Protein AF-A0AAV9KR01-F1 (afdb_monomer_lite)

Structure (mmCIF, N/CA/C/O backbone):
data_AF-A0AAV9KR01-F1
#
_entry.id   AF-A0AAV9KR01-F1
#
loop_
_atom_site.group_PDB
_atom_site.id
_atom_site.type_symbol
_atom_site.label_atom_id
_atom_site.label_alt_id
_atom_site.label_comp_id
_atom_site.label_asym_id
_atom_site.label_entity_id
_atom_site.label_seq_id
_atom_site.pdbx_PDB_ins_code
_atom_site.Cartn_x
_atom_site.Cartn_y
_atom_site.Cartn_z
_atom_site.occupancy
_atom_site.B_iso_or_equiv
_atom_site.auth_seq_id
_atom_site.auth_comp_id
_atom_site.auth_asym_id
_atom_site.auth_atom_id
_atom_site.pdbx_PDB_model_num
ATOM 1 N N . MET A 1 1 ? 5.313 -2.756 -27.378 1.00 79.00 1 MET A N 1
ATOM 2 C CA . MET A 1 1 ? 6.659 -2.140 -27.238 1.00 79.00 1 MET A CA 1
ATOM 3 C C . MET A 1 1 ? 7.650 -3.068 -26.538 1.00 79.00 1 MET A C 1
ATOM 5 O O . MET A 1 1 ? 8.833 -3.013 -26.852 1.00 79.00 1 MET A O 1
ATOM 9 N N . ALA A 1 2 ? 7.207 -3.990 -25.674 1.00 81.50 2 ALA A N 1
ATOM 10 C CA . ALA A 1 2 ? 8.043 -5.086 -25.161 1.00 81.50 2 ALA A CA 1
ATOM 11 C C . ALA A 1 2 ? 8.768 -5.854 -26.291 1.00 81.50 2 ALA A C 1
ATOM 13 O O . ALA A 1 2 ? 9.923 -6.247 -26.148 1.00 81.50 2 ALA A O 1
ATOM 14 N N . GLN A 1 3 ? 8.129 -5.976 -27.460 1.00 85.12 3 GLN A N 1
ATOM 15 C CA . GLN A 1 3 ? 8.725 -6.533 -28.680 1.00 85.12 3 GLN A CA 1
ATOM 16 C C . GLN A 1 3 ? 9.996 -5.803 -29.150 1.00 85.12 3 GLN A C 1
ATOM 18 O O . GLN A 1 3 ? 10.932 -6.462 -29.588 1.00 85.12 3 GLN A O 1
ATOM 23 N N . GLU A 1 4 ? 10.076 -4.475 -29.030 1.00 89.19 4 GLU A N 1
ATOM 24 C CA . GLU A 1 4 ? 11.266 -3.700 -29.424 1.00 89.19 4 GLU A CA 1
ATOM 25 C C . GLU A 1 4 ? 12.427 -3.938 -28.447 1.00 89.19 4 GLU A C 1
ATOM 27 O O . GLU A 1 4 ? 13.577 -4.082 -28.861 1.00 89.19 4 GLU A O 1
ATOM 32 N N . CYS A 1 5 ? 12.124 -4.073 -27.150 1.00 91.50 5 CYS A N 1
ATOM 33 C CA . CYS A 1 5 ? 13.101 -4.506 -26.148 1.00 91.50 5 CYS A CA 1
ATOM 34 C C . CYS A 1 5 ? 13.612 -5.925 -26.460 1.00 91.50 5 CYS A C 1
ATOM 36 O O . CYS A 1 5 ? 14.820 -6.166 -26.482 1.00 91.50 5 CYS A O 1
ATOM 38 N N . HIS A 1 6 ? 12.705 -6.851 -26.794 1.00 91.12 6 HIS A N 1
ATOM 39 C CA . HIS A 1 6 ? 13.060 -8.203 -27.233 1.00 91.12 6 HIS A CA 1
ATOM 40 C C . HIS A 1 6 ? 13.901 -8.217 -28.515 1.00 91.12 6 HIS A C 1
ATOM 42 O O . HIS A 1 6 ? 14.828 -9.019 -28.614 1.00 91.12 6 HIS A O 1
ATOM 48 N N . ALA A 1 7 ? 13.635 -7.326 -29.471 1.00 90.75 7 ALA A N 1
ATOM 49 C CA . ALA A 1 7 ? 14.450 -7.190 -30.674 1.00 90.75 7 ALA A CA 1
ATOM 50 C C . ALA A 1 7 ? 15.880 -6.738 -30.331 1.00 90.75 7 ALA A C 1
ATOM 52 O O . ALA A 1 7 ? 16.844 -7.329 -30.818 1.00 90.75 7 ALA A O 1
ATOM 53 N N . ALA A 1 8 ? 16.040 -5.759 -29.433 1.00 90.81 8 ALA A N 1
ATOM 54 C CA . ALA A 1 8 ? 17.357 -5.340 -28.950 1.00 90.81 8 ALA A CA 1
ATOM 55 C C . ALA A 1 8 ? 18.104 -6.478 -28.221 1.00 90.81 8 ALA A C 1
ATOM 57 O O . ALA A 1 8 ? 19.299 -6.669 -28.456 1.00 90.81 8 ALA A O 1
ATOM 58 N N . ILE A 1 9 ? 17.406 -7.272 -27.396 1.00 93.12 9 ILE A N 1
ATOM 59 C CA . ILE A 1 9 ? 17.948 -8.492 -26.765 1.00 93.12 9 ILE A CA 1
ATOM 60 C C . ILE A 1 9 ? 18.416 -9.495 -27.831 1.00 93.12 9 ILE A C 1
ATOM 62 O O . ILE A 1 9 ? 19.538 -9.994 -27.753 1.00 93.12 9 ILE A O 1
ATOM 66 N N . GLY A 1 10 ? 17.597 -9.747 -28.856 1.00 91.94 10 GLY A N 1
ATOM 67 C CA . GLY A 1 10 ? 17.943 -10.640 -29.963 1.00 91.94 10 GLY A CA 1
ATOM 68 C C . GLY A 1 10 ? 19.207 -10.196 -30.703 1.00 91.94 10 GLY A C 1
ATOM 69 O O . GLY A 1 10 ? 20.085 -11.014 -30.975 1.00 91.94 10 GLY A O 1
ATOM 70 N N . SER A 1 11 ? 19.361 -8.893 -30.953 1.00 89.25 11 SER A N 1
ATOM 71 C CA . SER A 1 11 ? 20.578 -8.337 -31.561 1.00 89.25 11 SER A CA 1
ATOM 72 C C . SER A 1 11 ? 21.820 -8.502 -30.678 1.00 89.25 11 SER A C 1
ATOM 74 O O . SER A 1 11 ? 22.909 -8.761 -31.198 1.00 89.25 11 SER A O 1
ATOM 76 N N . ILE A 1 12 ? 21.678 -8.407 -29.351 1.00 91.31 12 ILE A N 1
ATOM 77 C CA . ILE A 1 12 ? 22.765 -8.712 -28.409 1.00 91.31 12 ILE A CA 1
ATOM 78 C C . ILE A 1 12 ? 23.167 -10.189 -28.508 1.00 91.31 12 ILE A C 1
ATOM 80 O O . ILE A 1 12 ? 24.358 -10.494 -28.602 1.00 91.31 12 ILE A O 1
ATOM 84 N N . ASP A 1 13 ? 22.198 -11.105 -28.528 1.00 92.31 13 ASP A N 1
ATOM 85 C CA . ASP A 1 13 ? 22.466 -12.544 -28.623 1.00 92.31 13 ASP A CA 1
ATOM 86 C C . ASP A 1 13 ? 23.136 -12.923 -29.956 1.00 92.31 13 ASP A C 1
ATOM 88 O O . ASP A 1 13 ? 24.087 -13.710 -29.971 1.00 92.31 13 ASP A O 1
ATOM 92 N N . LEU A 1 14 ? 22.744 -12.280 -31.062 1.00 89.50 14 LEU A N 1
ATOM 93 C CA . LEU A 1 14 ? 23.418 -12.421 -32.358 1.00 89.50 14 LEU A CA 1
ATOM 94 C C . LEU A 1 14 ? 24.876 -11.939 -32.326 1.00 89.50 14 LEU A C 1
ATOM 96 O O . LEU A 1 14 ? 25.745 -12.569 -32.933 1.00 89.50 14 LEU A O 1
ATOM 100 N N . LEU A 1 15 ? 25.171 -10.839 -31.625 1.00 87.62 15 LEU A N 1
ATOM 101 C CA . LEU A 1 15 ? 26.542 -10.339 -31.467 1.00 87.62 15 LEU A CA 1
ATOM 102 C C . LEU A 1 15 ? 27.398 -11.265 -30.603 1.00 87.62 15 LEU A C 1
ATOM 104 O O . LEU A 1 15 ? 28.562 -11.500 -30.930 1.00 87.62 15 LEU A O 1
ATOM 108 N N . LYS A 1 16 ? 26.828 -11.819 -29.530 1.00 88.25 16 LYS A N 1
ATOM 109 C CA . LYS A 1 16 ? 27.516 -12.770 -28.645 1.00 88.25 16 LYS A CA 1
ATOM 110 C C . LYS A 1 16 ? 27.944 -14.050 -29.359 1.00 88.25 16 LYS A C 1
ATOM 112 O O . LYS A 1 16 ? 28.966 -14.622 -28.998 1.00 88.25 16 LYS A O 1
ATOM 117 N N . GLY A 1 17 ? 27.205 -14.478 -30.385 1.00 85.00 17 GLY A N 1
ATOM 118 C CA . GLY A 1 17 ? 27.570 -15.626 -31.223 1.00 85.00 17 GLY A CA 1
ATOM 119 C C . GLY A 1 17 ? 28.821 -15.418 -32.091 1.00 85.00 17 GLY A C 1
ATOM 120 O O . GLY A 1 17 ? 29.241 -16.340 -32.788 1.00 85.00 17 GLY A O 1
ATOM 121 N N . ARG A 1 18 ? 29.423 -14.220 -32.081 1.00 84.12 18 ARG A N 1
ATOM 122 C CA . ARG A 1 18 ? 30.591 -13.859 -32.897 1.00 84.12 18 ARG A CA 1
ATOM 123 C C . ARG A 1 18 ? 31.883 -13.871 -32.076 1.00 84.12 18 ARG A C 1
ATOM 125 O O . ARG A 1 18 ? 31.874 -13.862 -30.850 1.00 84.12 18 ARG A O 1
ATOM 132 N N . HIS A 1 19 ? 33.028 -13.837 -32.762 1.00 82.06 19 HIS A N 1
ATOM 133 C CA . HIS A 1 19 ? 34.345 -13.763 -32.119 1.00 82.06 19 HIS A CA 1
ATOM 134 C C . HIS A 1 19 ? 34.586 -12.394 -31.456 1.00 82.06 19 HIS A C 1
ATOM 136 O O . HIS A 1 19 ? 35.150 -11.483 -32.068 1.00 82.06 19 HIS A O 1
ATOM 142 N N . LEU A 1 20 ? 34.161 -12.266 -30.200 1.00 86.06 20 LEU A N 1
ATOM 143 C CA . LEU A 1 20 ? 34.393 -11.123 -29.316 1.00 86.06 20 LEU A CA 1
ATOM 144 C C . LEU A 1 20 ? 35.293 -11.535 -28.142 1.00 86.06 20 LEU A C 1
ATOM 146 O O . LEU A 1 20 ? 35.383 -12.710 -27.792 1.00 86.06 20 LEU A O 1
ATOM 150 N N . ASP A 1 21 ? 35.979 -10.569 -27.532 1.00 87.69 21 ASP A N 1
ATOM 151 C CA . ASP A 1 21 ? 36.733 -10.819 -26.304 1.00 87.69 21 ASP A CA 1
ATOM 152 C C . ASP A 1 21 ? 35.794 -11.030 -25.104 1.00 87.69 21 ASP A C 1
ATOM 154 O O . ASP A 1 21 ? 34.666 -10.530 -25.076 1.00 87.69 21 ASP A O 1
ATOM 158 N N . SER A 1 22 ? 36.276 -11.743 -24.084 1.00 87.38 22 SER A N 1
ATOM 159 C CA . SER A 1 22 ? 35.484 -12.096 -22.899 1.00 87.38 22 SER A CA 1
ATOM 160 C C . SER A 1 22 ? 34.950 -10.879 -22.136 1.00 87.38 22 SER A C 1
ATOM 162 O O . SER A 1 22 ? 33.845 -10.933 -21.602 1.00 87.38 22 SER A O 1
ATOM 164 N N . SER A 1 23 ? 35.681 -9.758 -22.111 1.00 89.06 23 SER A N 1
ATOM 165 C CA . SER A 1 23 ? 35.211 -8.524 -21.467 1.00 89.06 23 SER A CA 1
ATOM 166 C C . SER A 1 23 ? 34.019 -7.926 -22.213 1.00 89.06 23 SER A C 1
ATOM 168 O O . SER A 1 23 ? 33.051 -7.516 -21.574 1.00 89.06 23 SER A O 1
ATOM 170 N N . THR A 1 24 ? 34.060 -7.900 -23.545 1.00 88.25 24 THR A N 1
ATOM 171 C CA . THR A 1 24 ? 32.939 -7.432 -24.369 1.00 88.25 24 THR A CA 1
ATOM 172 C C . THR A 1 24 ? 31.713 -8.338 -24.221 1.00 88.25 24 THR A C 1
ATOM 174 O O . THR A 1 24 ? 30.606 -7.824 -24.067 1.00 88.25 24 THR A O 1
ATOM 177 N N . ILE A 1 25 ? 31.899 -9.663 -24.188 1.00 89.94 25 ILE A N 1
ATOM 178 C CA . ILE A 1 25 ? 30.807 -10.627 -23.951 1.00 89.94 25 ILE A CA 1
ATOM 179 C C . ILE A 1 25 ? 30.160 -10.390 -22.580 1.00 89.94 25 ILE A C 1
ATOM 181 O O . ILE A 1 25 ? 28.943 -10.252 -22.505 1.00 89.94 25 ILE A O 1
ATOM 185 N N . ASN A 1 26 ? 30.954 -10.218 -21.519 1.00 89.69 26 ASN A N 1
ATOM 186 C CA . ASN A 1 26 ? 30.428 -9.943 -20.177 1.00 89.69 26 ASN A CA 1
ATOM 187 C C . ASN A 1 26 ? 29.596 -8.648 -20.112 1.00 89.69 26 ASN A C 1
ATOM 189 O O . ASN A 1 26 ? 28.590 -8.589 -19.405 1.00 89.69 26 ASN A O 1
ATOM 193 N N . HIS A 1 27 ? 29.996 -7.596 -20.837 1.00 89.06 27 HIS A N 1
ATOM 194 C CA . HIS A 1 27 ? 29.208 -6.360 -20.908 1.00 89.06 27 HIS A CA 1
ATOM 195 C C . HIS A 1 27 ? 27.878 -6.559 -21.647 1.00 89.06 27 HIS A C 1
ATOM 197 O O . HIS A 1 27 ? 26.858 -6.027 -21.208 1.00 89.06 27 HIS A O 1
ATOM 203 N N . LEU A 1 28 ? 27.884 -7.333 -22.737 1.00 91.69 28 LEU A N 1
ATOM 204 C CA . LEU A 1 28 ? 26.676 -7.701 -23.475 1.00 91.69 28 LEU A CA 1
ATOM 205 C C . LEU A 1 28 ? 25.734 -8.555 -22.615 1.00 91.69 28 LEU A C 1
ATOM 207 O O . LEU A 1 28 ? 24.538 -8.283 -22.589 1.00 91.69 28 LEU A O 1
ATOM 211 N N . ASP A 1 29 ? 26.261 -9.516 -21.853 1.00 91.31 29 ASP A N 1
ATOM 212 C CA . ASP A 1 29 ? 25.476 -10.333 -20.919 1.00 91.31 29 ASP A CA 1
ATOM 213 C C . ASP A 1 29 ? 24.829 -9.498 -19.817 1.00 91.31 29 ASP A C 1
ATOM 215 O O . ASP A 1 29 ? 23.654 -9.683 -19.499 1.00 91.31 29 ASP A O 1
ATOM 219 N N . ASN A 1 30 ? 25.566 -8.540 -19.252 1.00 88.81 30 ASN A N 1
ATOM 220 C CA . ASN A 1 30 ? 25.006 -7.654 -18.239 1.00 88.81 30 ASN A CA 1
ATOM 221 C C . ASN A 1 30 ? 23.853 -6.809 -18.807 1.00 88.81 30 ASN A C 1
ATOM 223 O O . ASN A 1 30 ? 22.788 -6.734 -18.198 1.00 88.81 30 ASN A O 1
ATOM 227 N N . ALA A 1 31 ? 24.036 -6.224 -19.994 1.00 90.19 31 ALA A N 1
ATOM 228 C CA . ALA A 1 31 ? 22.991 -5.447 -20.657 1.00 90.19 31 ALA A CA 1
ATOM 229 C C . ALA A 1 31 ? 21.777 -6.309 -21.033 1.00 90.19 31 ALA A C 1
ATOM 231 O O . ALA A 1 31 ? 20.641 -5.893 -20.826 1.00 90.19 31 ALA A O 1
ATOM 232 N N . ARG A 1 32 ? 22.004 -7.534 -21.518 1.00 92.62 32 ARG A N 1
ATOM 233 C CA . ARG A 1 32 ? 20.947 -8.503 -21.825 1.00 92.62 32 ARG A CA 1
ATOM 234 C C . ARG A 1 32 ? 20.073 -8.790 -20.604 1.00 92.62 32 ARG A C 1
ATOM 236 O O . ARG A 1 32 ? 18.860 -8.639 -20.681 1.00 92.62 32 ARG A O 1
ATOM 243 N N . ASN A 1 33 ? 20.687 -9.137 -19.473 1.00 89.38 33 ASN A N 1
ATOM 244 C CA . ASN A 1 33 ? 19.963 -9.444 -18.235 1.00 89.38 33 ASN A CA 1
ATOM 245 C C . ASN A 1 33 ? 19.171 -8.229 -17.715 1.00 89.38 33 ASN A C 1
ATOM 247 O O . ASN A 1 33 ? 18.063 -8.372 -17.201 1.00 89.38 33 ASN A O 1
ATOM 251 N N . GLN A 1 34 ? 19.717 -7.018 -17.869 1.00 87.88 34 GLN A N 1
ATOM 252 C CA . GLN A 1 34 ? 19.003 -5.781 -17.536 1.00 87.88 34 GLN A CA 1
ATOM 253 C C . GLN A 1 34 ? 17.770 -5.587 -18.427 1.00 87.88 34 GLN A C 1
ATOM 255 O O . GLN A 1 34 ? 16.688 -5.285 -17.921 1.00 87.88 34 GLN A O 1
ATOM 260 N N . LEU A 1 35 ? 17.910 -5.798 -19.738 1.00 91.38 35 LEU A N 1
ATOM 261 C CA . LEU A 1 35 ? 16.802 -5.676 -20.684 1.00 91.38 35 LEU A CA 1
ATOM 262 C C . LEU A 1 35 ? 15.726 -6.741 -20.485 1.00 91.38 35 LEU A C 1
ATOM 264 O O . LEU A 1 35 ? 14.556 -6.435 -20.685 1.00 91.38 35 LEU A O 1
ATOM 268 N N . GLU A 1 36 ? 16.069 -7.950 -20.041 1.00 91.12 36 GLU A N 1
ATOM 269 C CA . GLU A 1 36 ? 15.065 -8.963 -19.688 1.00 91.12 36 GLU A CA 1
ATOM 270 C C . GLU A 1 36 ? 14.138 -8.470 -18.568 1.00 91.12 36 GLU A C 1
ATOM 272 O O . GLU A 1 36 ? 12.918 -8.572 -18.694 1.00 91.12 36 GLU A O 1
ATOM 277 N N . CYS A 1 37 ? 14.690 -7.848 -17.520 1.00 88.44 37 CYS A N 1
ATOM 278 C CA . CYS A 1 37 ? 13.886 -7.242 -16.455 1.00 88.44 37 CYS A CA 1
ATOM 279 C C . CYS A 1 37 ? 12.987 -6.112 -16.987 1.00 88.44 37 CYS A C 1
ATOM 281 O O . CYS A 1 37 ? 11.799 -6.050 -16.667 1.00 88.44 37 CYS A O 1
ATOM 283 N N . VAL A 1 38 ? 13.527 -5.243 -17.847 1.00 91.62 38 VAL A N 1
ATOM 284 C CA . VAL A 1 38 ? 12.751 -4.152 -18.459 1.00 91.62 38 VAL A CA 1
ATOM 285 C C . VAL A 1 38 ? 11.666 -4.690 -19.397 1.00 91.62 38 VAL A C 1
ATOM 287 O O . VAL A 1 38 ? 10.564 -4.150 -19.429 1.00 91.62 38 VAL A O 1
ATOM 290 N N . SER A 1 39 ? 11.934 -5.773 -20.126 1.00 92.19 39 SER A N 1
ATOM 291 C CA . SER A 1 39 ? 10.953 -6.406 -21.008 1.00 92.19 39 SER A CA 1
ATOM 292 C C . SER A 1 39 ? 9.786 -7.001 -20.221 1.00 92.19 39 SER A C 1
ATOM 294 O O . SER A 1 39 ? 8.630 -6.766 -20.565 1.00 92.19 39 SER A O 1
ATOM 296 N N . LEU A 1 40 ? 10.072 -7.702 -19.115 1.00 91.25 40 LEU A N 1
ATOM 297 C CA . LEU A 1 40 ? 9.042 -8.245 -18.222 1.00 91.25 40 LEU A CA 1
ATOM 298 C C . LEU A 1 40 ? 8.161 -7.141 -17.626 1.00 91.25 40 LEU A C 1
ATOM 300 O O . LEU A 1 40 ? 6.941 -7.295 -17.562 1.00 91.25 40 LEU A O 1
ATOM 304 N N . PHE A 1 41 ? 8.768 -6.023 -17.221 1.00 92.56 41 PHE A N 1
ATOM 305 C CA . PHE A 1 41 ? 8.033 -4.839 -16.783 1.00 92.56 41 PHE A CA 1
ATOM 306 C C . PHE A 1 41 ? 7.101 -4.312 -17.879 1.00 92.56 41 PHE A C 1
ATOM 308 O O . PHE A 1 41 ? 5.915 -4.113 -17.630 1.00 92.56 41 PHE A O 1
ATOM 315 N N . LEU A 1 42 ? 7.626 -4.099 -19.090 1.00 92.88 42 LEU A N 1
ATOM 316 C CA . LEU A 1 42 ? 6.869 -3.533 -20.207 1.00 92.88 42 LEU A CA 1
ATOM 317 C C . LEU A 1 42 ? 5.724 -4.436 -20.653 1.00 92.88 42 LEU A C 1
ATOM 319 O O . LEU A 1 42 ? 4.640 -3.929 -20.916 1.00 92.88 42 LEU A O 1
ATOM 323 N N . ALA A 1 43 ? 5.932 -5.753 -20.683 1.00 92.25 43 ALA A N 1
ATOM 324 C CA . ALA A 1 43 ? 4.882 -6.709 -21.016 1.00 92.25 43 ALA A CA 1
ATOM 325 C C . ALA A 1 43 ? 3.692 -6.581 -20.051 1.00 92.25 43 ALA A C 1
ATOM 327 O O . ALA A 1 43 ? 2.561 -6.385 -20.484 1.00 92.25 43 ALA A O 1
ATOM 328 N N . LYS A 1 44 ? 3.962 -6.575 -18.739 1.00 92.12 44 LYS A N 1
ATOM 329 C CA . LYS A 1 44 ? 2.924 -6.385 -17.716 1.00 92.12 44 LYS A CA 1
ATOM 330 C C . LYS A 1 44 ? 2.288 -4.990 -17.766 1.00 92.12 44 LYS A C 1
ATOM 332 O O . LYS A 1 44 ? 1.090 -4.846 -17.550 1.00 92.12 44 LYS A O 1
ATOM 337 N N . LEU A 1 45 ? 3.075 -3.952 -18.055 1.00 92.31 45 LEU A N 1
ATOM 338 C CA . LEU A 1 45 ? 2.570 -2.582 -18.175 1.00 92.31 45 LEU A CA 1
ATOM 339 C C . LEU A 1 45 ? 1.610 -2.439 -19.366 1.00 92.31 45 LEU A C 1
ATOM 341 O O . LEU A 1 45 ? 0.593 -1.757 -19.255 1.00 92.31 45 LEU A O 1
ATOM 345 N N . GLU A 1 46 ? 1.924 -3.085 -20.489 1.00 90.50 46 GLU A N 1
ATOM 346 C CA . GLU A 1 46 ? 1.101 -3.096 -21.702 1.00 90.50 46 GLU A CA 1
ATOM 347 C C . GLU A 1 46 ? -0.232 -3.827 -21.496 1.00 90.50 46 GLU A C 1
ATOM 349 O O . GLU A 1 46 ? -1.227 -3.414 -22.082 1.00 90.50 46 GLU A O 1
ATOM 354 N N . GLU A 1 47 ? -0.292 -4.837 -20.621 1.00 89.31 47 GLU A N 1
ATOM 355 C CA . GLU A 1 47 ? -1.555 -5.481 -20.224 1.00 89.31 47 GLU A CA 1
ATOM 356 C C . GLU A 1 47 ? -2.490 -4.516 -19.477 1.00 89.31 47 GLU A C 1
ATOM 358 O O . GLU A 1 47 ? -3.703 -4.540 -19.682 1.00 89.31 47 GLU A O 1
ATOM 363 N N . VAL A 1 48 ? -1.937 -3.645 -18.623 1.00 87.25 48 VAL A N 1
ATOM 364 C CA . VAL A 1 48 ? -2.721 -2.669 -17.845 1.00 87.25 48 VAL A CA 1
ATOM 365 C C . VAL A 1 48 ? -3.087 -1.447 -18.681 1.00 87.25 48 VAL A C 1
ATOM 367 O O . VAL A 1 48 ? -4.196 -0.920 -18.573 1.00 87.25 48 VAL A O 1
ATOM 370 N N . ARG A 1 49 ? -2.147 -0.958 -19.495 1.00 87.50 49 ARG A N 1
ATOM 371 C CA . ARG A 1 49 ? -2.325 0.232 -20.326 1.00 87.50 49 ARG A CA 1
ATOM 372 C C . ARG A 1 49 ? -1.469 0.129 -21.593 1.00 87.50 49 ARG A C 1
ATOM 374 O O . ARG A 1 49 ? -0.324 0.586 -21.575 1.00 87.50 49 ARG A O 1
ATOM 381 N N . PRO A 1 50 ? -2.019 -0.387 -22.706 1.00 85.19 50 PRO A N 1
ATOM 382 C CA . PRO A 1 50 ? -1.275 -0.542 -23.958 1.00 85.19 50 PRO A CA 1
ATOM 383 C C . PRO A 1 50 ? -0.686 0.784 -24.461 1.00 85.19 50 PRO A C 1
ATOM 385 O O . PRO A 1 50 ? 0.483 0.868 -24.830 1.00 85.19 50 PRO A O 1
ATOM 388 N N . GLU A 1 51 ? -1.480 1.855 -24.390 1.00 85.50 51 GLU A N 1
ATOM 389 C CA . GLU A 1 51 ? -1.079 3.208 -24.776 1.00 85.50 51 GLU A CA 1
ATOM 390 C C . GLU A 1 51 ? -0.534 3.977 -23.563 1.00 85.50 51 GLU A C 1
ATOM 392 O O . GLU A 1 51 ? -1.235 4.753 -22.899 1.00 85.50 51 GLU A O 1
ATOM 397 N N . ASN A 1 52 ? 0.737 3.728 -23.238 1.00 88.88 52 ASN A N 1
ATOM 398 C CA . ASN A 1 52 ? 1.444 4.412 -22.158 1.00 88.88 52 ASN A CA 1
ATOM 399 C C . ASN A 1 52 ? 2.731 5.099 -22.644 1.00 88.88 52 ASN A C 1
ATOM 401 O O . ASN A 1 52 ? 3.480 4.588 -23.476 1.00 88.88 52 ASN A O 1
ATOM 405 N N . THR A 1 53 ? 3.012 6.269 -22.072 1.00 89.56 53 THR A N 1
ATOM 406 C CA . THR A 1 53 ? 4.148 7.117 -22.456 1.00 89.56 53 THR A CA 1
ATOM 407 C C . THR A 1 53 ? 5.502 6.519 -22.078 1.00 89.56 53 THR A C 1
ATOM 409 O O . THR A 1 53 ? 6.493 6.815 -22.747 1.00 89.56 53 THR A O 1
ATOM 412 N N . ILE A 1 54 ? 5.569 5.680 -21.032 1.00 91.88 54 ILE A N 1
ATOM 413 C CA . ILE A 1 54 ? 6.798 4.974 -20.627 1.00 91.88 54 ILE A CA 1
ATOM 414 C C . ILE A 1 54 ? 7.267 4.076 -21.774 1.00 91.88 54 ILE A C 1
ATOM 416 O O . ILE A 1 54 ? 8.416 4.166 -22.203 1.00 91.88 54 ILE A O 1
ATOM 420 N N . SER A 1 55 ? 6.354 3.270 -22.310 1.00 91.25 55 SER A N 1
ATOM 421 C CA . SER A 1 55 ? 6.609 2.344 -23.410 1.00 91.25 55 SER A CA 1
ATOM 422 C C . SER A 1 55 ? 7.025 3.092 -24.672 1.00 91.25 55 SER A C 1
ATOM 424 O O . SER A 1 55 ? 8.007 2.712 -25.298 1.00 91.25 55 SER A O 1
ATOM 426 N N . THR A 1 56 ? 6.373 4.214 -24.995 1.00 89.50 56 THR A N 1
ATOM 427 C CA . THR A 1 56 ? 6.781 5.078 -26.117 1.00 89.50 56 THR A CA 1
ATOM 428 C C . THR A 1 56 ? 8.195 5.642 -25.947 1.00 89.50 56 THR A C 1
ATOM 430 O O . THR A 1 56 ? 8.999 5.596 -26.876 1.00 89.50 56 THR A O 1
ATOM 433 N N . GLN A 1 57 ? 8.528 6.170 -24.763 1.00 90.56 57 GLN A N 1
ATOM 434 C CA . GLN A 1 57 ? 9.844 6.769 -24.504 1.00 90.56 57 GLN A CA 1
ATOM 435 C C . GLN A 1 57 ? 10.974 5.736 -24.490 1.00 90.56 57 GLN A C 1
ATOM 437 O O . GLN A 1 57 ? 12.090 6.047 -24.913 1.00 90.56 57 GLN A O 1
ATOM 442 N N . LEU A 1 58 ? 10.703 4.530 -23.988 1.00 91.94 58 LEU A N 1
ATOM 443 C CA . LEU A 1 58 ? 11.676 3.441 -23.954 1.00 91.94 58 LEU A CA 1
ATOM 444 C C . LEU A 1 58 ? 11.819 2.746 -25.310 1.00 91.94 58 LEU A C 1
ATOM 446 O O . LEU A 1 58 ? 12.933 2.396 -25.686 1.00 91.94 58 LEU A O 1
ATOM 450 N N . GLY A 1 59 ? 10.743 2.629 -26.083 1.00 89.81 59 GLY A N 1
ATOM 451 C CA . GLY A 1 59 ? 10.784 2.021 -27.409 1.00 89.81 59 GLY A CA 1
ATOM 452 C C . GLY A 1 59 ? 11.753 2.688 -28.370 1.00 89.81 59 GLY A C 1
ATOM 453 O O . GLY A 1 59 ? 12.623 2.036 -28.941 1.00 89.81 59 GLY A O 1
ATOM 454 N N . ALA A 1 60 ? 11.714 4.023 -28.441 1.00 87.69 60 ALA A N 1
ATOM 455 C CA . ALA A 1 60 ? 12.668 4.791 -29.243 1.00 87.69 60 ALA A CA 1
ATOM 456 C C . ALA A 1 60 ? 14.135 4.507 -28.857 1.00 87.69 60 ALA A C 1
ATOM 458 O O . ALA A 1 60 ? 15.020 4.511 -29.711 1.00 87.69 60 ALA A O 1
ATOM 459 N N . LEU A 1 61 ? 14.396 4.245 -27.571 1.00 90.69 61 LEU A N 1
ATOM 460 C CA . LEU A 1 61 ? 15.723 3.893 -27.070 1.00 90.69 61 LEU A CA 1
ATOM 461 C C . LEU A 1 61 ? 16.121 2.473 -27.504 1.00 90.69 61 LEU A C 1
ATOM 463 O O . LEU A 1 61 ? 17.256 2.270 -27.940 1.00 90.69 61 LEU A O 1
ATOM 467 N N . PHE A 1 62 ? 15.207 1.502 -27.427 1.00 92.69 62 PHE A N 1
ATOM 468 C CA . PHE A 1 62 ? 15.479 0.125 -27.849 1.00 92.69 62 PHE A CA 1
ATOM 469 C C . PHE A 1 62 ? 15.630 -0.012 -29.355 1.00 92.69 62 PHE A C 1
ATOM 471 O O . PHE A 1 62 ? 16.540 -0.711 -29.792 1.00 92.69 62 PHE A O 1
ATOM 478 N N . GLN A 1 63 ? 14.825 0.702 -30.141 1.00 89.50 63 GLN A N 1
ATOM 479 C CA . GLN A 1 63 ? 14.964 0.731 -31.593 1.00 89.50 63 GLN A CA 1
ATOM 480 C C . GLN A 1 63 ? 16.340 1.270 -31.997 1.00 89.50 63 GLN A C 1
ATOM 482 O O . GLN A 1 63 ? 17.049 0.646 -32.782 1.00 89.50 63 GLN A O 1
ATOM 487 N N . GLN A 1 64 ? 16.775 2.374 -31.379 1.00 89.06 64 GLN A N 1
ATOM 488 C CA . GLN A 1 64 ? 18.103 2.934 -31.625 1.00 89.06 64 GLN A CA 1
ATOM 489 C C . GLN A 1 64 ? 19.224 1.936 -31.290 1.00 89.06 64 GLN A C 1
ATOM 491 O O . GLN A 1 64 ? 20.212 1.835 -32.020 1.00 89.06 64 GLN A O 1
ATOM 496 N N . ALA A 1 65 ? 19.088 1.193 -30.189 1.00 87.81 65 ALA A N 1
ATOM 497 C CA . ALA A 1 65 ? 20.068 0.182 -29.809 1.00 87.81 65 ALA A CA 1
ATOM 498 C C . ALA A 1 65 ? 20.051 -1.036 -30.745 1.00 87.81 65 ALA A C 1
ATOM 500 O O . ALA A 1 65 ? 21.113 -1.518 -31.136 1.00 87.81 65 ALA A O 1
ATOM 501 N N . HIS A 1 66 ? 18.864 -1.507 -31.132 1.00 88.31 66 HIS A N 1
ATOM 502 C CA . HIS A 1 66 ? 18.680 -2.577 -32.108 1.00 88.31 66 HIS A CA 1
ATOM 503 C C . HIS A 1 66 ? 19.377 -2.241 -33.431 1.00 88.31 66 HIS A C 1
ATOM 505 O O . HIS A 1 66 ? 20.176 -3.045 -33.918 1.00 88.31 66 HIS A O 1
ATOM 511 N N . ASP A 1 67 ? 19.135 -1.043 -33.967 1.00 85.12 67 ASP A N 1
ATOM 512 C CA . ASP A 1 67 ? 19.713 -0.597 -35.235 1.00 85.12 67 ASP A CA 1
ATOM 513 C C . ASP A 1 67 ? 21.237 -0.486 -35.133 1.00 85.12 67 ASP A C 1
ATOM 515 O O . ASP A 1 67 ? 21.956 -0.997 -35.993 1.00 85.12 67 ASP A O 1
ATOM 519 N N . GLY A 1 68 ? 21.742 0.074 -34.026 1.00 86.62 68 GLY A N 1
ATOM 520 C CA . GLY A 1 68 ? 23.177 0.151 -33.757 1.00 86.62 68 GLY A CA 1
ATOM 521 C C . GLY A 1 68 ? 23.849 -1.224 -33.678 1.00 86.62 68 GLY A C 1
ATOM 522 O O . GLY A 1 68 ? 24.915 -1.433 -34.255 1.00 86.62 68 GLY A O 1
ATOM 523 N N . PHE A 1 69 ? 23.232 -2.202 -33.008 1.00 86.44 69 PHE A N 1
ATOM 524 C CA . PHE A 1 69 ? 23.766 -3.566 -32.959 1.00 86.44 69 PHE A CA 1
ATOM 525 C C . PHE A 1 69 ? 23.686 -4.283 -34.311 1.00 86.44 69 PHE A C 1
ATOM 527 O O . PHE A 1 69 ? 24.623 -4.995 -34.678 1.00 86.44 69 PHE A O 1
ATOM 534 N N . SER A 1 70 ? 22.611 -4.074 -35.073 1.00 82.81 70 SER A N 1
ATOM 535 C CA . SER A 1 70 ? 22.447 -4.630 -36.421 1.00 82.81 70 SER A CA 1
ATOM 536 C C . SER A 1 70 ? 23.506 -4.092 -37.396 1.00 82.81 70 SER A C 1
ATOM 538 O O . SER A 1 70 ? 24.111 -4.852 -38.164 1.00 82.81 70 SER A O 1
ATOM 540 N N . GLU A 1 71 ? 23.827 -2.798 -37.306 1.00 84.31 71 GLU A N 1
ATOM 541 C CA . GLU A 1 71 ? 24.911 -2.180 -38.072 1.00 84.31 71 GLU A CA 1
ATOM 542 C C . GLU A 1 71 ? 26.272 -2.798 -37.716 1.00 84.31 71 GLU A C 1
ATOM 544 O O . GLU A 1 71 ? 27.048 -3.153 -38.608 1.00 84.31 71 GLU A O 1
ATOM 549 N N . ILE A 1 72 ? 26.545 -3.018 -36.424 1.00 83.56 72 ILE A N 1
ATOM 550 C CA . ILE A 1 72 ? 27.779 -3.679 -35.966 1.00 83.56 72 ILE A CA 1
ATOM 551 C C . ILE A 1 72 ? 27.863 -5.114 -36.498 1.00 83.56 72 ILE A C 1
ATOM 553 O O . ILE A 1 72 ? 28.921 -5.522 -36.986 1.00 83.56 72 ILE A O 1
ATOM 557 N N . CYS A 1 73 ? 26.765 -5.873 -36.444 1.00 81.25 73 CYS A N 1
ATOM 558 C CA . CYS A 1 73 ? 26.675 -7.211 -37.027 1.00 81.25 73 CYS A CA 1
ATOM 559 C C . CYS A 1 73 ? 27.051 -7.190 -38.514 1.00 81.25 73 CYS A C 1
ATOM 561 O O . CYS A 1 73 ? 27.945 -7.930 -38.937 1.00 81.25 73 CYS A O 1
ATOM 563 N N . THR A 1 74 ? 26.441 -6.287 -39.282 1.00 80.88 74 THR A N 1
ATOM 564 C CA . THR A 1 74 ? 26.696 -6.131 -40.720 1.00 80.88 74 THR A CA 1
ATOM 565 C C . THR A 1 74 ? 28.152 -5.747 -40.992 1.00 80.88 74 THR A C 1
ATOM 567 O O . THR A 1 74 ? 28.808 -6.342 -41.849 1.00 80.88 74 THR A O 1
ATOM 570 N N . TYR A 1 75 ? 28.705 -4.807 -40.221 1.00 80.56 75 TYR A N 1
ATOM 571 C CA . TYR A 1 75 ? 30.110 -4.408 -40.307 1.00 80.56 75 TYR A CA 1
ATOM 572 C C . TYR A 1 75 ? 31.061 -5.586 -40.048 1.00 80.56 75 TYR A C 1
ATOM 574 O O . TYR A 1 75 ? 32.047 -5.776 -40.767 1.00 80.56 75 TYR A O 1
ATOM 582 N N . MET A 1 76 ? 30.769 -6.410 -39.039 1.00 77.69 76 MET A N 1
ATOM 583 C CA . MET A 1 76 ? 31.558 -7.602 -38.730 1.00 77.69 76 MET A CA 1
ATOM 584 C C . MET A 1 76 ? 31.489 -8.647 -39.852 1.00 77.69 76 MET A C 1
ATOM 586 O O . MET A 1 76 ? 32.532 -9.206 -40.202 1.00 77.69 76 MET A O 1
ATOM 590 N N . ASP A 1 77 ? 30.320 -8.855 -40.465 1.00 80.31 77 ASP A N 1
ATOM 591 C CA . ASP A 1 77 ? 30.147 -9.787 -41.591 1.00 80.31 77 ASP A CA 1
ATOM 592 C C . ASP A 1 77 ? 30.891 -9.310 -42.837 1.00 80.31 77 ASP A C 1
ATOM 594 O O . ASP A 1 77 ? 31.595 -10.085 -43.488 1.00 80.31 77 ASP A O 1
ATOM 598 N N . GLN A 1 78 ? 30.823 -8.012 -43.137 1.00 76.75 78 GLN A N 1
ATOM 599 C CA . GLN A 1 78 ? 31.587 -7.403 -44.225 1.00 76.75 78 GLN A CA 1
ATOM 600 C C . GLN A 1 78 ? 33.094 -7.506 -43.982 1.00 76.75 78 GLN A C 1
ATOM 602 O O . GLN A 1 78 ? 33.855 -7.798 -44.907 1.00 76.75 78 GLN A O 1
ATOM 607 N N . ARG A 1 79 ? 33.556 -7.310 -42.741 1.00 71.62 79 ARG A N 1
ATOM 608 C CA . ARG A 1 79 ? 34.975 -7.439 -42.389 1.00 71.62 79 ARG A CA 1
ATOM 609 C C . ARG A 1 79 ? 35.448 -8.885 -42.480 1.00 71.62 79 ARG A C 1
ATOM 611 O O . ARG A 1 79 ? 36.558 -9.115 -42.961 1.00 71.62 79 ARG A O 1
ATOM 618 N N . TYR A 1 80 ? 34.630 -9.842 -42.046 1.00 68.19 80 TYR A N 1
ATOM 619 C CA . TYR A 1 80 ? 34.912 -11.266 -42.193 1.00 68.19 80 TYR A CA 1
ATOM 620 C C . TYR A 1 80 ? 34.980 -11.647 -43.671 1.00 68.19 80 TYR A C 1
ATOM 622 O O . TYR A 1 80 ? 35.994 -12.180 -44.107 1.00 68.19 80 TYR A O 1
ATOM 630 N N . THR A 1 81 ? 33.984 -11.256 -44.467 1.00 67.19 81 THR A N 1
ATOM 631 C CA . THR A 1 81 ? 33.925 -11.514 -45.913 1.00 67.19 81 THR A CA 1
ATOM 632 C C . THR A 1 81 ? 35.092 -10.859 -46.650 1.00 67.19 81 THR A C 1
ATOM 634 O O . THR A 1 81 ? 35.745 -11.502 -47.465 1.00 67.19 81 THR A O 1
ATOM 637 N N . SER A 1 82 ? 35.431 -9.609 -46.329 1.00 65.38 82 SER A N 1
ATOM 638 C CA . SER A 1 82 ? 36.583 -8.899 -46.896 1.00 65.38 82 SER A CA 1
ATOM 639 C C . SER A 1 82 ? 37.906 -9.563 -46.511 1.00 65.38 82 SER A C 1
ATOM 641 O O . SER A 1 82 ? 38.765 -9.747 -47.370 1.00 65.38 82 SER A O 1
ATOM 643 N N . ARG A 1 83 ? 38.067 -10.010 -45.256 1.00 61.06 83 ARG A N 1
ATOM 644 C CA . ARG A 1 83 ? 39.235 -10.794 -44.823 1.00 61.06 83 ARG A CA 1
ATOM 645 C C . ARG A 1 83 ? 39.308 -12.142 -45.522 1.00 61.06 83 ARG A C 1
ATOM 647 O O . ARG A 1 83 ? 40.379 -12.466 -46.008 1.00 61.06 83 ARG A O 1
ATOM 654 N N . MET A 1 84 ? 38.206 -12.880 -45.631 1.00 60.25 84 MET A N 1
ATOM 655 C CA . MET A 1 84 ? 38.148 -14.163 -46.336 1.00 60.25 84 MET A CA 1
ATOM 656 C C . MET A 1 84 ? 38.453 -13.982 -47.822 1.00 60.25 84 MET A C 1
ATOM 658 O O . MET A 1 84 ? 39.280 -14.697 -48.362 1.00 60.25 84 MET A O 1
ATOM 662 N N . THR A 1 85 ? 37.902 -12.951 -48.463 1.00 59.97 85 THR A N 1
ATOM 663 C CA . THR A 1 85 ? 38.191 -12.605 -49.864 1.00 59.97 85 THR A CA 1
ATOM 664 C C . THR A 1 85 ? 39.647 -12.172 -50.038 1.00 59.97 85 THR A C 1
ATOM 666 O O . THR A 1 85 ? 40.276 -12.509 -51.036 1.00 59.97 85 THR A O 1
ATOM 669 N N . LYS A 1 86 ? 40.222 -11.444 -49.072 1.00 58.91 86 LYS A N 1
ATOM 670 C CA . LYS A 1 86 ? 41.638 -11.050 -49.069 1.00 58.91 86 LYS A CA 1
ATOM 671 C C . LYS A 1 86 ? 42.557 -12.240 -48.783 1.00 58.91 86 LYS A C 1
ATOM 673 O O . LYS A 1 86 ? 43.633 -12.290 -49.354 1.00 58.91 86 LYS A O 1
ATOM 678 N N . MET A 1 87 ? 42.129 -13.204 -47.970 1.00 55.53 87 MET A N 1
ATOM 679 C CA . MET A 1 87 ? 42.832 -14.458 -47.683 1.00 55.53 87 MET A CA 1
ATOM 680 C C . MET A 1 87 ? 42.778 -15.405 -48.887 1.00 55.53 87 MET A C 1
ATOM 682 O O . MET A 1 87 ? 43.809 -15.915 -49.295 1.00 55.53 87 MET A O 1
ATOM 686 N N . LEU A 1 88 ? 41.622 -15.528 -49.544 1.00 53.06 88 LEU A N 1
ATOM 687 C CA . LEU A 1 88 ? 41.440 -16.216 -50.828 1.00 53.06 88 LEU A CA 1
ATOM 688 C C . LEU A 1 88 ? 42.251 -15.554 -51.953 1.00 53.06 88 LEU A C 1
ATOM 690 O O . LEU A 1 88 ? 42.809 -16.253 -52.793 1.00 53.06 88 LEU A O 1
ATOM 694 N N . LYS A 1 89 ? 42.369 -14.217 -51.955 1.00 52.28 89 LYS A N 1
ATOM 695 C CA . LYS A 1 89 ? 43.266 -13.480 -52.862 1.00 52.28 89 LYS A CA 1
ATOM 696 C C . LYS A 1 89 ? 44.746 -13.636 -52.488 1.00 52.28 89 LYS A C 1
ATOM 698 O O . LYS A 1 89 ? 45.557 -13.711 -53.398 1.00 52.28 89 LYS A O 1
ATOM 703 N N . MET A 1 90 ? 45.101 -13.741 -51.203 1.00 47.25 90 MET A N 1
ATOM 704 C CA . MET A 1 90 ? 46.473 -14.027 -50.741 1.00 47.25 90 MET A CA 1
ATOM 705 C C . MET A 1 90 ? 46.901 -15.468 -51.037 1.00 47.25 90 MET A C 1
ATOM 707 O O . MET A 1 90 ? 48.059 -15.687 -51.358 1.00 47.25 90 MET A O 1
ATOM 711 N N . ILE A 1 91 ? 45.976 -16.434 -51.034 1.00 49.47 91 ILE A N 1
ATOM 712 C CA . ILE A 1 91 ? 46.223 -17.803 -51.528 1.00 49.47 91 ILE A CA 1
ATOM 713 C C . ILE A 1 91 ? 46.452 -17.810 -53.055 1.00 49.47 91 ILE A C 1
ATOM 715 O O . ILE A 1 91 ? 46.942 -18.792 -53.604 1.00 49.47 91 ILE A O 1
ATOM 719 N N . LYS A 1 92 ? 46.149 -16.706 -53.755 1.00 49.66 92 LYS A N 1
ATOM 720 C CA . LYS A 1 92 ? 46.315 -16.583 -55.207 1.00 49.66 92 LYS A CA 1
ATOM 721 C C . LYS A 1 92 ? 47.267 -15.498 -55.704 1.00 49.66 92 LYS A C 1
ATOM 723 O O . LYS A 1 92 ? 47.367 -15.382 -56.916 1.00 49.66 92 LYS A O 1
ATOM 728 N N . LEU A 1 93 ? 47.976 -14.746 -54.862 1.00 39.09 93 LEU A N 1
ATOM 729 C CA . LEU A 1 93 ? 49.008 -13.809 -55.326 1.00 39.09 93 LEU A CA 1
ATOM 730 C C . LEU A 1 93 ? 49.952 -13.399 -54.187 1.00 39.09 93 LEU A C 1
ATOM 732 O O . LEU A 1 93 ? 49.569 -12.667 -53.271 1.00 39.09 93 LEU A O 1
ATOM 736 N N . GLU A 1 94 ? 51.206 -13.833 -54.311 1.00 44.47 94 GLU A N 1
ATOM 737 C CA . GLU A 1 94 ? 52.374 -13.101 -53.821 1.00 44.47 94 GLU A CA 1
ATOM 738 C C . GLU A 1 94 ? 52.374 -11.677 -54.411 1.00 44.47 94 GLU A C 1
ATOM 740 O O . GLU A 1 94 ? 51.869 -11.451 -55.508 1.00 44.47 94 GLU A O 1
ATOM 745 N N . ASN A 1 95 ? 52.975 -10.731 -53.686 1.00 50.28 95 ASN A N 1
ATOM 746 C CA . ASN A 1 95 ? 53.131 -9.303 -54.005 1.00 50.28 95 ASN A CA 1
ATOM 747 C C . ASN A 1 95 ? 51.931 -8.386 -53.783 1.00 50.28 95 ASN A C 1
ATOM 749 O O . ASN A 1 95 ? 51.313 -7.953 -54.746 1.00 50.28 95 ASN A O 1
ATOM 753 N N . ILE A 1 96 ? 51.731 -7.923 -52.540 1.00 42.72 96 ILE A N 1
ATOM 754 C CA . ILE A 1 96 ? 51.271 -6.544 -52.283 1.00 42.72 96 ILE A CA 1
ATOM 755 C C . ILE A 1 96 ? 51.859 -6.033 -50.949 1.00 42.72 96 ILE A C 1
ATOM 757 O O . ILE A 1 96 ? 51.157 -5.927 -49.943 1.00 42.72 96 ILE A O 1
ATOM 761 N N . ALA A 1 97 ? 53.150 -5.690 -50.941 1.00 37.69 97 ALA A N 1
ATOM 762 C CA . ALA A 1 97 ? 53.767 -4.912 -49.858 1.00 37.69 97 ALA A CA 1
ATOM 763 C C . ALA A 1 97 ? 53.399 -3.409 -49.933 1.00 37.69 97 ALA A C 1
ATOM 765 O O . ALA A 1 97 ? 53.474 -2.697 -48.937 1.00 37.69 97 ALA A O 1
ATOM 766 N N . GLU A 1 98 ? 52.900 -2.925 -51.075 1.00 40.88 98 GLU A N 1
ATOM 767 C CA . GLU A 1 98 ? 52.713 -1.485 -51.331 1.00 40.88 98 GLU A CA 1
ATOM 768 C C . GLU A 1 98 ? 51.318 -0.917 -51.004 1.00 40.88 98 GLU A C 1
ATOM 770 O O . GLU A 1 98 ? 51.112 0.288 -51.086 1.00 40.88 98 GLU A O 1
ATOM 775 N N . ARG A 1 99 ? 50.336 -1.728 -50.577 1.00 43.47 99 ARG A N 1
ATOM 776 C CA . ARG A 1 99 ? 48.985 -1.217 -50.215 1.00 43.47 99 ARG A CA 1
ATOM 777 C C . ARG A 1 99 ? 48.766 -1.014 -48.713 1.00 43.47 99 ARG A C 1
ATOM 779 O O . ARG A 1 99 ? 47.644 -0.724 -48.300 1.00 43.47 99 ARG A O 1
ATOM 786 N N . LEU A 1 100 ? 49.806 -1.167 -47.891 1.00 40.19 100 LEU A N 1
ATOM 787 C CA . LEU A 1 100 ? 49.719 -1.045 -46.429 1.00 40.19 100 LEU A CA 1
ATOM 788 C C . LEU A 1 100 ? 49.824 0.395 -45.898 1.00 40.19 100 LEU A C 1
ATOM 790 O O . LEU A 1 100 ? 49.596 0.610 -44.713 1.00 40.19 100 LEU A O 1
ATOM 794 N N . THR A 1 101 ? 50.074 1.389 -46.748 1.00 38.03 101 THR A N 1
ATOM 795 C CA . THR A 1 101 ? 50.281 2.785 -46.320 1.00 38.03 101 THR A CA 1
ATOM 796 C C . THR A 1 101 ? 49.081 3.720 -46.521 1.00 38.03 101 THR A C 1
ATOM 798 O O . THR A 1 101 ? 49.132 4.856 -46.066 1.00 38.03 101 THR A O 1
ATOM 801 N N . ALA A 1 102 ? 47.970 3.275 -47.125 1.00 35.56 102 ALA A N 1
ATOM 802 C CA . ALA A 1 102 ? 46.876 4.178 -47.533 1.00 35.56 102 ALA A CA 1
ATOM 803 C C . ALA A 1 102 ? 45.549 4.061 -46.745 1.00 35.56 102 ALA A C 1
ATOM 805 O O . ALA A 1 102 ? 44.547 4.652 -47.142 1.00 35.56 102 ALA A O 1
ATOM 806 N N . ALA A 1 103 ? 45.493 3.324 -45.631 1.00 36.22 103 ALA A N 1
ATOM 807 C CA . ALA A 1 103 ? 44.255 3.142 -44.860 1.00 36.22 103 ALA A CA 1
ATOM 808 C C . ALA A 1 103 ? 44.436 3.452 -43.366 1.00 36.22 103 ALA A C 1
ATOM 810 O O . ALA A 1 103 ? 44.199 2.604 -42.512 1.00 36.22 103 ALA A O 1
ATOM 811 N N . SER A 1 104 ? 44.830 4.687 -43.045 1.00 39.81 104 SER A N 1
ATOM 812 C CA . SER A 1 104 ? 44.779 5.229 -41.682 1.00 39.81 104 SER A CA 1
ATOM 813 C C . SER A 1 104 ? 43.694 6.309 -41.568 1.00 39.81 104 SER A C 1
ATOM 815 O O . SER A 1 104 ? 43.973 7.498 -41.434 1.00 39.81 104 SER A O 1
ATOM 817 N N . LYS A 1 105 ? 42.424 5.898 -41.616 1.00 44.91 105 LYS A N 1
ATOM 818 C CA . LYS A 1 105 ? 41.373 6.574 -40.836 1.00 44.91 105 LYS A CA 1
ATOM 819 C C . LYS A 1 105 ? 41.222 5.787 -39.535 1.00 44.91 105 LYS A C 1
ATOM 821 O O . LYS A 1 105 ? 41.379 4.565 -39.589 1.00 44.91 105 LYS A O 1
ATOM 826 N N . PRO A 1 106 ? 40.967 6.431 -38.383 1.00 37.62 106 PRO A N 1
ATOM 827 C CA . PRO A 1 106 ? 40.935 5.732 -37.107 1.00 37.62 106 PRO A CA 1
ATOM 828 C C . PRO A 1 106 ? 39.841 4.669 -37.178 1.00 37.62 106 PRO A C 1
ATOM 830 O O . PRO A 1 106 ? 38.656 4.982 -37.261 1.00 37.62 106 PRO A O 1
ATOM 833 N N . SER A 1 107 ? 40.242 3.400 -37.235 1.00 49.81 107 SER A N 1
ATOM 834 C CA . SER A 1 107 ? 39.300 2.295 -37.197 1.00 49.81 107 SER A CA 1
ATOM 835 C C . SER A 1 107 ? 38.699 2.289 -35.801 1.00 49.81 107 SER A C 1
ATOM 837 O O . SER A 1 107 ? 39.350 1.832 -34.858 1.00 49.81 107 SER A O 1
ATOM 839 N N . THR A 1 108 ? 37.489 2.819 -35.640 1.00 57.75 108 THR A N 1
ATOM 840 C CA . THR A 1 108 ? 36.723 2.601 -34.416 1.00 57.75 108 THR A CA 1
ATOM 841 C C . THR A 1 108 ? 36.644 1.091 -34.225 1.00 57.75 108 THR A C 1
ATOM 843 O O . THR A 1 108 ? 36.109 0.374 -35.070 1.00 57.75 108 THR A O 1
ATOM 846 N N . SER A 1 109 ? 37.294 0.580 -33.179 1.00 78.62 109 SER A N 1
ATOM 847 C CA . SER A 1 109 ? 37.305 -0.854 -32.897 1.00 78.62 109 SER A CA 1
ATOM 848 C C . SER A 1 109 ? 35.864 -1.340 -32.729 1.00 78.62 109 SER A C 1
ATOM 850 O O . SER A 1 109 ? 35.049 -0.617 -32.159 1.00 78.62 109 SER A O 1
ATOM 852 N N . THR A 1 110 ? 35.551 -2.566 -33.158 1.00 79.88 110 THR A N 1
ATOM 853 C CA . THR A 1 110 ? 34.248 -3.214 -32.911 1.00 79.88 110 THR A CA 1
ATOM 854 C C . THR A 1 110 ? 33.846 -3.105 -31.436 1.00 79.88 110 THR A C 1
ATOM 856 O O . THR A 1 110 ? 32.700 -2.803 -31.126 1.00 79.88 110 THR A O 1
ATOM 859 N N . ARG A 1 111 ? 34.819 -3.222 -30.522 1.00 81.25 111 ARG A N 1
ATOM 860 C CA . ARG A 1 111 ? 34.630 -2.993 -29.083 1.00 81.25 111 ARG A CA 1
ATOM 861 C C . ARG A 1 111 ? 34.169 -1.568 -28.752 1.00 81.25 111 ARG A C 1
ATOM 863 O O . ARG A 1 111 ? 33.319 -1.386 -27.890 1.00 81.25 111 ARG A O 1
ATOM 870 N N . GLY A 1 112 ? 34.729 -0.564 -29.425 1.00 81.19 112 GLY A N 1
ATOM 871 C CA . GLY A 1 112 ? 34.327 0.836 -29.287 1.00 81.19 112 GLY A CA 1
ATOM 872 C C . GLY A 1 112 ? 32.899 1.065 -29.775 1.00 81.19 112 GLY A C 1
ATOM 873 O O . GLY A 1 112 ? 32.115 1.669 -29.057 1.00 81.19 112 GLY A O 1
ATOM 874 N N . MET A 1 113 ? 32.535 0.498 -30.931 1.00 83.62 113 MET A N 1
ATOM 875 C CA . MET A 1 113 ? 31.166 0.574 -31.459 1.00 83.62 113 MET A CA 1
ATOM 876 C C . MET A 1 113 ? 30.152 -0.072 -30.503 1.00 83.62 113 MET A C 1
ATOM 878 O O . MET A 1 113 ? 29.159 0.557 -30.152 1.00 83.62 113 MET A O 1
ATOM 882 N N . ILE A 1 114 ? 30.440 -1.284 -30.008 1.00 84.50 114 ILE A N 1
ATOM 883 C CA . ILE A 1 114 ? 29.591 -1.978 -29.025 1.00 84.50 114 ILE A CA 1
ATOM 884 C C . ILE A 1 114 ? 29.456 -1.149 -27.742 1.00 84.50 114 ILE A C 1
ATOM 886 O O . ILE A 1 114 ? 28.356 -1.005 -27.219 1.00 84.50 114 ILE A O 1
ATOM 890 N N . SER A 1 115 ? 30.553 -0.566 -27.251 1.00 86.69 115 SER A N 1
ATOM 891 C CA . SER A 1 115 ? 30.537 0.301 -26.068 1.00 86.69 115 SER A CA 1
ATOM 892 C C . SER A 1 115 ? 29.640 1.530 -26.255 1.00 86.69 115 SER A C 1
ATOM 894 O O . SER A 1 115 ? 28.881 1.864 -25.349 1.00 86.69 115 SER A O 1
ATOM 896 N N . GLU A 1 116 ? 29.670 2.185 -27.423 1.00 87.69 116 GLU A N 1
ATOM 897 C CA . GLU A 1 116 ? 28.787 3.327 -27.704 1.00 87.69 116 GLU A CA 1
ATOM 898 C C . GLU A 1 116 ? 27.308 2.925 -27.736 1.00 87.69 116 GLU A C 1
ATOM 900 O O . GLU A 1 116 ? 26.485 3.607 -27.125 1.00 87.69 116 GLU A O 1
ATOM 905 N N . VAL A 1 117 ? 26.959 1.796 -28.363 1.00 87.06 117 VAL A N 1
ATOM 906 C CA . VAL A 1 117 ? 25.566 1.314 -28.370 1.00 87.06 117 VAL A CA 1
ATOM 907 C C . VAL A 1 117 ? 25.123 0.908 -26.960 1.00 87.06 117 VAL A C 1
ATOM 909 O O . VAL A 1 117 ? 24.034 1.267 -26.520 1.00 87.06 117 VAL A O 1
ATOM 912 N N . LEU A 1 118 ? 25.991 0.257 -26.182 1.00 87.19 118 LEU A N 1
ATOM 913 C CA . LEU A 1 118 ? 25.709 -0.080 -24.784 1.00 87.19 118 LEU A CA 1
ATOM 914 C C . LEU A 1 118 ? 25.527 1.152 -23.892 1.00 87.19 118 LEU A C 1
ATOM 916 O O . LEU A 1 118 ? 24.766 1.093 -22.927 1.00 87.19 118 LEU A O 1
ATOM 920 N N . LYS A 1 119 ? 26.165 2.290 -24.206 1.00 88.88 119 LYS A N 1
ATOM 921 C CA . LYS A 1 119 ? 25.896 3.543 -23.485 1.00 88.88 119 LYS A CA 1
ATOM 922 C C . LYS A 1 119 ? 24.444 3.975 -23.631 1.00 88.88 119 LYS A C 1
ATOM 924 O O . LYS A 1 119 ? 23.925 4.541 -22.678 1.00 88.88 119 LYS A O 1
ATOM 929 N N . ILE A 1 120 ? 23.791 3.709 -24.763 1.00 87.88 120 ILE A N 1
ATOM 930 C CA . ILE A 1 120 ? 22.373 4.039 -24.983 1.00 87.88 120 ILE A CA 1
ATOM 931 C C . ILE A 1 120 ? 21.504 3.282 -23.974 1.00 87.88 120 ILE A C 1
ATOM 933 O O . ILE A 1 120 ? 20.654 3.889 -23.326 1.00 87.88 120 ILE A O 1
ATOM 937 N N . LEU A 1 121 ? 21.801 1.997 -23.769 1.00 87.25 121 LEU A N 1
ATOM 938 C CA . LEU A 1 121 ? 21.071 1.082 -22.884 1.00 87.25 121 LEU A CA 1
ATOM 939 C C . LEU A 1 121 ? 21.464 1.185 -21.408 1.00 87.25 121 LEU A C 1
ATOM 941 O O . LEU A 1 121 ? 21.039 0.363 -20.598 1.00 87.25 121 LEU A O 1
ATOM 945 N N . LYS A 1 122 ? 22.266 2.187 -21.035 1.00 88.31 122 LYS A N 1
ATOM 946 C CA . LYS A 1 122 ? 22.635 2.387 -19.637 1.00 88.31 122 LYS A CA 1
ATOM 947 C C . LYS A 1 122 ? 21.398 2.561 -18.745 1.00 88.31 122 LYS A C 1
ATOM 949 O O . LYS A 1 122 ? 20.461 3.264 -19.141 1.00 88.31 122 LYS A O 1
ATOM 954 N N . PRO A 1 123 ? 21.423 2.028 -17.513 1.00 86.25 123 PRO A N 1
ATOM 955 C CA . PRO A 1 123 ? 20.319 2.157 -16.562 1.00 86.25 123 PRO A CA 1
ATOM 956 C C . PRO A 1 123 ? 19.915 3.611 -16.311 1.00 86.25 123 PRO A C 1
ATOM 958 O O . PRO A 1 123 ? 18.731 3.917 -16.212 1.00 86.25 123 PRO A O 1
ATOM 961 N N . GLU A 1 124 ? 20.879 4.537 -16.288 1.00 89.31 124 GLU A N 1
ATOM 962 C CA . GLU A 1 124 ? 20.615 5.970 -16.130 1.00 89.31 124 GLU A CA 1
ATOM 963 C C . GLU A 1 124 ? 19.795 6.542 -17.284 1.00 89.31 124 GLU A C 1
ATOM 965 O O . GLU A 1 124 ? 18.954 7.415 -17.072 1.00 89.31 124 GLU A O 1
ATOM 970 N N . ASN A 1 125 ? 20.020 6.063 -18.508 1.00 89.50 125 ASN A N 1
ATOM 971 C CA . ASN A 1 125 ? 19.273 6.519 -19.674 1.00 89.50 125 ASN A CA 1
ATOM 972 C C . ASN A 1 125 ? 17.847 5.972 -19.657 1.00 89.50 125 ASN A C 1
ATOM 974 O O . ASN A 1 125 ? 16.913 6.726 -19.931 1.00 89.50 125 ASN A O 1
ATOM 978 N N . ILE A 1 126 ? 17.669 4.709 -19.262 1.00 89.44 126 ILE A N 1
ATOM 979 C CA . ILE A 1 126 ? 16.349 4.100 -19.049 1.00 89.44 126 ILE A CA 1
ATOM 980 C C . ILE A 1 126 ? 15.588 4.876 -17.965 1.00 89.44 126 ILE A C 1
ATOM 982 O O . ILE A 1 126 ? 14.482 5.357 -18.211 1.00 89.44 126 ILE A O 1
ATOM 986 N N . ALA A 1 127 ? 16.208 5.112 -16.805 1.00 88.81 127 ALA A N 1
ATOM 987 C CA . ALA A 1 127 ? 15.620 5.898 -15.722 1.00 88.81 127 ALA A CA 1
ATOM 988 C C . ALA A 1 127 ? 15.274 7.331 -16.168 1.00 88.81 127 ALA A C 1
ATOM 990 O O . ALA A 1 127 ? 14.188 7.837 -15.880 1.00 88.81 127 ALA A O 1
ATOM 991 N N . LYS A 1 128 ? 16.150 7.983 -16.942 1.00 91.19 128 LYS A N 1
ATOM 992 C CA . LYS A 1 128 ? 15.895 9.320 -17.498 1.00 91.19 128 LYS A CA 1
ATOM 993 C C . LYS A 1 128 ? 14.694 9.332 -18.447 1.00 91.19 128 LYS A C 1
ATOM 995 O O . LYS A 1 128 ? 13.911 10.281 -18.406 1.00 91.19 128 LYS A O 1
ATOM 1000 N N . ARG A 1 129 ? 14.522 8.299 -19.277 1.00 91.38 129 ARG A N 1
ATOM 1001 C CA . ARG A 1 129 ? 13.360 8.153 -20.171 1.00 91.38 129 ARG A CA 1
ATOM 1002 C C . ARG A 1 129 ? 12.071 7.897 -19.398 1.00 91.38 129 ARG A C 1
ATOM 1004 O O . ARG A 1 129 ? 11.067 8.533 -19.700 1.00 91.38 129 ARG A O 1
ATOM 1011 N N . ILE A 1 130 ? 12.117 7.069 -18.353 1.00 91.12 130 ILE A N 1
ATOM 1012 C CA . ILE A 1 130 ? 10.987 6.874 -17.433 1.00 91.12 130 ILE A CA 1
ATOM 1013 C C . ILE A 1 130 ? 10.593 8.212 -16.800 1.00 91.12 130 ILE A C 1
ATOM 1015 O O . ILE A 1 130 ? 9.427 8.592 -16.853 1.00 91.12 130 ILE A O 1
ATOM 1019 N N . LYS A 1 131 ? 11.557 8.991 -16.296 1.00 88.94 131 LYS A N 1
ATOM 1020 C CA . LYS A 1 131 ? 11.289 10.326 -15.743 1.00 88.94 131 LYS A CA 1
ATOM 1021 C C . LYS A 1 131 ? 10.643 11.267 -16.761 1.00 88.94 131 LYS A C 1
ATOM 1023 O O . LYS A 1 131 ? 9.685 11.958 -16.435 1.00 88.94 131 LYS A O 1
ATOM 1028 N N . ALA A 1 132 ? 11.169 11.292 -17.984 1.00 89.81 132 ALA A N 1
ATOM 1029 C CA . ALA A 1 132 ? 10.671 12.145 -19.061 1.00 89.81 132 ALA A CA 1
ATOM 1030 C C . ALA A 1 132 ? 9.288 11.724 -19.582 1.00 89.81 132 ALA A C 1
ATOM 1032 O O . ALA A 1 132 ? 8.597 12.530 -20.193 1.00 89.81 132 ALA A O 1
ATOM 1033 N N . SER A 1 133 ? 8.884 10.473 -19.351 1.00 89.62 133 SER A N 1
ATOM 1034 C CA . SER A 1 133 ? 7.572 9.965 -19.759 1.00 89.62 133 SER A CA 1
ATOM 1035 C C . SER A 1 133 ? 6.428 10.396 -18.842 1.00 89.62 133 SER A C 1
ATOM 1037 O O . SER A 1 133 ? 5.263 10.207 -19.201 1.00 89.62 133 SER A O 1
ATOM 1039 N N . LYS A 1 134 ? 6.741 10.955 -17.667 1.00 88.50 134 LYS A N 1
ATOM 1040 C CA . LYS A 1 134 ? 5.733 11.447 -16.736 1.00 88.50 134 LYS A CA 1
ATOM 1041 C C . LYS A 1 134 ? 4.877 12.523 -17.425 1.00 88.50 134 LYS A C 1
ATOM 1043 O O . LYS A 1 134 ? 5.447 13.458 -17.994 1.00 88.50 134 LYS A O 1
ATOM 1048 N N . PRO A 1 135 ? 3.537 12.424 -17.374 1.00 81.56 135 PRO A N 1
ATOM 1049 C CA . PRO A 1 135 ? 2.663 13.457 -17.913 1.00 81.56 135 PRO A CA 1
ATOM 1050 C C . PRO A 1 135 ? 2.979 14.827 -17.304 1.00 81.56 135 PRO A C 1
ATOM 1052 O O . PRO A 1 135 ? 3.249 14.945 -16.105 1.00 81.56 135 PRO A O 1
ATOM 1055 N N . SER A 1 136 ? 2.927 15.880 -18.119 1.00 72.00 136 SER A N 1
ATOM 1056 C CA . SER A 1 136 ? 2.985 17.249 -17.616 1.00 72.00 136 SER A CA 1
ATOM 1057 C C . SER A 1 136 ? 1.787 17.495 -16.699 1.00 72.00 136 SER A C 1
ATOM 1059 O O . SER A 1 136 ? 0.635 17.279 -17.077 1.00 72.00 136 SER A O 1
ATOM 1061 N N . THR A 1 137 ? 2.066 17.920 -15.469 1.00 61.88 137 THR A N 1
ATOM 1062 C CA . THR A 1 137 ? 1.057 18.152 -14.436 1.00 61.88 137 THR A CA 1
ATOM 1063 C C . THR A 1 137 ? 0.181 19.342 -14.837 1.00 61.88 137 THR A C 1
ATOM 1065 O O . THR A 1 137 ? 0.551 20.492 -14.619 1.00 61.88 137 THR A O 1
ATOM 1068 N N . SER A 1 138 ? -0.971 19.092 -15.464 1.00 55.25 138 SER A N 1
ATOM 1069 C CA . SER A 1 138 ? -1.996 20.122 -15.651 1.00 55.25 138 SER A CA 1
ATOM 1070 C C . SER A 1 138 ? -2.832 20.226 -14.379 1.00 55.25 138 SER A C 1
ATOM 1072 O O . SER A 1 138 ? -3.403 19.227 -13.941 1.00 55.25 138 SER A O 1
ATOM 1074 N N . SER A 1 139 ? -2.960 21.429 -13.823 1.00 53.75 139 SER A N 1
ATOM 1075 C CA . SER A 1 139 ? -3.675 21.698 -12.566 1.00 53.75 139 SER A CA 1
ATOM 1076 C C . SER A 1 139 ? -5.192 21.455 -12.609 1.00 53.75 139 SER A C 1
ATOM 1078 O O . SER A 1 139 ? -5.854 21.662 -11.602 1.00 53.75 139 SER A O 1
ATOM 1080 N N . SER A 1 140 ? -5.755 21.060 -13.756 1.00 57.88 140 SER A N 1
ATOM 1081 C CA . SER A 1 140 ? -7.198 20.878 -13.980 1.00 57.88 140 SER A CA 1
ATOM 1082 C C . SER A 1 140 ? -7.601 19.442 -14.334 1.00 57.88 140 SER A C 1
ATOM 1084 O O . SER A 1 140 ? -8.696 19.213 -14.852 1.00 57.88 140 SER A O 1
ATOM 1086 N N . ARG A 1 141 ? -6.719 18.457 -14.124 1.00 69.88 141 ARG A N 1
ATOM 1087 C CA . ARG A 1 141 ? -7.002 17.078 -14.535 1.00 69.88 141 ARG A CA 1
ATOM 1088 C C . ARG A 1 141 ? -7.886 16.373 -13.508 1.00 69.88 141 ARG A C 1
ATOM 1090 O O . ARG A 1 141 ? -7.455 16.106 -12.391 1.00 69.88 141 ARG A O 1
ATOM 1097 N N . ILE A 1 142 ? -9.093 16.001 -13.927 1.00 80.50 142 ILE A N 1
ATOM 1098 C CA . ILE A 1 142 ? -9.955 15.088 -13.169 1.00 80.50 142 ILE A CA 1
ATOM 1099 C C . ILE A 1 142 ? -9.231 13.741 -13.039 1.00 80.50 142 ILE A C 1
ATOM 1101 O O . ILE A 1 142 ? -8.779 13.172 -14.037 1.00 80.50 142 ILE A O 1
ATOM 1105 N N . THR A 1 143 ? -9.100 13.244 -11.808 1.00 84.94 143 THR A N 1
ATOM 1106 C CA . THR A 1 143 ? -8.493 11.933 -11.541 1.00 84.94 143 THR A CA 1
ATOM 1107 C C . THR A 1 143 ? -9.473 10.840 -11.950 1.00 84.94 143 THR A C 1
ATOM 1109 O O . THR A 1 143 ? -10.603 10.817 -11.475 1.00 84.94 143 THR A O 1
ATOM 1112 N N . THR A 1 144 ? -9.058 9.932 -12.834 1.00 88.81 144 THR A N 1
ATOM 1113 C CA . THR A 1 144 ? -9.896 8.811 -13.286 1.00 88.81 144 THR A CA 1
ATOM 1114 C C . THR A 1 144 ? -9.407 7.485 -12.714 1.00 88.81 144 THR A C 1
ATOM 1116 O O . THR A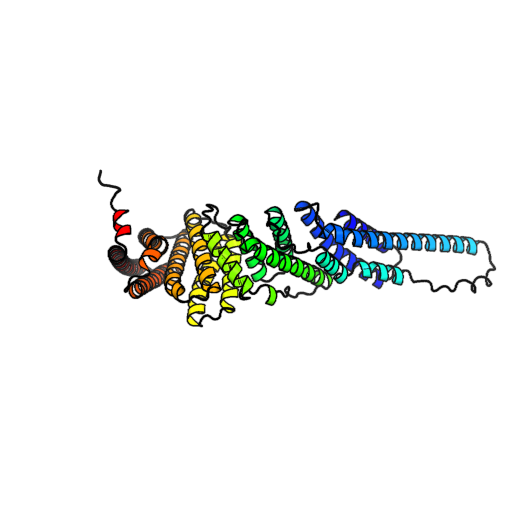 1 144 ? -8.230 7.323 -12.389 1.00 88.81 144 THR A O 1
ATOM 1119 N N . MET A 1 145 ? -10.298 6.494 -12.632 1.00 90.06 145 MET A N 1
ATOM 1120 C CA . MET A 1 145 ? -9.939 5.165 -12.124 1.00 90.06 145 MET A CA 1
ATOM 1121 C C . MET A 1 145 ? -8.883 4.464 -12.999 1.00 90.06 145 MET A C 1
ATOM 1123 O O . MET A 1 145 ? -8.075 3.690 -12.499 1.00 90.06 145 MET A O 1
ATOM 1127 N N . GLU A 1 146 ? -8.833 4.762 -14.298 1.00 89.19 146 GLU A N 1
ATOM 1128 C CA . GLU A 1 146 ? -7.775 4.268 -15.191 1.00 89.19 146 GLU A CA 1
ATOM 1129 C C . GLU A 1 146 ? -6.398 4.825 -14.815 1.00 89.19 146 GLU A C 1
ATOM 1131 O O . GLU A 1 146 ? -5.407 4.095 -14.815 1.00 89.19 146 GLU A O 1
ATOM 1136 N N . MET A 1 147 ? -6.328 6.109 -14.451 1.00 90.88 147 MET A N 1
ATOM 1137 C CA . MET A 1 147 ? -5.091 6.721 -13.965 1.00 90.88 147 MET A CA 1
ATOM 1138 C C . MET A 1 147 ? -4.659 6.100 -12.635 1.00 90.88 147 MET A C 1
ATOM 1140 O O . MET A 1 147 ? -3.478 5.811 -12.455 1.00 90.88 147 MET A O 1
ATOM 1144 N N . VAL A 1 148 ? -5.614 5.851 -11.735 1.00 91.94 148 VAL A N 1
ATOM 1145 C CA . VAL A 1 148 ? -5.371 5.182 -10.450 1.00 91.94 148 VAL A CA 1
ATOM 1146 C C . VAL A 1 148 ? -4.793 3.786 -10.668 1.00 91.94 148 VAL A C 1
ATOM 1148 O O . VAL A 1 148 ? -3.736 3.493 -10.124 1.00 91.94 148 VAL A O 1
ATOM 1151 N N . ARG A 1 149 ? -5.419 2.957 -11.516 1.00 92.38 149 ARG A N 1
ATOM 1152 C CA . ARG A 1 149 ? -4.931 1.603 -11.844 1.00 92.38 149 ARG A CA 1
ATOM 1153 C C . ARG A 1 149 ? -3.536 1.613 -12.461 1.00 92.38 149 ARG A C 1
ATOM 1155 O O . ARG A 1 149 ? -2.727 0.741 -12.167 1.00 92.38 149 ARG A O 1
ATOM 1162 N N . PHE A 1 150 ? -3.246 2.602 -13.304 1.00 92.62 150 PHE A N 1
ATOM 1163 C CA . PHE A 1 150 ? -1.918 2.757 -13.885 1.00 92.62 150 PHE A CA 1
ATOM 1164 C C . PHE A 1 150 ? -0.860 3.053 -12.815 1.00 92.62 150 PHE A C 1
ATOM 1166 O O . PHE A 1 150 ? 0.168 2.388 -12.781 1.00 92.62 150 PHE A O 1
ATOM 1173 N N . VAL A 1 151 ? -1.109 4.018 -11.925 1.00 93.19 151 VAL A N 1
ATOM 1174 C CA . VAL A 1 151 ? -0.167 4.366 -10.848 1.00 93.19 151 VAL A CA 1
ATOM 1175 C C . VAL A 1 151 ? -0.033 3.231 -9.829 1.00 93.19 151 VAL A C 1
ATOM 1177 O O . VAL A 1 151 ? 1.078 2.934 -9.396 1.00 93.19 151 VAL A O 1
ATOM 1180 N N . ASP A 1 152 ? -1.137 2.561 -9.498 1.00 92.94 152 ASP A N 1
ATOM 1181 C CA . ASP A 1 152 ? -1.156 1.369 -8.648 1.00 92.94 152 ASP A CA 1
ATOM 1182 C C . ASP A 1 152 ? -0.253 0.265 -9.202 1.00 92.94 152 ASP A C 1
ATOM 1184 O O . ASP A 1 152 ? 0.590 -0.257 -8.481 1.00 92.94 152 ASP A O 1
ATOM 1188 N N . PHE A 1 153 ? -0.333 -0.010 -10.507 1.00 93.69 153 PHE A N 1
ATOM 1189 C CA . PHE A 1 153 ? 0.558 -0.963 -11.164 1.00 93.69 153 PHE A CA 1
ATOM 1190 C C . PHE A 1 153 ? 2.041 -0.588 -11.008 1.00 93.69 153 PHE A C 1
ATOM 1192 O O . PHE A 1 153 ? 2.871 -1.451 -10.717 1.00 93.69 153 PHE A O 1
ATOM 1199 N N . LEU A 1 154 ? 2.393 0.694 -11.180 1.00 93.81 154 LEU A N 1
ATOM 1200 C CA . LEU A 1 154 ? 3.782 1.143 -11.026 1.00 93.81 154 LEU A CA 1
ATOM 1201 C C . LEU A 1 154 ? 4.299 0.922 -9.597 1.00 93.81 154 LEU A C 1
ATOM 1203 O O . LEU A 1 154 ? 5.457 0.543 -9.425 1.00 93.81 154 LEU A O 1
ATOM 1207 N N . LEU A 1 155 ? 3.454 1.157 -8.589 1.00 91.88 155 LEU A N 1
ATOM 1208 C CA . LEU A 1 155 ? 3.783 0.934 -7.180 1.00 91.88 155 LEU A CA 1
ATOM 1209 C C . LEU A 1 155 ? 3.872 -0.557 -6.845 1.00 91.88 155 LEU A C 1
ATOM 1211 O O . LEU A 1 155 ? 4.835 -0.974 -6.200 1.00 91.88 155 LEU A O 1
ATOM 1215 N N . ASP A 1 156 ? 2.925 -1.361 -7.335 1.00 90.19 156 ASP A N 1
ATOM 1216 C CA . ASP A 1 156 ? 2.905 -2.810 -7.129 1.00 90.19 156 ASP A CA 1
ATOM 1217 C C . ASP A 1 156 ? 4.161 -3.472 -7.704 1.00 90.19 156 ASP A C 1
ATOM 1219 O O . ASP A 1 156 ? 4.750 -4.344 -7.069 1.00 90.19 156 ASP A O 1
ATOM 1223 N N . TYR A 1 157 ? 4.636 -2.997 -8.860 1.00 90.00 157 TYR A N 1
ATOM 1224 C CA . TYR A 1 157 ? 5.834 -3.533 -9.503 1.00 90.00 157 TYR A CA 1
ATOM 1225 C C . TYR A 1 157 ? 7.105 -3.377 -8.652 1.00 90.00 157 TYR A C 1
ATOM 1227 O O . TYR A 1 157 ? 8.011 -4.206 -8.727 1.00 90.00 157 TYR A O 1
ATOM 1235 N N . VAL A 1 158 ? 7.185 -2.324 -7.834 1.00 89.00 158 VAL A N 1
ATOM 1236 C CA . VAL A 1 158 ? 8.367 -2.021 -7.008 1.00 89.00 158 VAL A CA 1
ATOM 1237 C C . VAL A 1 158 ? 8.187 -2.380 -5.531 1.00 89.00 158 VAL A C 1
ATOM 1239 O O . VAL A 1 158 ? 9.110 -2.170 -4.741 1.00 89.00 158 VAL A O 1
ATOM 1242 N N . LYS A 1 159 ? 7.028 -2.927 -5.139 1.00 83.12 159 LYS A N 1
ATOM 1243 C CA . LYS A 1 159 ? 6.641 -3.121 -3.731 1.00 83.12 159 LYS A CA 1
ATOM 1244 C C . LYS A 1 159 ? 7.621 -3.973 -2.923 1.00 83.12 159 LYS A C 1
ATOM 1246 O O . LYS A 1 159 ? 7.876 -3.664 -1.761 1.00 83.12 159 LYS A O 1
ATOM 1251 N N . ASP A 1 160 ? 8.211 -4.998 -3.541 1.00 75.56 160 ASP A N 1
ATOM 1252 C CA . ASP A 1 160 ? 9.086 -5.964 -2.862 1.00 75.56 160 ASP A CA 1
ATOM 1253 C C . ASP A 1 160 ? 10.448 -5.359 -2.488 1.00 75.56 160 ASP A C 1
ATOM 1255 O O . ASP A 1 160 ? 11.112 -5.811 -1.556 1.00 75.56 160 ASP A O 1
ATOM 1259 N N . CYS A 1 161 ? 10.855 -4.297 -3.187 1.00 72.38 161 CYS A N 1
ATOM 1260 C CA . CYS A 1 161 ? 12.095 -3.562 -2.930 1.00 72.38 161 CYS A CA 1
ATOM 1261 C C . CYS A 1 161 ? 11.852 -2.240 -2.180 1.00 72.38 161 CYS A C 1
ATOM 1263 O O . CYS A 1 161 ? 12.793 -1.486 -1.907 1.00 72.38 161 CYS A O 1
ATOM 1265 N N . ALA A 1 162 ? 10.594 -1.942 -1.853 1.00 71.69 162 ALA A N 1
ATOM 1266 C CA . ALA A 1 162 ? 10.175 -0.658 -1.325 1.00 71.69 162 ALA A CA 1
ATOM 12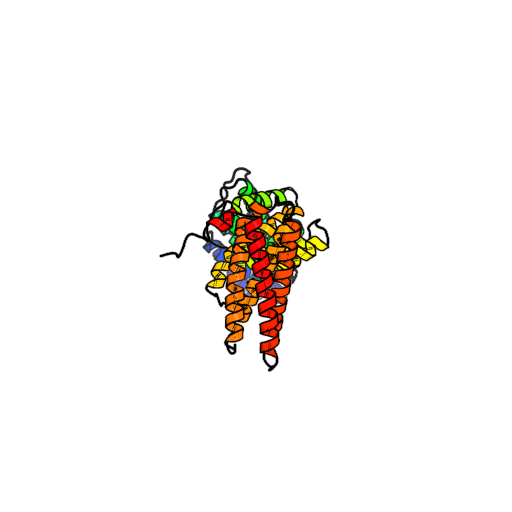67 C C . ALA A 1 162 ? 10.037 -0.638 0.209 1.00 71.69 162 ALA A C 1
ATOM 1269 O O . ALA A 1 162 ? 9.792 -1.666 0.851 1.00 71.69 162 ALA A O 1
ATOM 1270 N N . PRO A 1 163 ? 10.167 0.548 0.835 1.00 76.75 163 PRO A N 1
ATOM 1271 C CA . PRO A 1 163 ? 9.834 0.720 2.245 1.00 76.75 163 PRO A CA 1
ATOM 1272 C C . PRO A 1 163 ? 8.342 0.453 2.499 1.00 76.75 163 PRO A C 1
ATOM 1274 O O . PRO A 1 163 ? 7.504 0.652 1.620 1.00 76.75 163 PRO A O 1
ATOM 1277 N N . VAL A 1 164 ? 7.998 0.068 3.732 1.00 78.56 164 VAL A N 1
ATOM 1278 C CA . VAL A 1 164 ? 6.606 -0.151 4.180 1.00 78.56 164 VAL A CA 1
ATOM 1279 C C . VAL A 1 164 ? 5.730 1.070 3.881 1.00 78.56 164 VAL A C 1
ATOM 1281 O O . VAL A 1 164 ? 4.615 0.906 3.394 1.00 78.56 164 VAL A O 1
ATOM 1284 N N . LYS A 1 165 ? 6.263 2.291 4.043 1.00 82.38 165 LYS A N 1
ATOM 1285 C CA . LYS A 1 165 ? 5.576 3.538 3.659 1.00 82.38 165 LYS A CA 1
ATOM 1286 C C . LYS A 1 165 ? 5.069 3.584 2.217 1.00 82.38 165 LYS A C 1
ATOM 1288 O O . LYS A 1 165 ? 4.067 4.244 1.965 1.00 82.38 165 LYS A O 1
ATOM 1293 N N . LEU A 1 166 ? 5.734 2.924 1.265 1.00 86.75 166 LEU A N 1
ATOM 1294 C CA . LEU A 1 166 ? 5.259 2.913 -0.121 1.00 86.75 166 LEU A CA 1
ATOM 1295 C C . LEU A 1 166 ? 3.998 2.058 -0.263 1.00 86.75 166 LEU A C 1
ATOM 1297 O O . LEU A 1 166 ? 3.042 2.486 -0.901 1.00 86.75 166 LEU A O 1
ATOM 1301 N N . ARG A 1 167 ? 3.982 0.886 0.382 1.00 86.38 167 ARG A N 1
ATOM 1302 C CA . ARG A 1 167 ? 2.812 -0.002 0.421 1.00 86.38 167 ARG A CA 1
ATOM 1303 C C . ARG A 1 167 ? 1.640 0.650 1.144 1.00 86.38 167 ARG A C 1
ATOM 1305 O O . ARG A 1 167 ? 0.514 0.599 0.666 1.00 86.38 167 ARG A O 1
ATOM 1312 N N . TYR A 1 168 ? 1.927 1.351 2.238 1.00 87.25 168 TYR A N 1
ATOM 1313 C CA . TYR A 1 168 ? 0.963 2.212 2.914 1.00 87.25 168 TYR A CA 1
ATOM 1314 C C . TYR A 1 168 ? 0.361 3.263 1.971 1.00 87.25 168 TYR A C 1
ATOM 1316 O O . TYR A 1 168 ? -0.860 3.353 1.850 1.00 87.25 168 TYR A O 1
ATOM 1324 N N . LEU A 1 169 ? 1.210 4.037 1.284 1.00 89.31 169 LEU A N 1
ATOM 1325 C CA . LEU A 1 169 ? 0.762 5.089 0.373 1.00 89.31 169 LEU A CA 1
ATOM 1326 C C . LEU A 1 169 ? -0.109 4.512 -0.749 1.00 89.31 169 LEU A C 1
ATOM 1328 O O . LEU A 1 169 ? -1.150 5.081 -1.065 1.00 89.31 169 LEU A O 1
ATOM 1332 N N . GLN A 1 170 ? 0.291 3.369 -1.310 1.00 90.56 170 GLN A N 1
ATOM 1333 C CA . GLN A 1 170 ? -0.481 2.636 -2.311 1.00 90.56 170 GLN A CA 1
ATOM 1334 C C . GLN A 1 170 ? -1.852 2.211 -1.764 1.00 90.56 170 GLN A C 1
ATOM 1336 O O . GLN A 1 170 ? -2.875 2.505 -2.382 1.00 90.56 170 GLN A O 1
ATOM 1341 N N . ALA A 1 171 ? -1.894 1.587 -0.582 1.00 87.19 171 ALA A N 1
ATOM 1342 C CA . ALA A 1 171 ? -3.135 1.151 0.055 1.00 87.19 171 ALA A CA 1
ATOM 1343 C C . ALA A 1 171 ? -4.083 2.331 0.324 1.00 87.19 171 ALA A C 1
ATOM 1345 O O . ALA A 1 171 ? -5.263 2.273 -0.030 1.00 87.19 171 ALA A O 1
ATOM 1346 N N . PHE A 1 172 ? -3.566 3.431 0.881 1.00 89.06 172 PHE A N 1
ATOM 1347 C CA . PHE A 1 172 ? -4.347 4.641 1.134 1.00 89.06 172 PHE A CA 1
ATOM 1348 C C . PHE A 1 172 ? -4.850 5.293 -0.161 1.00 89.06 172 PHE A C 1
ATOM 1350 O O . PHE A 1 172 ? -5.997 5.745 -0.228 1.00 89.06 172 PHE A O 1
ATOM 1357 N N . PHE A 1 173 ? -4.023 5.311 -1.207 1.00 91.38 173 PHE A N 1
ATOM 1358 C CA . PHE A 1 173 ? -4.380 5.852 -2.514 1.00 91.38 173 PHE A CA 1
ATOM 1359 C C . PHE A 1 173 ? -5.498 5.055 -3.191 1.00 91.38 173 PHE A C 1
ATOM 1361 O O . PHE A 1 173 ? -6.476 5.650 -3.651 1.00 91.38 173 PHE A O 1
ATOM 1368 N N . ILE A 1 174 ? -5.402 3.723 -3.205 1.00 89.50 174 ILE A N 1
ATOM 1369 C CA . ILE A 1 174 ? -6.451 2.848 -3.743 1.00 89.50 174 ILE A CA 1
ATOM 1370 C C . ILE A 1 174 ? -7.752 3.011 -2.963 1.00 89.50 174 ILE A C 1
ATOM 1372 O O . ILE A 1 174 ? -8.819 3.167 -3.560 1.00 89.50 174 ILE A O 1
ATOM 1376 N N . LEU A 1 175 ? -7.668 3.037 -1.633 1.00 86.62 175 LEU A N 1
ATOM 1377 C CA . LEU A 1 175 ? -8.827 3.199 -0.767 1.00 86.62 175 LEU A CA 1
ATOM 1378 C C . LEU A 1 175 ? -9.534 4.535 -1.012 1.00 86.62 175 LEU A C 1
ATOM 1380 O O . LEU A 1 175 ? -10.734 4.552 -1.296 1.00 86.62 175 LEU A O 1
ATOM 1384 N N . SER A 1 176 ? -8.786 5.638 -0.983 1.00 89.44 176 SER A N 1
ATOM 1385 C CA . SER A 1 176 ? -9.327 6.980 -1.222 1.00 89.44 176 SER A CA 1
ATOM 1386 C C . SER A 1 176 ? -9.944 7.082 -2.617 1.00 89.44 176 SER A C 1
ATOM 1388 O O . SER A 1 176 ? -11.059 7.577 -2.768 1.00 89.44 176 SER A O 1
ATOM 1390 N N . SER A 1 177 ? -9.284 6.512 -3.630 1.00 90.50 177 SER A N 1
ATOM 1391 C CA . SER A 1 177 ? -9.805 6.458 -5.000 1.00 90.50 177 SER A CA 1
ATOM 1392 C C . SER A 1 177 ? -11.089 5.640 -5.110 1.00 90.50 177 SER A C 1
ATOM 1394 O O . SER A 1 177 ? -11.996 6.015 -5.838 1.00 90.50 177 SER A O 1
ATOM 1396 N N . SER A 1 178 ? -11.219 4.535 -4.380 1.00 88.25 178 SER A N 1
ATOM 1397 C CA . SER A 1 178 ? -12.450 3.735 -4.418 1.00 88.25 178 SER A CA 1
ATOM 1398 C C . SER A 1 178 ? -13.647 4.442 -3.772 1.00 88.25 178 SER A C 1
ATOM 1400 O O . SER A 1 178 ? -14.785 4.195 -4.163 1.00 88.25 178 SER A O 1
ATOM 1402 N N . ARG A 1 179 ? -13.401 5.330 -2.800 1.00 87.62 179 ARG A N 1
ATOM 1403 C CA . ARG A 1 179 ? -14.454 5.935 -1.969 1.00 87.62 179 ARG A CA 1
ATOM 1404 C C . ARG A 1 179 ? -14.806 7.365 -2.321 1.00 87.62 179 ARG A C 1
ATOM 1406 O O . ARG A 1 179 ? -15.939 7.774 -2.081 1.00 87.62 179 ARG A O 1
ATOM 1413 N N . CYS A 1 180 ? -13.844 8.139 -2.808 1.00 90.00 180 CYS A N 1
ATOM 1414 C CA . CYS A 1 180 ? -13.995 9.580 -2.952 1.00 90.00 180 CYS A CA 1
ATOM 1415 C C . CYS A 1 180 ? -13.180 10.148 -4.121 1.00 90.00 180 CYS A C 1
ATOM 1417 O O . CYS A 1 180 ? -12.663 11.252 -4.013 1.00 90.00 180 CYS A O 1
ATOM 1419 N N . ILE A 1 181 ? -13.087 9.429 -5.250 1.00 91.00 181 ILE A N 1
ATOM 1420 C CA . ILE A 1 181 ? -12.307 9.864 -6.430 1.00 91.00 181 ILE A CA 1
ATOM 1421 C C . ILE A 1 181 ? -12.658 11.273 -6.933 1.00 91.00 181 ILE A C 1
ATOM 1423 O O . ILE A 1 181 ? -11.791 11.977 -7.442 1.00 91.00 181 ILE A O 1
ATOM 1427 N N . GLU A 1 182 ? -13.913 11.688 -6.760 1.00 90.31 182 GLU A N 1
ATOM 1428 C CA . GLU A 1 182 ? -14.433 12.995 -7.176 1.00 90.31 182 GLU A CA 1
ATOM 1429 C C . GLU A 1 182 ? -14.088 14.127 -6.194 1.00 90.31 182 GLU A C 1
ATOM 1431 O O . GLU A 1 182 ? -14.313 15.298 -6.493 1.00 90.31 182 GLU A O 1
ATOM 1436 N N . HIS A 1 183 ? -13.546 13.804 -5.016 1.00 91.94 183 HIS A N 1
ATOM 1437 C CA . HIS A 1 183 ? -13.190 14.796 -4.011 1.00 91.94 183 HIS A CA 1
ATOM 1438 C C . HIS A 1 183 ? -12.048 15.691 -4.511 1.00 91.94 183 HIS A C 1
ATOM 1440 O O . HIS A 1 183 ? -11.044 15.202 -5.028 1.00 91.94 183 HIS A O 1
ATOM 1446 N N . GLU A 1 184 ? -12.143 17.002 -4.282 1.00 90.56 184 GLU A N 1
ATOM 1447 C CA . GLU A 1 184 ? -11.168 17.993 -4.769 1.00 90.56 184 GLU A CA 1
ATOM 1448 C C . GLU A 1 184 ? -9.724 17.688 -4.343 1.00 90.56 184 GLU A C 1
ATOM 1450 O O . GLU A 1 184 ? -8.774 17.955 -5.076 1.00 90.56 184 GLU A O 1
ATOM 1455 N N . SER A 1 185 ? -9.545 17.072 -3.170 1.00 91.75 185 SER A N 1
ATOM 1456 C CA . SER A 1 185 ? -8.220 16.711 -2.661 1.00 91.75 185 SER A CA 1
ATOM 1457 C C . SER A 1 185 ? -7.569 15.526 -3.389 1.00 91.75 185 SER A C 1
ATOM 1459 O O . SER A 1 185 ? -6.353 15.350 -3.288 1.00 91.75 185 SER A O 1
ATOM 1461 N N . MET A 1 186 ? -8.337 14.731 -4.145 1.00 92.31 186 MET A N 1
ATOM 1462 C CA . MET A 1 186 ? -7.820 13.543 -4.833 1.00 92.31 186 MET A CA 1
ATOM 1463 C C . MET A 1 186 ? -6.807 13.884 -5.913 1.00 92.31 186 MET A C 1
ATOM 1465 O O . MET A 1 186 ? -5.846 13.141 -6.075 1.00 92.31 186 MET A O 1
ATOM 1469 N N . GLN A 1 187 ? -6.953 15.016 -6.606 1.00 90.88 187 GLN A N 1
ATOM 1470 C CA . GLN A 1 187 ? -5.983 15.424 -7.628 1.00 90.88 187 GLN A CA 1
ATOM 1471 C C . GLN A 1 187 ? -4.590 15.682 -7.035 1.00 90.88 187 GLN A C 1
ATOM 1473 O O . GLN A 1 187 ? -3.568 15.376 -7.656 1.00 90.88 187 GLN A O 1
ATOM 1478 N N . TYR A 1 188 ? -4.536 16.220 -5.813 1.00 91.00 188 TYR A N 1
ATOM 1479 C CA . TYR A 1 188 ? -3.275 16.511 -5.141 1.00 91.00 188 TYR A CA 1
ATOM 1480 C C . TYR A 1 188 ? -2.637 15.233 -4.602 1.00 91.00 188 TYR A C 1
ATOM 1482 O O . TYR A 1 188 ? -1.432 15.044 -4.772 1.00 91.00 188 TYR A O 1
ATOM 1490 N N . LEU A 1 189 ? -3.442 14.324 -4.031 1.00 91.69 189 LEU A N 1
ATOM 1491 C CA . LEU A 1 189 ? -2.955 12.997 -3.658 1.00 91.69 189 LEU A CA 1
ATOM 1492 C C . LEU A 1 189 ? -2.450 12.243 -4.893 1.00 91.69 189 LEU A C 1
ATOM 1494 O O . LEU A 1 189 ? -1.337 11.736 -4.869 1.00 91.69 189 LEU A O 1
ATOM 1498 N N . PHE A 1 190 ? -3.218 12.224 -5.984 1.00 92.50 190 PHE A N 1
ATOM 1499 C CA . PHE A 1 190 ? -2.826 11.585 -7.238 1.00 92.50 190 PHE A CA 1
ATOM 1500 C C . PHE A 1 190 ? -1.476 12.105 -7.731 1.00 92.50 190 PHE A C 1
ATOM 1502 O O . PHE A 1 190 ? -0.578 11.312 -7.989 1.00 92.50 190 PHE A O 1
ATOM 1509 N N . THR A 1 191 ? -1.309 13.429 -7.802 1.00 90.81 191 THR A N 1
ATOM 1510 C CA . THR A 1 191 ? -0.050 14.050 -8.243 1.00 90.81 191 THR A CA 1
ATOM 1511 C C . THR A 1 191 ? 1.117 13.605 -7.364 1.00 90.81 191 THR A C 1
ATOM 1513 O O . THR A 1 191 ? 2.173 13.232 -7.865 1.00 90.81 191 THR A O 1
ATOM 1516 N N . HIS A 1 192 ? 0.920 13.591 -6.045 1.00 90.62 192 HIS A N 1
ATOM 1517 C CA . HIS A 1 192 ? 1.947 13.147 -5.114 1.00 90.62 192 HIS A CA 1
ATOM 1518 C C . HIS A 1 192 ? 2.313 11.666 -5.298 1.00 90.62 192 HIS A C 1
ATOM 1520 O O . HIS A 1 192 ? 3.491 11.315 -5.361 1.00 90.62 192 HIS A O 1
ATOM 1526 N N . VAL A 1 193 ? 1.309 10.795 -5.393 1.00 91.94 193 VAL A N 1
ATOM 1527 C CA . VAL A 1 193 ? 1.500 9.348 -5.535 1.00 91.94 193 VAL A CA 1
ATOM 1528 C C . VAL A 1 193 ? 2.130 9.016 -6.889 1.00 91.94 193 VAL A C 1
ATOM 1530 O O . VAL A 1 193 ? 3.031 8.182 -6.949 1.00 91.94 193 VAL A O 1
ATOM 1533 N N . GLU A 1 194 ? 1.732 9.706 -7.960 1.00 92.25 194 GLU A N 1
ATOM 1534 C CA . GLU A 1 194 ? 2.349 9.593 -9.283 1.00 92.25 194 GLU A CA 1
ATOM 1535 C C . GLU A 1 194 ? 3.842 9.964 -9.219 1.00 92.25 194 GLU A C 1
ATOM 1537 O O . GLU A 1 194 ? 4.689 9.195 -9.675 1.00 92.25 194 GLU A O 1
ATOM 1542 N N . ASP A 1 195 ? 4.204 11.080 -8.575 1.00 90.69 195 ASP A N 1
ATOM 1543 C CA . ASP A 1 195 ? 5.607 11.494 -8.395 1.00 90.69 195 ASP A CA 1
ATOM 1544 C C . ASP A 1 195 ? 6.439 10.433 -7.680 1.00 90.69 195 ASP A C 1
ATOM 1546 O O . ASP A 1 195 ? 7.567 10.116 -8.085 1.00 90.69 195 ASP A O 1
ATOM 1550 N N . VAL A 1 196 ? 5.875 9.886 -6.605 1.00 91.31 196 VAL A N 1
ATOM 1551 C CA . VAL A 1 196 ? 6.502 8.833 -5.816 1.00 91.31 196 VAL A CA 1
ATOM 1552 C C . VAL A 1 196 ? 6.669 7.566 -6.655 1.00 91.31 196 VAL A C 1
ATOM 1554 O O . VAL A 1 196 ? 7.768 7.016 -6.673 1.00 91.31 196 VAL A O 1
ATOM 1557 N N . ALA A 1 197 ? 5.642 7.140 -7.394 1.00 92.38 197 ALA A N 1
ATOM 1558 C CA . ALA A 1 197 ? 5.680 5.942 -8.231 1.00 92.38 197 ALA A CA 1
ATOM 1559 C C . ALA A 1 197 ? 6.758 6.037 -9.320 1.00 92.38 197 ALA A C 1
ATOM 1561 O O . ALA A 1 197 ? 7.604 5.149 -9.448 1.00 92.38 197 ALA A O 1
ATOM 1562 N N . TYR A 1 198 ? 6.808 7.157 -10.049 1.00 92.19 198 TYR A N 1
ATOM 1563 C CA . TYR A 1 198 ? 7.837 7.391 -11.066 1.00 92.19 198 TYR A CA 1
ATOM 1564 C C . TYR A 1 198 ? 9.247 7.445 -10.467 1.00 92.19 198 TYR A C 1
ATOM 1566 O O . TYR A 1 198 ? 10.198 6.975 -11.095 1.00 92.19 198 TYR A O 1
ATOM 1574 N N . THR A 1 199 ? 9.405 8.016 -9.271 1.00 90.44 199 THR A N 1
ATOM 1575 C CA . THR A 1 199 ? 10.704 8.079 -8.582 1.00 90.44 199 THR A CA 1
ATOM 1576 C C . THR A 1 199 ? 11.143 6.701 -8.089 1.00 90.44 199 THR A C 1
ATOM 1578 O O . THR A 1 199 ? 12.302 6.327 -8.272 1.00 90.44 199 THR A O 1
ATOM 1581 N N . ALA A 1 200 ? 10.223 5.926 -7.510 1.00 90.62 200 ALA A N 1
ATOM 1582 C CA . ALA A 1 200 ? 10.474 4.568 -7.043 1.00 90.62 200 ALA A CA 1
ATOM 1583 C C . ALA A 1 200 ? 10.916 3.663 -8.200 1.00 90.62 200 ALA A C 1
ATOM 1585 O O . ALA A 1 200 ? 11.934 2.981 -8.099 1.00 90.62 200 ALA A O 1
ATOM 1586 N N . LEU A 1 201 ? 10.214 3.736 -9.334 1.00 91.31 201 LEU A N 1
ATOM 1587 C CA . LEU A 1 201 ? 10.532 2.961 -10.531 1.00 91.31 201 LEU A CA 1
ATOM 1588 C C . LEU A 1 201 ? 11.911 3.308 -11.115 1.00 91.31 201 LEU A C 1
ATOM 1590 O O . LEU A 1 201 ? 12.662 2.419 -11.512 1.00 91.31 201 LEU A O 1
ATOM 1594 N N . GLN A 1 202 ? 12.282 4.592 -11.132 1.00 89.88 202 GLN A N 1
ATOM 1595 C CA . GLN A 1 202 ? 13.618 5.022 -11.564 1.00 89.88 202 GLN A CA 1
ATOM 1596 C C . GLN A 1 202 ? 14.722 4.421 -10.691 1.00 89.88 202 GLN A C 1
ATOM 1598 O O . GLN A 1 202 ? 15.695 3.879 -11.215 1.00 89.88 202 GLN A O 1
ATOM 1603 N N . GLN A 1 203 ? 14.573 4.514 -9.367 1.00 87.69 203 GLN A N 1
ATOM 1604 C CA . GLN A 1 203 ? 15.548 3.953 -8.433 1.00 87.69 203 GLN A CA 1
ATOM 1605 C C . GLN A 1 203 ? 15.616 2.428 -8.543 1.00 87.69 203 GLN A C 1
ATOM 1607 O O . GLN A 1 203 ? 16.715 1.881 -8.550 1.00 87.69 203 GLN A O 1
ATOM 1612 N N . TYR A 1 204 ? 14.472 1.758 -8.704 1.00 88.12 204 TYR A N 1
ATOM 1613 C CA . TYR A 1 204 ? 14.400 0.312 -8.893 1.00 88.12 204 TYR A CA 1
ATOM 1614 C C . TYR A 1 204 ? 15.258 -0.152 -10.078 1.00 88.12 204 TYR A C 1
ATOM 1616 O O . TYR A 1 204 ? 16.130 -1.003 -9.911 1.00 88.12 204 TYR A O 1
ATOM 1624 N N . PHE A 1 205 ? 15.093 0.449 -11.263 1.00 87.00 205 PHE A N 1
ATOM 1625 C CA . PHE A 1 205 ? 15.871 0.040 -12.438 1.00 87.00 205 PHE A CA 1
ATOM 1626 C C . PHE A 1 205 ? 17.372 0.311 -12.296 1.00 87.00 205 PHE A C 1
ATOM 1628 O O . PHE A 1 205 ? 18.185 -0.482 -12.772 1.00 87.00 205 PHE A O 1
ATOM 1635 N N . ILE A 1 206 ? 17.757 1.386 -11.604 1.00 85.19 206 ILE A N 1
ATOM 1636 C CA . ILE A 1 206 ? 19.165 1.659 -11.281 1.00 85.19 206 ILE A CA 1
ATOM 1637 C C . ILE A 1 206 ? 19.710 0.585 -10.324 1.00 85.19 206 ILE A C 1
ATOM 1639 O O . ILE A 1 206 ? 20.792 0.045 -10.554 1.00 85.19 206 ILE A O 1
ATOM 1643 N N . GLN A 1 207 ? 18.962 0.232 -9.276 1.00 84.31 207 GLN A N 1
ATOM 1644 C CA . GLN A 1 207 ? 19.379 -0.764 -8.285 1.00 84.31 207 GLN A CA 1
ATOM 1645 C C . GLN A 1 207 ? 19.517 -2.164 -8.885 1.00 84.31 207 GLN A C 1
ATOM 1647 O O . GLN A 1 207 ? 20.552 -2.802 -8.687 1.00 84.31 207 GLN A O 1
ATOM 1652 N N . VAL A 1 208 ? 18.520 -2.616 -9.655 1.00 79.81 208 VAL A N 1
ATOM 1653 C CA . VAL A 1 208 ? 18.551 -3.910 -10.358 1.00 79.81 208 VAL A CA 1
ATOM 1654 C C . VAL A 1 208 ? 19.780 -3.998 -11.254 1.00 79.81 208 VAL A C 1
ATOM 1656 O O . VAL A 1 208 ? 20.497 -4.998 -11.244 1.00 79.81 208 VAL A O 1
ATOM 1659 N N . ALA A 1 209 ? 20.067 -2.929 -11.994 1.00 78.00 209 ALA A N 1
ATOM 1660 C CA . ALA A 1 209 ? 21.172 -2.916 -12.930 1.00 78.00 209 ALA A CA 1
ATOM 1661 C C . ALA A 1 209 ? 22.555 -2.972 -12.272 1.00 78.00 209 ALA A C 1
ATOM 1663 O O . ALA A 1 209 ? 23.460 -3.623 -12.801 1.00 78.00 209 ALA A O 1
ATOM 1664 N N . TYR A 1 210 ? 22.717 -2.309 -11.127 1.00 80.25 210 TYR A N 1
ATOM 1665 C CA . TYR A 1 210 ? 23.974 -2.286 -10.381 1.00 80.25 210 TYR A CA 1
ATOM 1666 C C . TYR A 1 210 ? 24.063 -3.353 -9.286 1.00 80.25 210 TYR A C 1
ATOM 1668 O O . TYR A 1 210 ? 25.063 -3.402 -8.571 1.00 80.25 210 TYR A O 1
ATOM 1676 N N . LYS A 1 211 ? 23.046 -4.219 -9.158 1.00 75.19 211 LYS A N 1
ATOM 1677 C CA . LYS A 1 211 ? 22.921 -5.219 -8.082 1.00 75.19 211 LYS A CA 1
ATOM 1678 C C . LYS A 1 211 ? 23.105 -4.601 -6.690 1.00 75.19 211 LYS A C 1
ATOM 1680 O O . LYS A 1 211 ? 23.645 -5.231 -5.781 1.00 75.19 211 LYS A O 1
ATOM 1685 N N . ILE A 1 212 ? 22.684 -3.347 -6.533 1.00 73.12 212 ILE A N 1
ATOM 1686 C CA . ILE A 1 212 ? 22.794 -2.636 -5.263 1.00 73.12 212 ILE A CA 1
ATOM 1687 C C . ILE A 1 212 ? 21.665 -3.148 -4.377 1.00 73.12 212 ILE A C 1
ATOM 1689 O O . ILE A 1 212 ? 20.494 -2.885 -4.638 1.00 73.12 212 ILE A O 1
ATOM 1693 N N . ASN A 1 213 ? 22.020 -3.869 -3.316 1.00 62.88 213 ASN A N 1
ATOM 1694 C CA . ASN A 1 213 ? 21.063 -4.358 -2.328 1.00 62.88 213 ASN A CA 1
ATOM 1695 C C . ASN A 1 213 ? 20.747 -3.263 -1.290 1.00 62.88 213 ASN A C 1
ATOM 1697 O O . ASN A 1 213 ? 21.001 -3.421 -0.097 1.00 62.88 213 ASN A O 1
ATOM 1701 N N . SER A 1 214 ? 20.277 -2.107 -1.761 1.00 63.41 214 SER A N 1
ATOM 1702 C CA . SER A 1 214 ? 19.864 -0.975 -0.924 1.00 63.41 214 SER A CA 1
ATOM 1703 C C . SER A 1 214 ? 18.364 -0.768 -1.050 1.00 63.41 214 SER A C 1
ATOM 1705 O O . SER A 1 214 ? 17.832 -0.836 -2.153 1.00 63.41 214 SER A O 1
ATOM 1707 N N . LYS A 1 215 ? 17.684 -0.439 0.050 1.00 64.56 215 LYS A N 1
ATOM 1708 C CA . LYS A 1 215 ? 16.278 -0.018 -0.012 1.00 64.56 215 LYS A CA 1
ATOM 1709 C C . LYS A 1 215 ? 16.143 1.256 -0.850 1.00 64.56 215 LYS A C 1
ATOM 1711 O O . LYS A 1 215 ? 17.011 2.122 -0.799 1.00 64.56 215 LYS A O 1
ATOM 1716 N N . ILE A 1 216 ? 15.051 1.369 -1.604 1.00 68.81 216 ILE A N 1
ATOM 1717 C CA . ILE A 1 216 ? 14.679 2.597 -2.319 1.00 68.81 216 ILE A CA 1
ATOM 1718 C C . ILE A 1 216 ? 14.544 3.743 -1.298 1.00 68.81 216 ILE A C 1
ATOM 1720 O O . ILE A 1 216 ? 13.722 3.682 -0.379 1.00 68.81 216 ILE A O 1
ATOM 1724 N N . GLU A 1 217 ? 15.352 4.794 -1.446 1.00 70.31 217 GLU A N 1
ATOM 1725 C CA . GLU A 1 217 ? 15.361 5.941 -0.537 1.00 70.31 217 GLU A CA 1
ATOM 1726 C C . GLU A 1 217 ? 14.263 6.935 -0.931 1.00 70.31 217 GLU A C 1
ATOM 1728 O O . GLU A 1 217 ? 14.442 7.807 -1.786 1.00 70.31 217 GLU A O 1
ATOM 1733 N N . LEU A 1 218 ? 13.101 6.803 -0.286 1.00 75.94 218 LEU A N 1
ATOM 1734 C CA . LEU A 1 218 ? 11.943 7.690 -0.473 1.00 75.94 218 LEU A CA 1
ATOM 1735 C C . LEU A 1 218 ? 11.503 8.402 0.813 1.00 75.94 218 LEU A C 1
ATOM 1737 O O . LEU A 1 218 ? 10.491 9.099 0.806 1.00 75.94 218 LEU A O 1
ATOM 1741 N N . HIS A 1 219 ? 12.254 8.271 1.911 1.00 67.19 219 HIS A N 1
ATOM 1742 C CA . HIS A 1 219 ? 11.838 8.711 3.250 1.00 67.19 219 HIS A CA 1
ATOM 1743 C C . HIS A 1 219 ? 11.323 10.160 3.305 1.00 67.19 219 HIS A C 1
ATOM 1745 O O . HIS A 1 219 ? 10.256 10.415 3.853 1.00 67.19 219 HIS A O 1
ATOM 1751 N N . LYS A 1 220 ? 12.019 11.111 2.668 1.00 70.38 220 LYS A N 1
ATOM 1752 C CA . LYS A 1 220 ? 11.587 12.523 2.640 1.00 70.38 220 LYS A CA 1
ATOM 1753 C C . LYS A 1 220 ? 10.369 12.776 1.755 1.00 70.38 220 LYS A C 1
ATOM 1755 O O . LYS A 1 220 ? 9.665 13.763 1.956 1.00 70.38 220 LYS A O 1
ATOM 1760 N N . SER A 1 221 ? 10.156 11.955 0.734 1.00 76.56 221 SER A N 1
ATOM 1761 C CA . SER A 1 221 ? 9.014 12.094 -0.171 1.00 76.56 221 SER A CA 1
ATOM 1762 C C . SER A 1 221 ? 7.758 11.491 0.440 1.00 76.56 221 SER A C 1
ATOM 1764 O O . SER A 1 221 ? 6.700 12.065 0.257 1.00 76.56 221 SER A O 1
ATOM 1766 N N . LEU A 1 222 ? 7.894 10.415 1.216 1.00 80.88 222 LEU A N 1
ATOM 1767 C CA . LEU A 1 222 ? 6.782 9.665 1.805 1.00 80.88 222 LEU A CA 1
ATOM 1768 C C . LEU A 1 222 ? 6.278 10.214 3.145 1.00 80.88 222 LEU A C 1
ATOM 1770 O O . LEU A 1 222 ? 5.279 9.712 3.648 1.00 80.88 222 LEU A O 1
ATOM 1774 N N . SER A 1 223 ? 6.954 11.198 3.748 1.00 81.19 223 SER A N 1
ATOM 1775 C CA . SER A 1 223 ? 6.500 11.753 5.027 1.00 81.19 223 SER A CA 1
ATOM 1776 C C . SER A 1 223 ? 5.168 12.499 4.848 1.00 81.19 223 SER A C 1
ATOM 1778 O O . SER A 1 223 ? 5.117 13.487 4.101 1.00 81.19 223 SER A O 1
ATOM 1780 N N . PRO A 1 224 ? 4.100 12.085 5.552 1.00 78.31 224 PRO A N 1
ATOM 1781 C CA . PRO A 1 224 ? 2.781 12.703 5.443 1.00 78.31 224 PRO A CA 1
ATOM 1782 C C . PRO A 1 224 ? 2.698 14.041 6.187 1.00 78.31 224 PRO A C 1
ATOM 1784 O O . PRO A 1 224 ? 1.697 14.738 6.070 1.00 78.31 224 PRO A O 1
ATOM 1787 N N . PHE A 1 225 ? 3.730 14.420 6.950 1.00 78.19 225 PHE A N 1
ATOM 1788 C CA . PHE A 1 225 ? 3.733 15.617 7.800 1.00 78.19 225 PHE A CA 1
ATOM 1789 C C . PHE A 1 225 ? 4.177 16.896 7.087 1.00 78.19 225 PHE A C 1
ATOM 1791 O O . PHE A 1 225 ? 4.229 17.958 7.708 1.00 78.19 225 PHE A O 1
ATOM 1798 N N . LYS A 1 226 ? 4.448 16.845 5.777 1.00 82.06 226 LYS A N 1
ATOM 1799 C CA . LYS A 1 226 ? 4.505 18.074 4.973 1.00 82.06 226 LYS A CA 1
ATOM 1800 C C . LYS A 1 226 ? 3.134 18.743 5.027 1.00 82.06 226 LYS A C 1
ATOM 1802 O O . LYS A 1 226 ? 2.138 18.072 4.774 1.00 82.06 226 LYS A O 1
ATOM 1807 N N . THR A 1 227 ? 3.086 20.038 5.341 1.00 73.25 227 THR A N 1
ATOM 1808 C CA . THR A 1 227 ? 1.842 20.774 5.636 1.00 73.25 227 THR A CA 1
ATOM 1809 C C . THR A 1 227 ? 0.732 20.508 4.615 1.00 73.25 227 THR A C 1
ATOM 1811 O O . THR A 1 227 ? -0.389 20.195 5.011 1.00 73.25 227 THR A O 1
ATOM 1814 N N . ASP A 1 228 ? 1.067 20.533 3.323 1.00 84.00 228 ASP A N 1
ATOM 1815 C CA . ASP A 1 228 ? 0.107 20.312 2.238 1.00 84.00 228 ASP A CA 1
ATOM 1816 C C . ASP A 1 228 ? -0.410 18.864 2.205 1.00 84.00 228 ASP A C 1
ATOM 1818 O O . ASP A 1 228 ? -1.617 18.636 2.159 1.00 84.00 228 ASP A O 1
ATOM 1822 N N . LEU A 1 229 ? 0.484 17.871 2.307 1.00 85.75 229 LEU A N 1
ATOM 1823 C CA . LEU A 1 229 ? 0.118 16.445 2.306 1.00 85.75 229 LEU A CA 1
ATOM 1824 C C . LEU A 1 229 ? -0.698 16.058 3.536 1.00 85.75 229 LEU A C 1
ATOM 1826 O O . LEU A 1 229 ? -1.657 15.298 3.425 1.00 85.75 229 LEU A O 1
ATOM 1830 N N . ARG A 1 230 ? -0.361 16.623 4.695 1.00 89.12 230 ARG A N 1
ATOM 1831 C CA . ARG A 1 230 ? -1.097 16.395 5.937 1.00 89.12 230 ARG A CA 1
ATOM 1832 C C . ARG A 1 230 ? -2.547 16.840 5.794 1.00 89.12 230 ARG A C 1
ATOM 1834 O O . ARG A 1 230 ? -3.455 16.090 6.141 1.00 89.12 230 ARG A O 1
ATOM 1841 N N . GLN A 1 231 ? -2.765 18.037 5.245 1.00 90.62 231 GLN A N 1
ATOM 1842 C CA . GLN A 1 231 ? -4.110 18.561 5.029 1.00 90.62 231 GLN A CA 1
ATOM 1843 C C . GLN A 1 231 ? -4.879 17.733 3.993 1.00 90.62 231 GLN A C 1
ATOM 1845 O O . GLN A 1 231 ? -6.042 17.407 4.223 1.00 90.62 231 GLN A O 1
ATOM 1850 N N . ILE A 1 232 ? -4.224 17.337 2.895 1.00 91.06 232 ILE A N 1
ATOM 1851 C CA . ILE A 1 232 ? -4.807 16.449 1.877 1.00 91.06 232 ILE A CA 1
ATOM 1852 C C . ILE A 1 232 ? -5.269 15.131 2.513 1.00 91.06 232 ILE A C 1
ATOM 1854 O O . ILE A 1 232 ? -6.413 14.726 2.310 1.00 91.06 232 ILE A O 1
ATOM 1858 N N . ASN A 1 233 ? -4.421 14.497 3.328 1.00 90.69 233 ASN A N 1
ATOM 1859 C CA . ASN A 1 233 ? -4.750 13.244 4.007 1.00 90.69 233 ASN A CA 1
ATOM 1860 C C . ASN A 1 233 ? -5.944 13.406 4.955 1.00 90.69 233 ASN A C 1
ATOM 1862 O O . ASN A 1 233 ? -6.849 12.577 4.929 1.00 90.69 233 ASN A O 1
ATOM 1866 N N . ILE A 1 234 ? -5.999 14.482 5.748 1.00 91.19 234 ILE A N 1
ATOM 1867 C CA . ILE A 1 234 ? -7.135 14.759 6.645 1.00 91.19 234 ILE A CA 1
ATOM 1868 C C . ILE A 1 234 ? -8.438 14.930 5.852 1.00 91.19 234 ILE A C 1
ATOM 1870 O O . ILE A 1 234 ? -9.460 14.332 6.209 1.00 91.19 234 ILE A O 1
ATOM 1874 N N . CYS A 1 235 ? -8.416 15.713 4.769 1.00 92.50 235 CYS A N 1
ATOM 1875 C CA . CYS A 1 235 ? -9.589 15.925 3.921 1.00 92.50 235 CYS A CA 1
ATOM 1876 C C . CYS A 1 235 ? -10.081 14.603 3.313 1.00 92.50 235 CYS A C 1
ATOM 1878 O O . CYS A 1 235 ? -11.267 14.287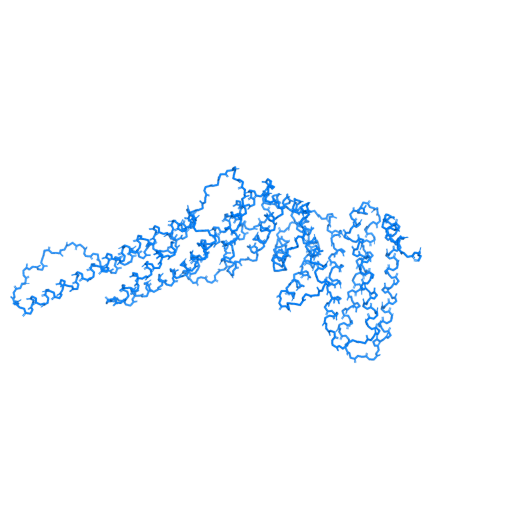 3.393 1.00 92.50 235 CYS A O 1
ATOM 1880 N N . LEU A 1 236 ? -9.167 13.789 2.778 1.00 91.75 236 LEU A N 1
ATOM 1881 C CA . LEU A 1 236 ? -9.505 12.507 2.157 1.00 91.75 236 LEU A CA 1
ATOM 1882 C C . LEU A 1 236 ? -9.954 11.446 3.160 1.00 91.75 236 LEU A C 1
ATOM 1884 O O . LEU A 1 236 ? -10.875 10.693 2.856 1.00 91.75 236 LEU A O 1
ATOM 1888 N N . LEU A 1 237 ? -9.383 11.407 4.367 1.00 90.62 237 LEU A N 1
ATOM 1889 C CA . LEU A 1 237 ? -9.875 10.552 5.452 1.00 90.62 237 LEU A CA 1
ATOM 1890 C C . LEU A 1 237 ? -11.308 10.930 5.842 1.00 90.62 237 LEU A C 1
ATOM 1892 O O . LEU A 1 237 ? -12.154 10.054 6.010 1.00 90.62 237 LEU A O 1
ATOM 1896 N N . THR A 1 238 ? -11.598 12.230 5.934 1.00 90.00 238 THR A N 1
ATOM 1897 C CA . THR A 1 238 ? -12.937 12.742 6.265 1.00 90.00 238 THR A CA 1
ATOM 1898 C C . THR A 1 238 ? -13.953 12.398 5.173 1.00 90.00 238 THR A C 1
ATOM 1900 O O . THR A 1 238 ? -15.039 11.886 5.466 1.00 90.00 238 THR A O 1
ATOM 1903 N N . ALA A 1 239 ? -13.589 12.612 3.906 1.00 89.94 239 ALA A N 1
ATOM 1904 C CA . ALA A 1 239 ? -14.415 12.259 2.756 1.00 89.94 239 ALA A CA 1
ATOM 1905 C C . ALA A 1 239 ? -14.644 10.741 2.667 1.00 89.94 239 ALA A C 1
ATOM 1907 O O . ALA A 1 239 ? -15.777 10.286 2.516 1.00 89.94 239 ALA A O 1
ATOM 1908 N N . SER A 1 240 ? -13.585 9.951 2.853 1.00 86.81 240 SER A N 1
ATOM 1909 C CA . SER A 1 240 ? -13.639 8.486 2.835 1.00 86.81 240 SER A CA 1
ATOM 1910 C C . SER A 1 240 ? -14.498 7.915 3.960 1.00 86.81 240 SER A C 1
ATOM 1912 O O . SER A 1 240 ? -15.209 6.945 3.727 1.00 86.81 240 SER A O 1
ATOM 1914 N N . LYS A 1 241 ? -14.476 8.517 5.159 1.00 82.69 241 LYS A N 1
ATOM 1915 C CA . LYS A 1 241 ? -15.353 8.133 6.281 1.00 82.69 241 LYS A CA 1
ATOM 1916 C C . LYS A 1 241 ? -16.825 8.456 6.000 1.00 82.69 241 LYS A C 1
ATOM 1918 O O . LYS A 1 241 ? -17.710 7.738 6.454 1.00 82.69 241 LYS A O 1
ATOM 1923 N N . SER A 1 242 ? -17.083 9.538 5.267 1.00 81.00 242 SER A N 1
ATOM 1924 C CA . SER A 1 242 ? -18.441 9.978 4.912 1.00 81.00 242 SER A CA 1
ATOM 1925 C C . SER A 1 242 ? -19.042 9.153 3.768 1.00 81.00 242 SER A C 1
ATOM 1927 O O . SER A 1 242 ? -20.260 8.991 3.687 1.00 81.00 242 SER A O 1
ATOM 1929 N N . SER A 1 243 ? -18.190 8.606 2.900 1.00 75.50 243 SER A N 1
ATOM 1930 C CA . SER A 1 243 ? -18.580 7.704 1.820 1.00 75.50 243 SER A CA 1
ATOM 1931 C C . SER A 1 243 ? -18.978 6.338 2.391 1.00 75.50 243 SER A C 1
ATOM 1933 O O . SER A 1 243 ? -18.133 5.547 2.809 1.00 75.50 243 SER A O 1
ATOM 1935 N N . ARG A 1 244 ? -20.287 6.055 2.431 1.00 55.94 244 ARG A N 1
ATOM 1936 C CA . ARG A 1 244 ? -20.876 4.786 2.908 1.00 55.94 244 ARG A CA 1
ATOM 1937 C C . ARG A 1 244 ? -20.657 3.629 1.919 1.00 55.94 244 ARG A C 1
ATOM 1939 O O . ARG A 1 244 ? -21.604 2.982 1.488 1.00 55.94 244 ARG A O 1
ATOM 1946 N N . SER A 1 245 ? -19.413 3.372 1.535 1.00 58.56 245 SER A N 1
ATOM 1947 C CA . SER A 1 245 ? -19.059 2.172 0.776 1.00 58.56 245 SER A CA 1
ATOM 1948 C C . SER A 1 245 ? -19.246 0.938 1.670 1.00 58.56 245 SER A C 1
ATOM 1950 O O . SER A 1 245 ? -18.520 0.792 2.650 1.00 58.56 245 SER A O 1
ATOM 1952 N N . GLU A 1 246 ? -20.149 0.022 1.303 1.00 57.81 246 GLU A N 1
ATOM 1953 C CA . GLU A 1 246 ? -20.312 -1.290 1.965 1.00 57.81 246 GLU A CA 1
ATOM 1954 C C . GLU A 1 246 ? -19.065 -2.182 1.838 1.00 57.81 246 GLU A C 1
ATOM 1956 O O . GLU A 1 246 ? -18.864 -3.106 2.624 1.00 57.81 246 GLU A O 1
ATOM 1961 N N . THR A 1 247 ? -18.191 -1.895 0.871 1.00 66.56 247 THR A N 1
ATOM 1962 C CA . THR A 1 247 ? -16.935 -2.617 0.670 1.00 66.56 247 THR A CA 1
ATOM 1963 C C . THR A 1 247 ? -15.890 -2.257 1.728 1.00 66.56 247 THR A C 1
ATOM 1965 O O . THR A 1 247 ? -15.357 -1.140 1.762 1.00 66.56 247 THR A O 1
ATOM 1968 N N . THR A 1 248 ? -15.576 -3.239 2.575 1.00 71.75 248 THR A N 1
ATOM 1969 C CA . THR A 1 248 ? -14.459 -3.213 3.524 1.00 71.75 248 THR A CA 1
ATOM 1970 C C . THR A 1 248 ? -13.125 -3.430 2.812 1.00 71.75 248 THR A C 1
ATOM 1972 O O . THR A 1 248 ? -13.023 -4.154 1.816 1.00 71.75 248 THR A O 1
ATOM 1975 N N . MET A 1 249 ? -12.070 -2.796 3.320 1.00 76.00 249 MET A N 1
ATOM 1976 C CA . MET A 1 249 ? -10.723 -2.929 2.767 1.00 76.00 249 MET A CA 1
ATOM 1977 C C . MET A 1 249 ? -10.195 -4.359 2.957 1.00 76.00 249 MET A C 1
ATOM 1979 O O . MET A 1 249 ? -10.324 -4.924 4.041 1.00 76.00 249 MET A O 1
ATOM 1983 N N . LYS A 1 250 ? -9.566 -4.949 1.929 1.00 82.62 250 LYS A N 1
ATOM 1984 C CA . LYS A 1 250 ? -8.936 -6.284 2.025 1.00 82.62 250 LYS A CA 1
ATOM 1985 C C . LYS A 1 250 ? -7.920 -6.332 3.176 1.00 82.62 250 LYS A C 1
ATOM 1987 O O . LYS A 1 250 ? -7.222 -5.349 3.413 1.00 82.62 250 LYS A O 1
ATOM 1992 N N . SER A 1 251 ? -7.797 -7.479 3.847 1.00 79.75 251 SER A N 1
ATOM 1993 C CA . SER A 1 251 ? -6.933 -7.648 5.030 1.00 79.75 251 SER A CA 1
ATOM 1994 C C . SER A 1 251 ? -5.470 -7.266 4.781 1.00 79.75 251 SER A C 1
ATOM 1996 O O . SER A 1 251 ? -4.913 -6.539 5.595 1.00 79.75 251 SER A O 1
ATOM 1998 N N . GLY A 1 252 ? -4.879 -7.661 3.647 1.00 83.75 252 GLY A N 1
ATOM 1999 C CA . GLY A 1 252 ? -3.505 -7.277 3.284 1.00 83.75 252 GLY A CA 1
ATOM 2000 C C . GLY A 1 252 ? -3.331 -5.760 3.113 1.00 83.75 252 GLY A C 1
ATOM 2001 O O . GLY A 1 252 ? -2.434 -5.161 3.698 1.00 83.75 252 GLY A O 1
ATOM 2002 N N . CYS A 1 253 ? -4.264 -5.094 2.421 1.00 83.62 253 CYS A N 1
ATOM 2003 C CA . CYS A 1 253 ? -4.259 -3.629 2.304 1.00 83.62 253 CYS A CA 1
ATOM 2004 C C . CYS A 1 253 ? -4.432 -2.949 3.672 1.00 83.62 253 CYS A C 1
ATOM 2006 O O . CYS A 1 253 ? -3.803 -1.932 3.946 1.00 83.62 253 CYS A O 1
ATOM 2008 N N . MET A 1 254 ? -5.261 -3.523 4.548 1.00 87.75 254 MET A N 1
ATOM 2009 C CA . MET A 1 254 ? -5.447 -3.037 5.914 1.00 87.75 254 MET A CA 1
ATOM 2010 C C . MET A 1 254 ? -4.196 -3.213 6.768 1.00 87.75 254 MET A C 1
ATOM 2012 O O . MET A 1 254 ? -3.860 -2.320 7.542 1.00 87.75 254 MET A O 1
ATOM 2016 N N . LEU A 1 255 ? -3.482 -4.325 6.599 1.00 89.88 255 LEU A N 1
ATOM 2017 C CA . LEU A 1 255 ? -2.208 -4.566 7.259 1.00 89.88 255 LEU A CA 1
ATOM 2018 C C . LEU A 1 255 ? -1.166 -3.527 6.832 1.00 89.88 255 LEU A C 1
ATOM 2020 O O . LEU A 1 255 ? -0.524 -2.925 7.692 1.00 89.88 255 LEU A O 1
ATOM 2024 N N . ASP A 1 256 ? -1.020 -3.284 5.528 1.00 89.06 256 ASP A N 1
ATOM 2025 C CA . ASP A 1 256 ? -0.116 -2.253 5.008 1.00 89.06 256 ASP A CA 1
ATOM 2026 C C . ASP A 1 256 ? -0.521 -0.851 5.495 1.00 89.06 256 ASP A C 1
ATOM 2028 O O . ASP A 1 256 ? 0.342 -0.071 5.907 1.00 89.06 256 ASP A O 1
ATOM 2032 N N . PHE A 1 257 ? -1.828 -0.558 5.550 1.00 89.44 257 PHE A N 1
ATOM 2033 C CA . PHE A 1 257 ? -2.351 0.698 6.089 1.00 89.44 257 PHE A CA 1
ATOM 2034 C C . PHE A 1 257 ? -1.957 0.898 7.565 1.00 89.44 257 PHE A C 1
ATOM 2036 O O . PHE A 1 257 ? -1.323 1.891 7.920 1.00 89.44 257 PHE A O 1
ATOM 2043 N N . VAL A 1 258 ? -2.254 -0.082 8.425 1.00 91.69 258 VAL A N 1
ATOM 2044 C CA . VAL A 1 258 ? -1.926 -0.045 9.862 1.00 91.69 258 VAL A CA 1
ATOM 2045 C C . VAL A 1 258 ? -0.414 0.022 10.093 1.00 91.69 258 VAL A C 1
ATOM 2047 O O . VAL A 1 258 ? 0.042 0.753 10.972 1.00 91.69 258 VAL A O 1
ATOM 2050 N N . ASN A 1 259 ? 0.388 -0.706 9.312 1.00 90.94 259 ASN A N 1
ATOM 2051 C CA . ASN A 1 259 ? 1.845 -0.661 9.426 1.00 90.94 259 ASN A CA 1
ATOM 2052 C C . ASN A 1 259 ? 2.418 0.707 9.038 1.00 90.94 259 ASN A C 1
ATOM 2054 O O . ASN A 1 259 ? 3.324 1.185 9.718 1.00 90.94 259 ASN A O 1
ATOM 2058 N N . GLY A 1 260 ? 1.867 1.364 8.015 1.00 89.12 260 GLY A N 1
ATOM 2059 C CA . GLY A 1 260 ? 2.239 2.735 7.669 1.00 89.12 260 GLY A CA 1
ATOM 2060 C C . GLY A 1 260 ? 1.936 3.730 8.781 1.00 89.12 260 GLY A C 1
ATOM 2061 O O . GLY A 1 260 ? 2.818 4.492 9.169 1.00 89.12 260 GLY A O 1
ATOM 2062 N N . LEU A 1 261 ? 0.745 3.646 9.388 1.00 91.25 261 LEU A N 1
ATOM 2063 C CA . LEU A 1 261 ? 0.386 4.490 10.534 1.00 91.25 261 LEU A CA 1
ATOM 2064 C C . LEU A 1 261 ? 1.355 4.328 11.707 1.00 91.25 261 LEU A C 1
ATOM 2066 O O . LEU A 1 261 ? 1.659 5.300 12.391 1.00 91.25 261 LEU A O 1
ATOM 2070 N N . ARG A 1 262 ? 1.877 3.118 11.941 1.00 91.38 262 ARG A N 1
ATOM 2071 C CA . ARG A 1 262 ? 2.893 2.885 12.980 1.00 91.38 262 ARG A CA 1
ATOM 2072 C C . ARG A 1 262 ? 4.210 3.595 12.677 1.00 91.38 262 ARG A C 1
ATOM 2074 O O . ARG A 1 262 ? 4.847 4.084 13.605 1.00 91.38 262 ARG A O 1
ATOM 2081 N N . GLU A 1 263 ? 4.626 3.640 11.414 1.00 88.50 263 GLU A N 1
ATOM 2082 C CA . GLU A 1 263 ? 5.827 4.380 11.015 1.00 88.50 263 GLU A CA 1
ATOM 2083 C C . GLU A 1 263 ? 5.600 5.894 11.066 1.00 88.50 263 GLU A C 1
ATOM 2085 O O . GLU A 1 263 ? 6.483 6.632 11.495 1.00 88.50 263 GLU A O 1
ATOM 2090 N N . ASP A 1 264 ? 4.415 6.362 10.674 1.00 89.12 264 ASP A N 1
ATOM 2091 C CA . ASP A 1 264 ? 4.047 7.776 10.744 1.00 89.12 264 ASP A CA 1
ATOM 2092 C C . ASP A 1 264 ? 3.922 8.264 12.185 1.00 89.12 264 ASP A C 1
ATOM 2094 O O . ASP A 1 264 ? 4.360 9.366 12.496 1.00 89.12 264 ASP A O 1
ATOM 2098 N N . LEU A 1 265 ? 3.414 7.427 13.091 1.00 89.38 265 LEU A N 1
ATOM 2099 C CA . LEU A 1 265 ? 3.353 7.729 14.517 1.00 89.38 265 LEU A CA 1
ATOM 2100 C C . LEU A 1 265 ? 4.740 8.071 15.088 1.00 89.38 265 LEU A C 1
ATOM 2102 O O . LEU A 1 265 ? 4.852 8.964 15.924 1.00 89.38 265 LEU A O 1
ATOM 2106 N N . GLY A 1 266 ? 5.801 7.422 14.597 1.00 84.94 266 GLY A N 1
ATOM 2107 C CA . GLY A 1 266 ? 7.184 7.726 14.981 1.00 84.94 266 GLY A CA 1
ATOM 2108 C C . GLY A 1 266 ? 7.706 9.084 14.492 1.00 84.94 266 GLY A C 1
ATOM 2109 O O . GLY A 1 266 ? 8.711 9.562 15.010 1.00 84.94 266 GLY A O 1
ATOM 2110 N N . GLU A 1 267 ? 7.037 9.711 13.521 1.00 85.62 267 GLU A N 1
ATOM 2111 C CA . GLU A 1 267 ? 7.351 11.051 13.004 1.00 85.62 267 GLU A CA 1
ATOM 2112 C C . GLU A 1 267 ? 6.448 12.147 13.602 1.00 85.62 267 GLU A C 1
ATOM 2114 O O . GLU A 1 267 ? 6.663 13.332 13.339 1.00 85.62 267 GLU A O 1
ATOM 2119 N N . THR A 1 268 ? 5.437 11.777 14.399 1.00 83.31 268 THR A N 1
ATOM 2120 C CA . THR A 1 268 ? 4.501 12.743 14.993 1.00 83.31 268 THR A CA 1
ATOM 2121 C C . THR A 1 268 ? 5.152 13.601 16.085 1.00 83.31 268 THR A C 1
ATOM 2123 O O . THR A 1 268 ? 6.046 13.138 16.793 1.00 83.31 268 THR A O 1
ATOM 2126 N N . PRO A 1 269 ? 4.661 14.837 16.294 1.00 82.50 269 PRO A N 1
ATOM 2127 C CA . PRO A 1 269 ? 5.058 15.681 17.421 1.00 82.50 269 PRO A CA 1
ATOM 2128 C C . PRO A 1 269 ? 4.319 15.343 18.733 1.00 82.50 269 PRO A C 1
ATOM 2130 O O . PRO A 1 269 ? 4.377 16.140 19.668 1.00 82.50 269 PRO A O 1
ATOM 2133 N N . LEU A 1 270 ? 3.587 14.223 18.791 1.00 81.88 270 LEU A N 1
ATOM 2134 C CA . LEU A 1 270 ? 2.866 13.781 19.989 1.00 81.88 270 LEU A CA 1
ATOM 2135 C C . LEU A 1 270 ? 3.842 13.443 21.123 1.00 81.88 270 LEU A C 1
ATOM 2137 O O . LEU A 1 270 ? 5.025 13.170 20.891 1.00 81.88 270 LEU A O 1
ATOM 2141 N N . ASP A 1 271 ? 3.355 13.454 22.362 1.00 84.94 271 ASP A N 1
ATOM 2142 C CA . ASP A 1 271 ? 4.196 13.097 23.497 1.00 84.94 271 ASP A CA 1
ATOM 2143 C C . ASP A 1 271 ? 4.517 11.586 23.538 1.00 84.94 271 ASP A C 1
ATOM 2145 O O . ASP A 1 271 ? 3.936 10.751 22.836 1.00 84.94 271 ASP A O 1
ATOM 2149 N N . ARG A 1 272 ? 5.494 11.207 24.371 1.00 83.69 272 ARG A N 1
ATOM 2150 C CA . ARG A 1 272 ? 5.972 9.817 24.460 1.00 83.69 272 ARG A CA 1
ATOM 2151 C C . ARG A 1 272 ? 4.885 8.848 24.940 1.00 83.69 272 ARG A C 1
ATOM 2153 O O . ARG A 1 272 ? 4.882 7.691 24.514 1.00 83.69 272 ARG A O 1
ATOM 2160 N N . ASP A 1 273 ? 4.018 9.281 25.848 1.00 82.31 273 ASP A N 1
ATOM 2161 C CA . ASP A 1 273 ? 2.964 8.439 26.406 1.00 82.31 273 ASP A CA 1
ATOM 2162 C C . ASP A 1 273 ? 1.819 8.262 25.404 1.00 82.31 273 ASP A C 1
ATOM 2164 O O . ASP A 1 273 ? 1.342 7.141 25.219 1.00 82.31 273 ASP A O 1
ATOM 2168 N N . GLU A 1 274 ? 1.466 9.321 24.679 1.00 81.62 274 GLU A N 1
ATOM 2169 C CA . GLU A 1 274 ? 0.501 9.329 23.582 1.00 81.62 274 GLU A CA 1
ATOM 2170 C C . GLU A 1 274 ? 0.934 8.381 22.452 1.00 81.62 274 GLU A C 1
ATOM 2172 O O . GLU A 1 274 ? 0.168 7.503 22.032 1.00 81.62 274 GLU A O 1
ATOM 2177 N N . ILE A 1 275 ? 2.201 8.480 22.028 1.00 83.00 275 ILE A N 1
ATOM 2178 C CA . ILE A 1 275 ? 2.816 7.581 21.041 1.00 83.00 275 ILE A CA 1
ATOM 2179 C C . ILE A 1 275 ? 2.779 6.131 21.527 1.00 83.00 275 ILE A C 1
ATOM 2181 O O . ILE A 1 275 ? 2.457 5.218 20.764 1.00 83.00 275 ILE A O 1
ATOM 2185 N N . ARG A 1 276 ? 3.091 5.884 22.802 1.00 85.31 276 ARG A N 1
ATOM 2186 C CA . ARG A 1 276 ? 3.089 4.527 23.360 1.00 85.31 276 ARG A CA 1
ATOM 2187 C C . ARG A 1 276 ? 1.686 3.913 23.356 1.00 85.31 276 ARG A C 1
ATOM 2189 O O . ARG A 1 276 ? 1.547 2.736 23.020 1.00 85.31 276 ARG A O 1
ATOM 2196 N N . CYS A 1 277 ? 0.667 4.694 23.708 1.00 80.56 277 CYS A N 1
ATOM 2197 C CA . CYS A 1 277 ? -0.733 4.271 23.731 1.00 80.56 277 CYS A CA 1
ATOM 2198 C C . CYS A 1 277 ? -1.230 3.868 22.331 1.00 80.56 277 CYS A C 1
ATOM 2200 O O . CYS A 1 277 ? -1.587 2.704 22.118 1.00 80.56 277 CYS A O 1
ATOM 2202 N N . LEU A 1 278 ? -1.136 4.776 21.348 1.00 86.56 278 LEU A N 1
ATOM 2203 C CA . LEU A 1 278 ? -1.496 4.490 19.948 1.00 86.56 278 LEU A CA 1
ATOM 2204 C C . LEU A 1 278 ? -0.673 3.343 19.368 1.00 86.56 278 LEU A C 1
ATOM 2206 O O . LEU A 1 278 ? -1.207 2.453 18.705 1.00 86.56 278 LEU A O 1
ATOM 2210 N N . GLY A 1 279 ? 0.631 3.345 19.645 1.00 88.56 279 GLY A N 1
ATOM 2211 C CA . GLY A 1 279 ? 1.566 2.357 19.130 1.00 88.56 279 GLY A CA 1
ATOM 2212 C C . GLY A 1 279 ? 1.200 0.937 19.552 1.00 88.56 279 GLY A C 1
ATOM 2213 O O . GLY A 1 279 ? 1.269 0.024 18.730 1.00 88.56 279 GLY A O 1
ATOM 2214 N N . ARG A 1 280 ? 0.750 0.742 20.800 1.00 86.69 280 ARG A N 1
ATOM 2215 C CA . ARG A 1 280 ? 0.301 -0.568 21.300 1.00 86.69 280 ARG A CA 1
ATOM 2216 C C . ARG A 1 280 ? -0.990 -1.033 20.621 1.00 86.69 280 ARG A C 1
ATOM 2218 O O . ARG A 1 280 ? -1.090 -2.206 20.252 1.00 86.69 280 ARG A O 1
ATOM 2225 N N . GLY A 1 281 ? -1.952 -0.128 20.435 1.00 87.38 281 GLY A N 1
ATOM 2226 C CA . GLY A 1 281 ? -3.205 -0.418 19.733 1.00 87.38 281 GLY A CA 1
ATOM 2227 C C . GLY A 1 281 ? -2.962 -0.841 18.283 1.00 87.38 281 GLY A C 1
ATOM 2228 O O . GLY A 1 281 ? -3.356 -1.933 17.873 1.00 87.38 281 GLY A O 1
ATOM 2229 N N . LEU A 1 282 ? -2.209 -0.031 17.534 1.00 92.00 282 LEU A N 1
ATOM 2230 C CA . LEU A 1 282 ? -1.849 -0.319 16.143 1.00 92.00 282 LEU A CA 1
ATOM 2231 C C . LEU A 1 282 ? -0.997 -1.587 16.000 1.00 92.00 282 LEU A C 1
ATOM 2233 O O . LEU A 1 282 ? -1.157 -2.334 15.037 1.00 92.00 282 LEU A O 1
ATOM 2237 N N . TYR A 1 283 ? -0.097 -1.861 16.950 1.00 91.06 283 TYR A N 1
ATOM 2238 C CA . TYR A 1 283 ? 0.677 -3.103 16.960 1.00 91.06 283 TYR A CA 1
ATOM 2239 C C . TYR A 1 283 ? -0.222 -4.336 17.097 1.00 91.06 283 TYR A C 1
ATOM 2241 O O . TYR A 1 283 ? -0.047 -5.297 16.354 1.00 91.06 283 TYR A O 1
ATOM 2249 N N . SER A 1 284 ? -1.214 -4.284 17.990 1.00 85.69 284 SER A N 1
ATOM 2250 C CA . SER A 1 284 ? -2.159 -5.390 18.193 1.00 85.69 284 SER A CA 1
ATOM 2251 C C . SER A 1 284 ? -2.960 -5.679 16.918 1.00 85.69 284 SER A C 1
ATOM 2253 O O . SER A 1 284 ? -3.057 -6.830 16.497 1.00 85.69 284 SER A O 1
ATOM 2255 N N . LEU A 1 285 ? -3.457 -4.630 16.247 1.00 89.31 285 LEU A N 1
ATOM 2256 C CA . LEU A 1 285 ? -4.147 -4.774 14.960 1.00 89.31 285 LEU A CA 1
ATOM 2257 C C . LEU A 1 285 ? -3.233 -5.351 13.872 1.00 89.31 285 LEU A C 1
ATOM 2259 O O . LEU A 1 285 ? -3.658 -6.209 13.106 1.00 89.31 285 LEU A O 1
ATOM 2263 N N . SER A 1 286 ? -1.980 -4.894 13.812 1.00 90.62 286 SER A N 1
ATOM 2264 C CA . SER A 1 286 ? -0.982 -5.367 12.845 1.00 90.62 286 SER A CA 1
ATOM 2265 C C . SER A 1 286 ? -0.716 -6.867 12.986 1.00 90.62 286 SER A C 1
ATOM 2267 O O . SER A 1 286 ? -0.744 -7.584 11.988 1.00 90.62 286 SER A O 1
ATOM 2269 N N . ILE A 1 287 ? -0.507 -7.362 14.212 1.00 86.94 287 ILE A N 1
ATOM 2270 C CA . ILE A 1 287 ? -0.295 -8.796 14.462 1.00 86.94 287 ILE A CA 1
ATOM 2271 C C . ILE A 1 287 ? -1.522 -9.603 14.044 1.00 86.94 287 ILE A C 1
ATOM 2273 O O . ILE A 1 287 ? -1.390 -10.583 13.319 1.00 86.94 287 ILE A O 1
ATOM 2277 N N . PHE A 1 288 ? -2.715 -9.149 14.417 1.00 84.00 288 PHE A N 1
ATOM 2278 C CA . PHE A 1 288 ? -3.942 -9.852 14.068 1.00 84.00 288 PHE A CA 1
ATOM 2279 C C . PHE A 1 288 ? -4.176 -9.935 12.556 1.00 84.00 288 PHE A C 1
ATOM 2281 O O . PHE A 1 288 ? -4.411 -11.016 12.019 1.00 84.00 288 PHE A O 1
ATOM 2288 N N . LEU A 1 289 ? -4.076 -8.804 11.851 1.00 87.06 289 LEU A N 1
ATOM 2289 C CA . LEU A 1 289 ? -4.246 -8.749 10.396 1.00 87.06 289 LEU A CA 1
ATOM 2290 C C . LEU A 1 289 ? -3.214 -9.616 9.673 1.00 87.06 289 LEU A C 1
ATOM 2292 O O . LEU A 1 289 ? -3.545 -10.261 8.679 1.00 87.06 289 LEU A O 1
ATOM 2296 N N . LYS A 1 290 ? -1.992 -9.674 10.211 1.00 87.56 290 LYS A N 1
ATOM 2297 C CA . LYS A 1 290 ? -0.953 -10.585 9.748 1.00 87.56 290 LYS A CA 1
ATOM 2298 C C . LYS A 1 290 ? -1.403 -12.037 9.914 1.00 87.56 290 LYS A C 1
ATOM 2300 O O . LYS A 1 290 ? -1.405 -12.774 8.935 1.00 87.56 290 LYS A O 1
ATOM 2305 N N . ASP A 1 291 ? -1.840 -12.446 11.101 1.00 80.25 291 ASP A N 1
ATOM 2306 C CA . ASP A 1 291 ? -2.287 -13.823 11.346 1.00 80.25 291 ASP A CA 1
ATOM 2307 C C . ASP A 1 291 ? -3.401 -14.245 10.384 1.00 80.25 291 ASP A C 1
ATOM 2309 O O . ASP A 1 291 ? -3.366 -15.354 9.856 1.00 80.25 291 ASP A O 1
ATOM 2313 N N . ILE A 1 292 ? -4.348 -13.357 10.079 1.00 78.50 292 ILE A N 1
ATOM 2314 C CA . ILE A 1 292 ? -5.417 -13.621 9.103 1.00 78.50 292 ILE A CA 1
ATOM 2315 C C . ILE A 1 292 ? -4.862 -13.865 7.702 1.00 78.50 292 ILE A C 1
ATOM 2317 O O . ILE A 1 292 ? -5.288 -14.800 7.023 1.00 78.50 292 ILE A O 1
ATOM 2321 N N . GLU A 1 293 ? -3.927 -13.026 7.262 1.00 79.38 293 GLU A N 1
ATOM 2322 C CA . GLU A 1 293 ? -3.322 -13.133 5.936 1.00 79.38 293 GLU A CA 1
ATOM 2323 C C . GLU A 1 293 ? -2.515 -14.432 5.776 1.00 79.38 293 GLU A C 1
ATOM 2325 O O . GLU A 1 293 ? -2.569 -15.053 4.717 1.00 79.38 293 GLU A O 1
ATOM 2330 N N . TYR A 1 294 ? -1.832 -14.891 6.833 1.00 78.06 294 TYR A N 1
ATOM 2331 C CA . TYR A 1 294 ? -1.033 -16.125 6.800 1.00 78.06 294 TYR A CA 1
ATOM 2332 C C . TYR A 1 294 ? -1.840 -17.405 7.046 1.00 78.06 294 TYR A C 1
ATOM 2334 O O . TYR A 1 294 ? -1.553 -18.432 6.435 1.00 78.06 294 TYR A O 1
ATOM 2342 N N . THR A 1 295 ? -2.813 -17.383 7.960 1.00 69.06 295 THR A N 1
ATOM 2343 C CA . THR A 1 295 ? -3.559 -18.591 8.367 1.00 69.06 295 THR A CA 1
ATOM 2344 C C . THR A 1 295 ? -4.788 -18.857 7.505 1.00 69.06 295 THR A C 1
ATOM 2346 O O . THR A 1 295 ? -5.344 -19.953 7.565 1.00 69.06 295 THR A O 1
ATOM 2349 N N . GLY A 1 296 ? -5.234 -17.874 6.712 1.00 63.03 296 GLY A N 1
ATOM 2350 C CA . GLY A 1 296 ? -6.319 -18.032 5.744 1.00 63.03 296 GLY A CA 1
ATOM 2351 C C . GLY A 1 296 ? -7.650 -18.492 6.344 1.00 63.03 296 GLY A C 1
ATOM 2352 O O . GLY A 1 296 ? -8.498 -18.983 5.604 1.00 63.03 296 GLY A O 1
ATOM 2353 N N . THR A 1 297 ? -7.840 -18.372 7.664 1.00 57.09 297 THR A N 1
ATOM 2354 C CA . THR A 1 297 ? -9.021 -18.894 8.365 1.00 57.09 297 THR A CA 1
ATOM 2355 C C . THR A 1 297 ? -9.962 -17.744 8.740 1.00 57.09 297 THR A C 1
ATOM 2357 O O . THR A 1 297 ? -9.810 -17.148 9.808 1.00 57.09 297 THR A O 1
ATOM 2360 N N . PRO A 1 298 ? -10.943 -17.387 7.890 1.00 55.88 298 PRO A N 1
ATOM 2361 C CA . PRO A 1 298 ? -11.953 -16.413 8.261 1.00 55.88 298 PRO A CA 1
ATOM 2362 C C . PRO A 1 298 ? -13.008 -17.090 9.141 1.00 55.88 298 PRO A C 1
ATOM 2364 O O . PRO A 1 298 ? -13.782 -17.927 8.679 1.00 55.88 298 PRO A O 1
ATOM 2367 N N . LEU A 1 299 ? -13.094 -16.691 10.408 1.00 59.66 299 LEU A N 1
ATOM 2368 C CA . LEU A 1 299 ? -14.354 -16.841 11.130 1.00 59.66 299 LEU A CA 1
ATOM 2369 C C . LEU A 1 299 ? -15.421 -15.940 10.496 1.00 59.66 299 LEU A C 1
ATOM 2371 O O . LEU A 1 299 ? -15.124 -14.847 10.008 1.00 59.66 299 LEU A O 1
ATOM 2375 N N . LYS A 1 300 ? -16.692 -16.336 10.587 1.00 64.31 300 LYS A N 1
ATOM 2376 C CA . LYS A 1 300 ? -17.820 -15.444 10.269 1.00 64.31 300 LYS A CA 1
ATOM 2377 C C . LYS A 1 300 ? -17.747 -14.173 11.130 1.00 64.31 300 LYS A C 1
ATOM 2379 O O . LYS A 1 300 ? -18.006 -13.069 10.662 1.00 64.31 300 LYS A O 1
ATOM 2384 N N . GLU A 1 301 ? -17.272 -14.322 12.356 1.00 62.94 301 GLU A N 1
ATOM 2385 C CA . GLU A 1 301 ? -16.987 -13.289 13.342 1.00 62.94 301 GLU A CA 1
ATOM 2386 C C . GLU A 1 301 ? -15.871 -12.337 12.874 1.00 62.94 301 GLU A C 1
ATOM 2388 O O . GLU A 1 301 ? -15.962 -11.134 13.117 1.00 62.94 301 GLU A O 1
ATOM 2393 N N . PHE A 1 302 ? -14.876 -12.820 12.113 1.00 65.31 302 PHE A N 1
ATOM 2394 C CA . PHE A 1 302 ? -13.830 -11.970 11.529 1.00 65.31 302 PHE A CA 1
ATOM 2395 C C . PHE A 1 302 ? -14.401 -10.980 10.503 1.00 65.31 302 PHE A C 1
ATOM 2397 O O . PHE A 1 302 ? -14.074 -9.793 10.548 1.00 65.31 302 PHE A O 1
ATOM 2404 N N . SER A 1 303 ? -15.323 -11.425 9.642 1.00 66.38 303 SER A N 1
ATOM 2405 C CA . SER A 1 303 ? -15.984 -10.523 8.683 1.00 66.38 303 SER A CA 1
ATOM 2406 C C . SER A 1 303 ? -16.729 -9.375 9.384 1.00 66.38 303 SER A C 1
ATOM 2408 O O . SER A 1 303 ? -16.754 -8.250 8.888 1.00 66.38 303 SER A O 1
ATOM 2410 N N . SER A 1 304 ? -17.242 -9.623 10.597 1.00 68.62 304 SER A N 1
ATOM 2411 C CA . SER A 1 304 ? -17.923 -8.620 11.426 1.00 68.62 304 SER A CA 1
ATOM 2412 C C . SER A 1 304 ? -16.980 -7.638 12.142 1.00 68.62 304 SER A C 1
ATOM 2414 O O . SER A 1 304 ? -17.429 -6.574 12.582 1.00 68.62 304 SER A O 1
ATOM 2416 N N . LEU A 1 305 ? -15.693 -7.987 12.270 1.00 78.06 305 LEU A N 1
ATOM 2417 C CA . LEU A 1 305 ? -14.645 -7.153 12.869 1.00 78.06 305 LEU A CA 1
ATOM 2418 C C . LEU A 1 305 ? -13.876 -6.333 11.843 1.00 78.06 305 LEU A C 1
ATOM 2420 O O . LEU A 1 305 ? -13.317 -5.302 12.199 1.00 78.06 305 LEU A O 1
ATOM 2424 N N . GLN A 1 306 ? -13.843 -6.760 10.585 1.00 79.50 306 GLN A N 1
ATOM 2425 C CA . GLN A 1 306 ? -13.079 -6.083 9.545 1.00 79.50 306 GLN A CA 1
ATOM 2426 C C . GLN A 1 306 ? -13.485 -4.609 9.398 1.00 79.50 306 GLN A C 1
ATOM 2428 O O . GLN A 1 306 ? -12.622 -3.736 9.397 1.00 79.50 306 GLN A O 1
ATOM 2433 N N . SER A 1 307 ? -14.789 -4.316 9.371 1.00 79.75 307 SER A N 1
ATOM 2434 C CA . SER A 1 307 ? -15.302 -2.938 9.331 1.00 79.75 307 SER A CA 1
ATOM 2435 C C . SER A 1 307 ? -14.939 -2.129 10.580 1.00 79.75 307 SER A C 1
ATOM 2437 O O . SER A 1 307 ? -14.663 -0.935 10.489 1.00 79.75 307 SER A O 1
ATOM 2439 N N . LEU A 1 308 ? -14.893 -2.781 11.744 1.00 82.50 308 LEU A N 1
ATOM 2440 C CA . LEU A 1 308 ? -14.523 -2.157 13.010 1.00 82.50 308 LEU A CA 1
ATOM 2441 C C . LEU A 1 308 ? -13.029 -1.810 13.058 1.00 82.50 308 LEU A C 1
ATOM 2443 O O . LEU A 1 308 ? -12.667 -0.692 13.414 1.00 82.50 308 LEU A O 1
ATOM 2447 N N . ILE A 1 309 ? -12.165 -2.754 12.687 1.00 87.00 309 ILE A N 1
ATOM 2448 C CA . ILE A 1 309 ? -10.713 -2.550 12.611 1.00 87.00 309 ILE A CA 1
ATOM 2449 C C . ILE A 1 309 ? -10.404 -1.431 11.626 1.00 87.00 309 ILE A C 1
ATOM 2451 O O . ILE A 1 309 ? -9.585 -0.561 11.917 1.00 87.00 309 ILE A O 1
ATOM 2455 N N . GLU A 1 310 ? -11.095 -1.422 10.489 1.00 86.62 310 GLU A N 1
ATOM 2456 C CA . GLU A 1 310 ? -10.961 -0.360 9.512 1.00 86.62 310 GLU A CA 1
ATOM 2457 C C . GLU A 1 310 ? -11.342 1.001 10.105 1.00 86.62 310 GLU A C 1
ATOM 2459 O O . GLU A 1 310 ? -10.533 1.926 10.070 1.00 86.62 310 GLU A O 1
ATOM 2464 N N . ALA A 1 311 ? -12.521 1.119 10.723 1.00 85.88 311 ALA A N 1
ATOM 2465 C CA . ALA A 1 311 ? -12.961 2.358 11.362 1.00 85.88 311 ALA A CA 1
ATOM 2466 C C . ALA A 1 311 ? -11.952 2.862 12.408 1.00 85.88 311 ALA A C 1
ATOM 2468 O O . ALA A 1 311 ? -11.642 4.054 12.441 1.00 85.88 311 ALA A O 1
ATOM 2469 N N . LEU A 1 312 ? -11.378 1.960 13.211 1.00 89.12 312 LEU A N 1
ATOM 2470 C CA . LEU A 1 312 ? -10.342 2.311 14.185 1.00 89.12 312 LEU A CA 1
ATOM 2471 C C . LEU A 1 312 ? -9.039 2.762 13.538 1.00 89.12 312 LEU A C 1
ATOM 2473 O O . LEU A 1 312 ? -8.427 3.714 14.018 1.00 89.12 312 LEU A O 1
ATOM 2477 N N . ALA A 1 313 ? -8.617 2.121 12.450 1.00 90.75 313 ALA A N 1
ATOM 2478 C CA . ALA A 1 313 ? -7.439 2.552 11.711 1.00 90.75 313 ALA A CA 1
ATOM 2479 C C . ALA A 1 313 ? -7.641 3.962 11.127 1.00 90.75 313 ALA A C 1
ATOM 2481 O O . ALA A 1 313 ? -6.727 4.781 11.184 1.00 90.75 313 ALA A O 1
ATOM 2482 N N . PHE A 1 314 ? -8.845 4.285 10.640 1.00 89.06 314 PHE A N 1
ATOM 2483 C CA . PHE A 1 314 ? -9.196 5.636 10.187 1.00 89.06 314 PHE A CA 1
ATOM 2484 C C . PHE A 1 314 ? -9.183 6.665 11.321 1.00 89.06 314 PHE A C 1
ATOM 2486 O O . PHE A 1 314 ? -8.645 7.758 11.148 1.00 89.06 314 PHE A O 1
ATOM 2493 N N . GLU A 1 315 ? -9.758 6.338 12.480 1.00 89.44 315 GLU A N 1
ATOM 2494 C CA . GLU A 1 315 ? -9.718 7.222 13.650 1.00 89.44 315 GLU A CA 1
ATOM 2495 C C . GLU A 1 315 ? -8.280 7.455 14.129 1.00 89.44 315 GLU A C 1
ATOM 2497 O O . GLU A 1 315 ? -7.900 8.592 14.402 1.00 89.44 315 GLU A O 1
ATOM 2502 N N . ALA A 1 316 ? -7.448 6.410 14.147 1.00 91.19 316 ALA A N 1
ATOM 2503 C CA . ALA A 1 316 ? -6.031 6.528 14.472 1.00 91.19 316 ALA A CA 1
ATOM 2504 C C . ALA A 1 316 ? -5.277 7.399 13.460 1.00 91.19 316 ALA A C 1
ATOM 2506 O O . ALA A 1 316 ? -4.516 8.275 13.864 1.00 91.19 316 ALA A O 1
ATOM 2507 N N . ALA A 1 317 ? -5.521 7.211 12.160 1.00 91.38 317 ALA A N 1
ATOM 2508 C CA . ALA A 1 317 ? -4.948 8.050 11.111 1.00 91.38 317 ALA A CA 1
ATOM 2509 C C . ALA A 1 317 ? -5.330 9.524 11.299 1.00 91.38 317 ALA A C 1
ATOM 2511 O O . ALA A 1 317 ? -4.481 10.407 11.185 1.00 91.38 317 ALA A O 1
ATOM 2512 N N . PHE A 1 318 ? -6.591 9.791 11.651 1.00 89.50 318 PHE A N 1
ATOM 2513 C CA . PHE A 1 318 ? -7.056 11.144 11.933 1.00 89.50 318 PHE A CA 1
ATOM 2514 C C . PHE A 1 318 ? -6.303 11.764 13.114 1.00 89.50 318 PHE A C 1
ATOM 2516 O O . PHE A 1 318 ? -5.787 12.865 12.968 1.00 89.50 318 PHE A O 1
ATOM 2523 N N . VAL A 1 319 ? -6.177 11.053 14.241 1.00 89.50 319 VAL A N 1
ATOM 2524 C CA . VAL A 1 319 ? -5.423 11.514 15.425 1.00 89.50 319 VAL A CA 1
ATOM 2525 C C . VAL A 1 319 ? -3.953 11.788 15.094 1.00 89.50 319 VAL A C 1
ATOM 2527 O O . VAL A 1 319 ? -3.413 12.825 15.482 1.00 89.50 319 VAL A O 1
ATOM 2530 N N . ILE A 1 320 ? -3.313 10.887 14.344 1.00 90.12 320 ILE A N 1
ATOM 2531 C CA . ILE A 1 320 ? -1.909 11.002 13.929 1.00 90.12 320 ILE A CA 1
ATOM 2532 C C . ILE A 1 320 ? -1.705 12.259 13.074 1.00 90.12 320 ILE A C 1
ATOM 2534 O O . ILE A 1 320 ? -0.814 13.062 13.355 1.00 90.12 320 ILE A O 1
ATOM 2538 N N . TYR A 1 321 ? -2.543 12.468 12.055 1.00 89.25 321 TYR A N 1
ATOM 2539 C CA . TYR A 1 321 ? -2.369 13.580 11.118 1.00 89.25 321 TYR A CA 1
ATOM 2540 C C . TYR A 1 321 ? -2.899 14.914 11.634 1.00 89.25 321 TYR A C 1
ATOM 2542 O O . TYR A 1 321 ? -2.321 15.949 11.308 1.00 89.25 321 TYR A O 1
ATOM 2550 N N . SER A 1 322 ? -3.947 14.925 12.458 1.00 86.38 322 SER A N 1
ATOM 2551 C CA . SER A 1 322 ? -4.419 16.150 13.111 1.00 86.38 322 SER A CA 1
ATOM 2552 C C . SER A 1 322 ? -3.511 16.586 14.262 1.00 86.38 322 SER A C 1
ATOM 2554 O O . SER A 1 322 ? -3.563 17.747 14.668 1.00 86.38 322 SER A O 1
ATOM 2556 N N . CYS A 1 323 ? -2.687 15.667 14.782 1.00 81.81 323 CYS A N 1
ATOM 2557 C CA . CYS A 1 323 ? -1.924 15.838 16.017 1.00 81.81 323 CYS A CA 1
ATOM 2558 C C . CYS A 1 323 ? -2.829 16.241 17.203 1.00 81.81 323 CYS A C 1
ATOM 2560 O O . CYS A 1 323 ? -2.417 17.010 18.071 1.00 81.81 323 CYS A O 1
ATOM 2562 N N . ASN A 1 324 ? -4.083 15.763 17.222 1.00 77.75 324 ASN A N 1
ATOM 2563 C CA . ASN A 1 324 ? -5.068 16.095 18.252 1.00 77.75 324 ASN A CA 1
ATOM 2564 C C . ASN A 1 324 ? -5.099 15.035 19.354 1.00 77.75 324 ASN A C 1
ATOM 2566 O O . ASN A 1 324 ? -5.698 13.971 19.197 1.00 77.75 324 ASN A O 1
ATOM 2570 N N . ASN A 1 325 ? -4.532 15.357 20.511 1.00 73.06 325 ASN A N 1
ATOM 2571 C CA . ASN A 1 325 ? -4.517 14.444 21.648 1.00 73.06 325 ASN A CA 1
ATOM 2572 C C . ASN A 1 325 ? -5.865 14.280 22.365 1.00 73.06 325 ASN A C 1
ATOM 2574 O O . ASN A 1 325 ? -6.056 13.305 23.089 1.00 73.06 325 ASN A O 1
ATOM 2578 N N . LYS A 1 326 ? -6.834 15.178 22.150 1.00 73.38 326 LYS A N 1
ATOM 2579 C CA . LYS A 1 326 ? -8.146 15.094 22.819 1.00 73.38 326 LYS A CA 1
ATOM 2580 C C . LYS A 1 326 ? -8.912 13.827 22.447 1.00 73.38 326 LYS A C 1
ATOM 2582 O O . LYS A 1 326 ? -9.602 13.256 23.287 1.00 73.38 326 LYS A O 1
ATOM 2587 N N . ASP A 1 327 ? -8.754 13.371 21.209 1.00 77.19 327 ASP A N 1
ATOM 2588 C CA . ASP A 1 327 ? -9.448 12.188 20.697 1.00 77.19 327 ASP A CA 1
ATOM 2589 C C . ASP A 1 327 ? -8.721 10.883 21.074 1.00 77.19 327 ASP A C 1
ATOM 2591 O O . ASP A 1 327 ? -9.308 9.800 21.021 1.00 77.19 327 ASP A O 1
ATOM 2595 N N . LEU A 1 328 ? -7.467 10.965 21.540 1.00 76.56 328 LEU A N 1
ATOM 2596 C CA . LEU A 1 328 ? -6.692 9.797 21.958 1.00 76.56 328 LEU A CA 1
ATOM 2597 C C . LEU A 1 328 ? -7.343 9.065 23.135 1.00 76.56 328 LEU A C 1
ATOM 2599 O O . LEU A 1 328 ? -7.392 7.834 23.170 1.00 76.56 328 LEU A O 1
ATOM 2603 N N . PHE A 1 329 ? -7.860 9.835 24.091 1.00 74.56 329 PHE A N 1
ATOM 2604 C CA . PHE A 1 329 ? -8.500 9.302 25.286 1.00 74.56 329 PHE A CA 1
ATOM 2605 C C . PHE A 1 329 ? -9.740 8.450 24.959 1.00 74.56 329 PHE A C 1
ATOM 2607 O O . PHE A 1 329 ? -10.041 7.482 25.653 1.00 74.56 329 PHE A O 1
ATOM 2614 N N . VAL A 1 330 ? -10.432 8.776 23.865 1.00 82.00 330 VAL A N 1
ATOM 2615 C CA . VAL A 1 330 ? -11.599 8.042 23.353 1.00 82.00 330 VAL A CA 1
ATOM 2616 C C . VAL A 1 330 ? -11.169 6.812 22.552 1.00 82.00 330 VAL A C 1
ATOM 2618 O O . VAL A 1 330 ? -11.833 5.776 22.592 1.00 82.00 330 VAL A O 1
ATOM 2621 N N . LEU A 1 331 ? -10.048 6.907 21.839 1.00 85.75 331 LEU A N 1
ATOM 2622 C CA . LEU A 1 331 ? -9.553 5.862 20.951 1.00 85.75 331 LEU A CA 1
ATOM 2623 C C . LEU A 1 331 ? -8.913 4.684 21.709 1.00 85.75 331 LEU A C 1
ATOM 2625 O O . LEU A 1 331 ? -9.071 3.530 21.306 1.00 85.75 331 LEU A O 1
ATOM 2629 N N . GLN A 1 332 ? -8.240 4.941 22.835 1.00 83.62 332 GLN A N 1
ATOM 2630 C CA . GLN A 1 332 ? -7.564 3.894 23.611 1.00 83.62 332 GLN A CA 1
ATOM 2631 C C . GLN A 1 332 ? -8.515 2.787 24.124 1.00 83.62 332 GLN A C 1
ATOM 2633 O O . GLN A 1 332 ? -8.211 1.608 23.913 1.00 83.62 332 GLN A O 1
ATOM 2638 N N . PRO A 1 333 ? -9.676 3.096 24.737 1.00 82.81 333 PRO A N 1
ATOM 2639 C CA . PRO A 1 333 ? -10.656 2.082 25.128 1.00 82.81 333 PRO A CA 1
ATOM 2640 C C . PRO A 1 333 ? -11.156 1.237 23.952 1.00 82.81 333 PRO A C 1
ATOM 2642 O O . PRO A 1 333 ? -11.372 0.036 24.115 1.00 82.81 333 PRO A O 1
ATOM 2645 N N . LYS A 1 334 ? -11.297 1.834 22.758 1.00 87.62 334 LYS A N 1
ATOM 2646 C CA . LYS A 1 334 ? -11.714 1.106 21.553 1.00 87.62 334 LYS A CA 1
ATOM 2647 C C . LYS A 1 334 ? -10.645 0.113 21.087 1.00 87.62 334 LYS A C 1
ATOM 2649 O O . LYS A 1 334 ? -10.979 -1.031 20.785 1.00 87.62 334 LYS A O 1
ATOM 2654 N N . PHE A 1 335 ? -9.369 0.513 21.088 1.00 87.00 335 PHE A N 1
ATOM 2655 C CA . PHE A 1 335 ? -8.256 -0.398 20.798 1.00 87.00 335 PHE A CA 1
ATOM 2656 C C . PHE A 1 335 ? -8.213 -1.569 21.778 1.00 87.00 335 PHE A C 1
ATOM 2658 O O . PHE A 1 335 ? -8.157 -2.716 21.347 1.00 87.00 335 PHE A O 1
ATOM 2665 N N . ASN A 1 336 ? -8.294 -1.293 23.083 1.00 82.88 336 ASN A N 1
ATOM 2666 C CA . ASN A 1 336 ? -8.272 -2.343 24.101 1.00 82.88 336 ASN A CA 1
ATOM 2667 C C . ASN A 1 336 ? -9.435 -3.324 23.921 1.00 82.88 336 ASN A C 1
ATOM 2669 O O . ASN A 1 336 ? -9.242 -4.532 24.023 1.00 82.88 336 ASN A O 1
ATOM 2673 N N . HIS A 1 337 ? -10.632 -2.810 23.631 1.00 84.25 337 HIS A N 1
ATOM 2674 C CA . HIS A 1 337 ? -11.796 -3.640 23.356 1.00 84.25 337 HIS A CA 1
ATOM 2675 C C . HIS A 1 337 ? -11.555 -4.575 22.164 1.00 84.25 337 HIS A C 1
ATOM 2677 O O . HIS A 1 337 ? -11.740 -5.782 22.299 1.00 84.25 337 HIS A O 1
ATOM 2683 N N . VAL A 1 338 ? -11.084 -4.049 21.028 1.00 83.75 338 VAL A N 1
ATOM 2684 C CA . VAL A 1 338 ? -10.811 -4.877 19.844 1.00 83.75 338 VAL A CA 1
ATOM 2685 C C . VAL A 1 338 ? -9.709 -5.899 20.101 1.00 83.75 338 VAL A C 1
ATOM 2687 O O . VAL A 1 338 ? -9.873 -7.049 19.704 1.00 83.75 338 VAL A O 1
ATOM 2690 N N . SER A 1 339 ? -8.648 -5.543 20.831 1.00 82.69 339 SER A N 1
ATOM 2691 C CA . SER A 1 339 ? -7.623 -6.507 21.250 1.00 82.69 339 SER A CA 1
ATOM 2692 C C . SER A 1 339 ? -8.214 -7.657 22.073 1.00 82.69 339 SER A C 1
ATOM 2694 O O . SER A 1 339 ? -7.905 -8.811 21.806 1.00 82.69 339 SER A O 1
ATOM 2696 N N . VAL A 1 340 ? -9.105 -7.375 23.031 1.00 80.31 340 VAL A N 1
ATOM 2697 C CA . VAL A 1 340 ? -9.769 -8.425 23.828 1.00 80.31 340 VAL A CA 1
ATOM 2698 C C . VAL A 1 340 ? -10.626 -9.339 22.949 1.00 80.31 340 VAL A C 1
ATOM 2700 O O . VAL A 1 340 ? -10.596 -10.554 23.127 1.00 80.31 340 VAL A O 1
ATOM 2703 N N . VAL A 1 341 ? -11.374 -8.779 21.993 1.00 80.44 341 VAL A N 1
ATOM 2704 C CA . VAL A 1 341 ? -12.199 -9.585 21.079 1.00 80.44 341 VAL A CA 1
ATOM 2705 C C . VAL A 1 341 ? -11.325 -10.458 20.172 1.00 80.44 341 VAL A C 1
ATOM 2707 O O . VAL A 1 341 ? -11.655 -11.618 19.943 1.00 80.44 341 VAL A O 1
ATOM 2710 N N . ILE A 1 342 ? -10.193 -9.937 19.694 1.00 79.69 342 ILE A N 1
ATOM 2711 C CA . ILE A 1 342 ? -9.220 -10.690 18.891 1.00 79.69 342 ILE A CA 1
ATOM 2712 C C . ILE A 1 342 ? -8.684 -11.906 19.659 1.00 79.69 342 ILE A C 1
ATOM 2714 O O . ILE A 1 342 ? -8.737 -13.021 19.143 1.00 79.69 342 ILE A O 1
ATOM 2718 N N . GLU A 1 343 ? -8.222 -11.711 20.895 1.00 77.69 343 GLU A N 1
ATOM 2719 C CA . GLU A 1 343 ? -7.712 -12.799 21.744 1.00 77.69 343 GLU A CA 1
ATOM 2720 C C . GLU A 1 343 ? -8.790 -13.848 22.022 1.00 77.69 343 GLU A C 1
ATOM 2722 O O . GLU A 1 343 ? -8.529 -15.050 22.017 1.00 77.69 343 GLU A O 1
ATOM 2727 N N . LEU A 1 344 ? -10.034 -13.404 22.221 1.00 78.38 344 LEU A N 1
ATOM 2728 C CA . LEU A 1 344 ? -11.167 -14.298 22.430 1.00 78.38 344 LEU A CA 1
ATOM 2729 C C . LEU A 1 344 ? -11.429 -15.176 21.200 1.00 78.38 344 LEU A C 1
ATOM 2731 O O . LEU A 1 344 ? -11.665 -16.374 21.339 1.00 78.38 344 LEU A O 1
ATOM 2735 N N . ILE A 1 345 ? -11.327 -14.609 19.994 1.00 75.75 345 ILE A N 1
ATOM 2736 C CA . ILE A 1 345 ? -11.413 -15.366 18.738 1.00 75.75 345 ILE A CA 1
ATOM 2737 C C . ILE A 1 345 ? -10.251 -16.358 18.614 1.00 75.75 345 ILE A C 1
ATOM 2739 O O . ILE A 1 345 ? -10.462 -17.508 18.232 1.00 75.75 345 ILE A O 1
ATOM 2743 N N . GLN A 1 346 ? -9.025 -15.946 18.939 1.00 75.06 346 GLN A N 1
ATOM 2744 C CA . GLN A 1 346 ? -7.856 -16.831 18.889 1.00 75.06 346 GLN A CA 1
ATOM 2745 C C . GLN A 1 346 ? -7.988 -18.003 19.874 1.00 75.06 346 GLN A C 1
ATOM 2747 O O . GLN A 1 346 ? -7.712 -19.148 19.509 1.00 75.06 346 GLN A O 1
ATOM 2752 N N . LEU A 1 347 ? -8.490 -17.747 21.084 1.00 74.50 347 LEU A N 1
ATOM 2753 C CA . LEU A 1 347 ? -8.819 -18.779 22.068 1.00 74.50 347 LEU A CA 1
ATOM 2754 C C . LEU A 1 347 ? -9.923 -19.718 21.560 1.00 74.50 347 LEU A C 1
ATOM 2756 O O . LEU A 1 347 ? -9.817 -20.932 21.703 1.00 74.50 347 LEU A O 1
ATOM 2760 N N . LEU A 1 348 ? -10.959 -19.182 20.912 1.00 72.50 348 LEU A N 1
ATOM 2761 C CA . LEU A 1 348 ? -11.995 -19.994 20.271 1.00 72.50 348 LEU A CA 1
ATOM 2762 C C . LEU A 1 348 ? -11.449 -20.864 19.129 1.00 72.50 348 LEU A C 1
ATOM 2764 O O . LEU A 1 348 ? -12.021 -21.919 18.867 1.00 72.50 348 LEU A O 1
ATOM 2768 N N . ASN A 1 349 ? -10.363 -20.461 18.468 1.00 70.00 349 ASN A N 1
ATOM 2769 C CA . ASN A 1 349 ? -9.748 -21.206 17.367 1.00 70.00 349 ASN A CA 1
ATOM 2770 C C . ASN A 1 349 ? -8.817 -22.335 17.809 1.00 70.00 349 ASN A C 1
ATOM 2772 O O . ASN A 1 349 ? -8.682 -23.319 17.085 1.00 70.00 349 ASN A O 1
ATOM 2776 N N . SER A 1 350 ? -8.223 -22.278 19.002 1.00 68.69 350 SER A N 1
ATOM 2777 C CA . SER A 1 350 ? -7.360 -23.351 19.537 1.00 68.69 350 SER A CA 1
ATOM 2778 C C . SER A 1 350 ? -8.146 -24.599 20.014 1.00 68.69 350 SER A C 1
ATOM 2780 O O . SER A 1 350 ? -7.645 -25.444 20.755 1.00 68.69 350 SER A O 1
ATOM 2782 N N . ARG A 1 351 ? -9.387 -24.741 19.526 1.00 59.94 351 ARG A N 1
ATOM 2783 C CA . ARG A 1 351 ? -10.573 -25.437 20.058 1.00 59.94 351 ARG A CA 1
ATOM 2784 C C . ARG A 1 351 ? -10.539 -26.958 20.220 1.00 59.94 351 ARG A C 1
ATOM 2786 O O . ARG A 1 351 ? -11.590 -27.535 20.490 1.00 59.94 351 ARG A O 1
ATOM 2793 N N . ALA A 1 352 ? -9.414 -27.644 20.064 1.00 55.62 352 ALA A N 1
ATOM 2794 C CA . ALA A 1 352 ? -9.441 -29.111 20.074 1.00 55.62 352 ALA A CA 1
ATOM 2795 C C . ALA A 1 352 ? -9.792 -29.721 21.455 1.00 55.62 352 ALA A C 1
ATOM 2797 O O . ALA A 1 352 ? -10.237 -30.864 21.514 1.00 55.62 352 ALA A O 1
ATOM 2798 N N . THR A 1 353 ? -9.633 -28.984 22.562 1.00 54.72 353 THR A N 1
ATOM 2799 C CA . THR A 1 353 ? -9.674 -29.555 23.928 1.00 54.72 353 THR A CA 1
ATOM 2800 C C . THR A 1 353 ? -10.164 -28.564 24.994 1.00 54.72 353 THR A C 1
ATOM 2802 O O . THR A 1 353 ? -9.463 -28.293 25.965 1.00 54.72 353 THR A O 1
ATOM 2805 N N . MET A 1 354 ? -11.361 -27.994 24.842 1.00 63.97 354 MET A N 1
ATOM 2806 C CA . MET A 1 354 ? -11.960 -27.135 25.877 1.00 63.97 354 MET A CA 1
ATOM 2807 C C . MET A 1 354 ? -13.091 -27.832 26.648 1.00 63.97 354 MET A C 1
ATOM 2809 O O . MET A 1 354 ? -13.932 -28.505 26.057 1.00 63.97 354 MET A O 1
ATOM 2813 N N . THR A 1 355 ? -13.135 -27.644 27.972 1.00 64.12 355 THR A N 1
ATOM 2814 C CA . THR A 1 355 ? -14.196 -28.161 28.856 1.00 64.12 355 THR A CA 1
ATOM 2815 C C . THR A 1 355 ? -15.450 -27.274 28.813 1.00 64.12 355 THR A C 1
ATOM 2817 O O . THR A 1 355 ? -15.364 -26.075 28.544 1.00 64.12 355 THR A O 1
ATOM 2820 N N . ALA A 1 356 ? -16.628 -27.843 29.099 1.00 67.62 356 ALA A N 1
ATOM 2821 C CA . ALA A 1 356 ? -17.908 -27.118 29.056 1.00 67.62 356 ALA A CA 1
ATOM 2822 C C . ALA A 1 356 ? -17.944 -25.814 29.896 1.00 67.62 356 ALA A C 1
ATOM 2824 O O . ALA A 1 356 ? -18.359 -24.795 29.351 1.00 67.62 356 ALA A O 1
ATOM 2825 N N . PRO A 1 357 ? -17.415 -25.757 31.139 1.00 65.50 357 PRO A N 1
ATOM 2826 C CA . PRO A 1 357 ? -17.434 -24.523 31.939 1.00 65.50 357 PRO A CA 1
ATOM 2827 C C . PRO A 1 357 ? -16.621 -23.369 31.334 1.00 65.50 357 PRO A C 1
ATOM 2829 O O . PRO A 1 357 ? -16.931 -22.198 31.541 1.00 65.50 357 PRO A O 1
ATOM 2832 N N . LEU A 1 358 ? -15.559 -23.688 30.589 1.00 67.88 358 LEU A N 1
ATOM 2833 C CA . LEU A 1 358 ? -14.738 -22.689 29.907 1.00 67.88 358 LEU A CA 1
ATOM 2834 C C . LEU A 1 358 ? -15.474 -22.115 28.692 1.00 67.88 358 LEU A C 1
ATOM 2836 O O . LEU A 1 358 ? -15.337 -20.932 28.393 1.00 67.88 358 LEU A O 1
ATOM 2840 N N . LYS A 1 359 ? -16.287 -22.941 28.027 1.00 71.31 359 LYS A N 1
ATOM 2841 C CA . LYS A 1 359 ? -17.137 -22.516 26.917 1.00 71.31 359 LYS A CA 1
ATOM 2842 C C . LYS A 1 359 ? -18.213 -21.533 27.384 1.00 71.31 359 LYS A C 1
ATOM 2844 O O . LYS A 1 359 ? -18.313 -20.460 26.805 1.00 71.31 359 LYS A O 1
ATOM 2849 N N . ASP A 1 360 ? -18.918 -21.840 28.472 1.00 71.69 360 ASP A N 1
ATOM 2850 C CA . ASP A 1 360 ? -19.975 -20.967 29.007 1.00 71.69 360 ASP A CA 1
ATOM 2851 C C . ASP A 1 360 ? -19.427 -19.592 29.439 1.00 71.69 360 ASP A C 1
ATOM 2853 O O . ASP A 1 360 ? -20.053 -18.556 29.216 1.00 71.69 360 ASP A O 1
ATOM 2857 N N . LEU A 1 361 ? -18.217 -19.556 30.016 1.00 70.69 361 LEU A N 1
ATOM 2858 C CA . LEU A 1 361 ? -17.529 -18.307 30.358 1.00 70.69 361 LEU A CA 1
ATOM 2859 C C . LEU A 1 361 ? -17.181 -17.476 29.113 1.00 70.69 361 LEU A C 1
ATOM 2861 O O . LEU A 1 361 ? -17.313 -16.252 29.151 1.00 70.69 361 LEU A O 1
ATOM 2865 N N . ILE A 1 362 ? -16.715 -18.122 28.043 1.00 71.69 362 ILE A N 1
ATOM 2866 C CA . ILE A 1 362 ? -16.387 -17.450 26.782 1.00 71.69 362 ILE A CA 1
ATOM 2867 C C . ILE A 1 362 ? -17.648 -16.913 26.110 1.00 71.69 362 ILE A C 1
ATOM 2869 O O . ILE A 1 362 ? -17.653 -15.748 25.718 1.00 71.69 362 ILE A O 1
ATOM 2873 N N . ASP A 1 363 ? -18.704 -17.722 26.021 1.00 75.31 363 ASP A N 1
ATOM 2874 C CA . ASP A 1 363 ? -19.972 -17.330 25.401 1.00 75.31 363 ASP A CA 1
ATOM 2875 C C . ASP A 1 363 ? -20.582 -16.132 26.157 1.00 75.31 363 ASP A C 1
ATOM 2877 O O . ASP A 1 363 ? -20.938 -15.126 25.544 1.00 75.31 363 ASP A O 1
ATOM 2881 N N . TYR A 1 364 ? -20.567 -16.155 27.496 1.00 75.06 364 TYR A N 1
ATOM 2882 C CA . TYR A 1 364 ? -20.983 -15.008 28.310 1.00 75.06 364 TYR A CA 1
ATOM 2883 C C . TYR A 1 364 ? -20.107 -13.763 28.080 1.00 75.06 364 TYR A C 1
ATOM 2885 O O . TYR A 1 364 ? -20.614 -12.659 27.878 1.00 75.06 364 TYR A O 1
ATOM 2893 N N . ALA A 1 365 ? -18.777 -13.909 28.113 1.00 74.06 365 ALA A N 1
ATOM 2894 C CA . ALA A 1 365 ? -17.870 -12.784 27.888 1.00 74.06 365 ALA A CA 1
ATOM 2895 C C . ALA A 1 365 ? -18.061 -12.175 26.491 1.00 74.06 365 ALA A C 1
ATOM 2897 O O . ALA A 1 365 ? -17.959 -10.959 26.336 1.00 74.06 365 ALA A O 1
ATOM 2898 N N . TRP A 1 366 ? -18.371 -13.006 25.495 1.00 77.88 366 TRP A N 1
ATOM 2899 C CA . TRP A 1 366 ? -18.672 -12.581 24.135 1.00 77.88 366 TRP A CA 1
ATOM 2900 C C . TRP A 1 366 ? -19.922 -11.696 24.074 1.00 77.88 366 TRP A C 1
ATOM 2902 O O . TRP A 1 366 ? -19.856 -10.595 23.527 1.00 77.88 366 TRP A O 1
ATOM 2912 N N . GLU A 1 367 ? -21.035 -12.121 24.681 1.00 78.38 367 GLU A N 1
ATOM 2913 C CA . GLU A 1 367 ? -22.274 -11.328 24.734 1.00 78.38 367 GLU A CA 1
ATOM 2914 C C . GLU A 1 367 ? -22.058 -9.962 25.396 1.00 78.38 367 GLU A C 1
ATOM 2916 O O . GLU A 1 367 ? -22.479 -8.922 24.883 1.00 78.38 367 GLU A O 1
ATOM 2921 N N . GLU A 1 368 ? -21.330 -9.936 26.508 1.00 79.12 368 GLU A N 1
ATOM 2922 C CA . GLU A 1 368 ? -21.032 -8.694 27.216 1.00 79.12 368 GLU A CA 1
ATOM 2923 C C . GLU A 1 368 ? -20.099 -7.761 26.429 1.00 79.12 368 GLU A C 1
ATOM 2925 O O . GLU A 1 368 ? -20.256 -6.533 26.449 1.00 79.12 368 GLU A O 1
ATOM 2930 N N . LEU A 1 369 ? -19.140 -8.326 25.691 1.00 78.06 369 LEU A N 1
ATOM 2931 C CA . LEU A 1 369 ? -18.281 -7.564 24.790 1.00 78.06 369 LEU A CA 1
ATOM 2932 C C . LEU A 1 369 ? -19.075 -6.965 23.624 1.00 78.06 369 LEU A C 1
ATOM 2934 O O . LEU A 1 369 ? -18.765 -5.844 23.229 1.00 78.06 369 LEU A O 1
ATOM 2938 N N . ILE A 1 370 ? -20.121 -7.626 23.117 1.00 78.44 370 ILE A N 1
ATOM 2939 C CA . ILE A 1 370 ? -21.013 -7.041 22.099 1.00 78.44 370 ILE A CA 1
ATOM 2940 C C . ILE A 1 370 ? -21.696 -5.778 22.638 1.00 78.44 370 ILE A C 1
ATOM 2942 O O . ILE A 1 370 ? -21.701 -4.751 21.962 1.00 78.44 370 ILE A O 1
ATOM 2946 N N . VAL A 1 371 ? -22.211 -5.805 23.870 1.00 75.69 371 VAL A N 1
ATOM 2947 C CA . VAL A 1 371 ? -22.837 -4.617 24.482 1.00 75.69 371 VAL A CA 1
ATOM 2948 C C . VAL A 1 371 ? -21.826 -3.477 24.628 1.00 75.69 371 VAL A C 1
ATOM 2950 O O . VAL A 1 371 ? -22.123 -2.320 24.315 1.00 75.69 371 VAL A O 1
ATOM 2953 N N . LEU A 1 372 ? -20.606 -3.798 25.071 1.00 79.62 372 LEU A N 1
ATOM 2954 C CA . LEU A 1 372 ? -19.535 -2.813 25.196 1.00 79.62 372 LEU A CA 1
ATOM 2955 C C . LEU A 1 372 ? -19.111 -2.247 23.832 1.00 79.62 372 LEU A C 1
ATOM 2957 O O . LEU A 1 372 ? -18.858 -1.046 23.734 1.00 79.62 372 LEU A O 1
ATOM 2961 N N . ARG A 1 373 ? -19.082 -3.080 22.783 1.00 81.88 373 ARG A N 1
ATOM 2962 C CA . ARG A 1 373 ? -18.836 -2.665 21.397 1.00 81.88 373 ARG A CA 1
ATOM 2963 C C . ARG A 1 373 ? -19.847 -1.613 20.966 1.00 81.88 373 ARG A C 1
ATOM 2965 O O . ARG A 1 373 ? -19.436 -0.541 20.536 1.00 81.88 373 ARG A O 1
ATOM 2972 N N . THR A 1 374 ? -21.144 -1.889 21.106 1.00 79.56 374 THR A N 1
ATOM 2973 C CA . THR A 1 374 ? -22.209 -0.954 20.706 1.00 79.56 374 THR A CA 1
ATOM 2974 C C . THR A 1 374 ? -22.049 0.396 21.396 1.00 79.56 374 THR A C 1
ATOM 2976 O O . THR A 1 374 ? -22.152 1.447 20.768 1.00 79.56 374 THR A O 1
ATOM 2979 N N . PHE A 1 375 ? -21.710 0.401 22.687 1.00 81.31 375 PHE A N 1
ATOM 2980 C CA . PHE A 1 375 ? -21.428 1.656 23.374 1.00 81.31 375 PHE A CA 1
ATOM 2981 C C . PHE A 1 375 ? -20.185 2.362 22.812 1.00 81.31 375 PHE A C 1
ATOM 2983 O O . PHE A 1 375 ? -20.272 3.522 22.409 1.00 81.31 375 PHE A O 1
ATOM 2990 N N . LEU A 1 376 ? -19.037 1.676 22.792 1.00 80.44 376 LEU A N 1
ATOM 2991 C CA . LEU A 1 376 ? -17.749 2.266 22.423 1.00 80.44 376 LEU A CA 1
ATOM 2992 C C . LEU A 1 376 ? -17.734 2.785 20.985 1.00 80.44 376 LEU A C 1
ATOM 2994 O O . LEU A 1 376 ? -17.091 3.795 20.714 1.00 80.44 376 LEU A O 1
ATOM 2998 N N . ILE A 1 377 ? -18.416 2.096 20.077 1.00 76.25 377 ILE A N 1
ATOM 2999 C CA . ILE A 1 377 ? -18.361 2.376 18.644 1.00 76.25 377 ILE A CA 1
ATOM 3000 C C . ILE A 1 377 ? -19.517 3.269 18.209 1.00 76.25 377 ILE A C 1
ATOM 3002 O O . ILE A 1 377 ? -19.275 4.264 17.529 1.00 76.25 377 ILE A O 1
ATOM 3006 N N . ASP A 1 378 ? -20.742 2.984 18.655 1.00 74.38 378 ASP A N 1
ATOM 3007 C CA . ASP A 1 378 ? -21.930 3.643 18.103 1.00 74.38 378 ASP A CA 1
ATOM 3008 C C . ASP A 1 378 ? -22.392 4.841 18.944 1.00 74.38 378 ASP A C 1
ATOM 3010 O O . ASP A 1 378 ? -23.012 5.768 18.425 1.00 74.38 378 ASP A O 1
ATOM 3014 N N . SER A 1 379 ? -22.096 4.849 20.248 1.00 76.38 379 SER A N 1
ATOM 3015 C CA . SER A 1 379 ? -22.719 5.798 21.187 1.00 76.38 379 SER A CA 1
ATOM 3016 C C . SER A 1 379 ? -21.744 6.714 21.919 1.00 76.38 379 SER A C 1
ATOM 3018 O O . SER A 1 379 ? -22.132 7.785 22.389 1.00 76.38 379 SER A O 1
ATOM 3020 N N . LEU A 1 380 ? -20.470 6.334 22.003 1.00 81.75 380 LEU A N 1
ATOM 3021 C CA . LEU A 1 380 ? -19.455 7.083 22.739 1.00 81.75 380 LEU A CA 1
ATOM 3022 C C . LEU A 1 380 ? -19.305 8.522 22.232 1.00 81.75 380 LEU A C 1
ATOM 3024 O O . LEU A 1 380 ? -19.167 9.439 23.035 1.00 81.75 380 LEU A O 1
ATOM 3028 N N . GLU A 1 381 ? -19.422 8.742 20.922 1.00 77.81 381 GLU A N 1
ATOM 3029 C CA . GLU A 1 381 ? -19.377 10.083 20.325 1.00 77.81 381 GLU A CA 1
ATOM 3030 C C . GLU A 1 381 ? -20.469 11.020 20.855 1.00 77.81 381 GLU A C 1
ATOM 3032 O O . GLU A 1 381 ? -20.220 12.204 21.069 1.00 77.81 381 GLU A O 1
ATOM 3037 N N . GLN A 1 382 ? -21.664 10.494 21.134 1.00 74.81 382 GLN A N 1
ATOM 3038 C CA . GLN A 1 382 ? -22.770 11.272 21.703 1.00 74.81 382 GLN A CA 1
ATOM 3039 C C . GLN A 1 382 ? -22.535 11.575 23.189 1.00 74.81 382 GLN A C 1
ATOM 3041 O O . GLN A 1 382 ? -22.990 12.593 23.710 1.00 74.81 382 GLN A O 1
ATOM 3046 N N . CYS A 1 383 ? -21.790 10.701 23.866 1.00 77.12 383 CYS A N 1
ATOM 3047 C CA . CYS A 1 383 ? -21.495 10.779 25.290 1.00 77.12 383 CYS A CA 1
ATOM 3048 C C . CYS A 1 383 ? -20.145 11.475 25.603 1.00 77.12 383 CYS A C 1
ATOM 3050 O O . CYS A 1 383 ? -19.858 11.739 26.771 1.00 77.12 383 CYS A O 1
ATOM 3052 N N . LYS A 1 384 ? -19.327 11.841 24.601 1.00 75.81 384 LYS A N 1
ATOM 3053 C CA . LYS A 1 384 ? -17.957 12.362 24.810 1.00 75.81 384 LYS A CA 1
ATOM 3054 C C . LYS A 1 384 ? -17.862 13.716 25.517 1.00 75.81 384 LYS A C 1
ATOM 3056 O O . LYS A 1 384 ? -16.809 14.052 26.041 1.00 75.81 384 LYS A O 1
ATOM 3061 N N . GLN A 1 385 ? -18.945 14.493 25.525 1.00 77.12 385 GLN A N 1
ATOM 3062 C CA . GLN A 1 385 ? -19.012 15.795 26.204 1.00 77.12 385 GLN A CA 1
ATOM 3063 C C . GLN A 1 385 ? -19.511 15.687 27.656 1.00 77.12 385 GLN A C 1
ATOM 3065 O O . GLN A 1 385 ? -19.625 16.696 28.349 1.00 77.12 385 GLN A O 1
ATOM 3070 N N . GLN A 1 386 ? -19.835 14.479 28.134 1.00 79.00 386 GLN A N 1
ATOM 3071 C CA . GLN A 1 386 ? -20.310 14.279 29.501 1.00 79.00 386 GLN A CA 1
ATOM 3072 C C . GLN A 1 386 ? -19.168 14.502 30.510 1.00 79.00 386 GLN A C 1
ATOM 3074 O O . GLN A 1 386 ? -18.091 13.930 30.347 1.00 79.00 386 GLN A O 1
ATOM 3079 N N . PRO A 1 387 ? -19.388 15.240 31.613 1.00 76.75 387 PRO A N 1
ATOM 3080 C CA . PRO A 1 387 ? -18.323 15.607 32.552 1.00 76.75 387 PRO A CA 1
ATOM 3081 C C . PRO A 1 387 ? -17.666 14.413 33.266 1.00 76.75 387 PRO A C 1
ATOM 3083 O O . PRO A 1 387 ? -16.552 14.539 33.758 1.00 76.75 387 PRO A O 1
ATOM 3086 N N . LYS A 1 388 ? -18.330 13.248 33.313 1.00 81.62 388 LYS A N 1
ATOM 3087 C CA . LYS A 1 388 ? -17.817 12.007 33.928 1.00 81.62 388 LYS A CA 1
ATOM 3088 C C . LYS A 1 388 ? -17.305 10.977 32.917 1.00 81.62 388 LYS A C 1
ATOM 3090 O O . LYS A 1 388 ? -17.023 9.840 33.295 1.00 81.62 388 LYS A O 1
ATOM 3095 N N . ILE A 1 389 ? -17.203 11.337 31.635 1.00 80.81 389 ILE A N 1
ATOM 3096 C CA . ILE A 1 389 ? -16.797 10.384 30.597 1.00 80.81 389 ILE A CA 1
ATOM 3097 C C . ILE A 1 389 ? -15.384 9.843 30.842 1.00 80.81 389 ILE A C 1
ATOM 3099 O O . ILE A 1 389 ? -15.122 8.674 30.579 1.00 80.81 389 ILE A O 1
ATOM 3103 N N . THR A 1 390 ? -14.499 10.657 31.423 1.00 80.38 390 THR A N 1
ATOM 3104 C CA . THR A 1 390 ? -13.119 10.269 31.725 1.00 80.38 390 THR A CA 1
ATOM 3105 C C . THR A 1 390 ? -13.034 9.155 32.762 1.00 80.38 390 THR A C 1
ATOM 3107 O O . THR A 1 390 ? -12.381 8.131 32.540 1.00 80.38 390 THR A O 1
ATOM 3110 N N . ASP A 1 391 ? -13.758 9.295 33.869 1.00 80.69 391 ASP A N 1
ATOM 3111 C CA . ASP A 1 391 ? -13.821 8.260 34.904 1.00 80.69 391 ASP A CA 1
ATOM 3112 C C . ASP A 1 391 ? -14.420 6.966 34.342 1.00 80.69 391 ASP A C 1
ATOM 3114 O O . ASP A 1 391 ? -13.963 5.858 34.636 1.00 80.69 391 ASP A O 1
ATOM 3118 N N . PHE A 1 392 ? -15.423 7.106 33.475 1.00 81.94 392 PHE A N 1
ATOM 3119 C CA . PHE A 1 392 ? -16.109 5.977 32.870 1.00 81.94 392 PHE A CA 1
ATOM 3120 C C . PHE A 1 392 ? -15.258 5.226 31.837 1.00 81.94 392 PHE A C 1
ATOM 3122 O O . PHE A 1 392 ? -15.203 3.996 31.856 1.00 81.94 392 PHE A O 1
ATOM 3129 N N . LEU A 1 393 ? -14.529 5.934 30.976 1.00 81.94 393 LEU A N 1
ATOM 3130 C CA . LEU A 1 393 ? -13.593 5.310 30.041 1.00 81.94 393 LEU A CA 1
ATOM 3131 C C . LEU A 1 393 ? -12.412 4.656 30.773 1.00 81.94 393 LEU A C 1
ATOM 3133 O O . LEU A 1 393 ? -11.989 3.568 30.386 1.00 81.94 393 LEU A O 1
ATOM 3137 N N . THR A 1 394 ? -11.955 5.229 31.892 1.00 82.75 394 THR A N 1
ATOM 3138 C CA . THR A 1 394 ? -10.946 4.601 32.768 1.00 82.75 394 THR A CA 1
ATOM 3139 C C . THR A 1 394 ? -11.460 3.290 33.375 1.00 82.75 394 THR A C 1
ATOM 3141 O O . THR A 1 394 ? -10.738 2.293 33.458 1.00 82.75 394 THR A O 1
ATOM 3144 N N . LEU A 1 395 ? -12.734 3.256 33.770 1.00 82.06 395 LEU A N 1
ATOM 3145 C CA . LEU A 1 395 ? -13.393 2.048 34.257 1.00 82.06 395 LEU A CA 1
ATOM 3146 C C . LEU A 1 395 ? -13.510 0.979 33.160 1.00 82.06 395 LEU A C 1
ATOM 3148 O O . LEU A 1 395 ? -13.205 -0.187 33.427 1.00 82.06 395 LEU A O 1
ATOM 3152 N N . ILE A 1 396 ? -13.912 1.363 31.942 1.00 81.44 396 ILE A N 1
ATOM 3153 C CA . ILE A 1 396 ? -13.936 0.457 30.784 1.00 81.44 396 ILE A CA 1
ATOM 3154 C C . ILE A 1 396 ? -12.537 -0.094 30.523 1.00 81.44 396 ILE A C 1
ATOM 3156 O O . ILE A 1 396 ? -12.384 -1.302 30.372 1.00 81.44 396 ILE A O 1
ATOM 3160 N N . GLN A 1 397 ? -11.514 0.759 30.554 1.00 79.44 397 GLN A N 1
ATOM 3161 C CA . GLN A 1 397 ? -10.130 0.345 30.365 1.00 79.44 397 GLN A CA 1
ATOM 3162 C C . GLN A 1 397 ? -9.695 -0.685 31.419 1.00 79.44 397 GLN A C 1
ATOM 3164 O O . GLN A 1 397 ? -9.186 -1.752 31.073 1.00 79.44 397 GLN A O 1
ATOM 3169 N N . SER A 1 398 ? -10.006 -0.440 32.697 1.00 81.88 398 SER A N 1
ATOM 3170 C CA . SER A 1 398 ? -9.763 -1.401 33.781 1.00 81.88 398 SER A CA 1
ATOM 3171 C C . SER A 1 398 ? -10.515 -2.723 33.593 1.00 81.88 398 SER A C 1
ATOM 3173 O O . SER A 1 398 ? -10.017 -3.779 33.993 1.00 81.88 398 SER A O 1
ATOM 3175 N N . LEU A 1 399 ? -11.734 -2.690 33.045 1.00 80.19 399 LEU A N 1
ATOM 3176 C CA . LEU A 1 399 ? -12.471 -3.901 32.695 1.00 80.19 399 LEU A CA 1
ATOM 3177 C C . LEU A 1 399 ? -11.755 -4.648 31.568 1.00 80.19 399 LEU A C 1
ATOM 3179 O O . LEU A 1 399 ? -11.502 -5.837 31.739 1.00 80.19 399 LEU A O 1
ATOM 3183 N N . THR A 1 400 ? -11.418 -3.979 30.462 1.00 75.44 400 THR A N 1
ATOM 3184 C CA . THR A 1 400 ? -10.762 -4.616 29.311 1.00 75.44 400 THR A CA 1
ATOM 3185 C C . THR A 1 400 ? -9.413 -5.221 29.686 1.00 75.44 400 THR A C 1
ATOM 3187 O O . THR A 1 400 ? -9.149 -6.356 29.312 1.00 75.44 400 THR A O 1
ATOM 3190 N N . ASP A 1 401 ? -8.607 -4.548 30.514 1.00 77.00 401 ASP A N 1
ATOM 3191 C CA . ASP A 1 401 ? -7.321 -5.085 30.981 1.00 77.00 401 ASP A CA 1
ATOM 3192 C C . ASP A 1 401 ? -7.505 -6.349 31.832 1.00 77.00 401 ASP A C 1
ATOM 3194 O O . ASP A 1 401 ? -6.752 -7.317 31.713 1.00 77.00 401 ASP A O 1
ATOM 3198 N N . LYS A 1 402 ? -8.530 -6.371 32.696 1.00 76.75 402 LYS A N 1
ATOM 3199 C CA . LYS A 1 402 ? -8.849 -7.572 33.477 1.00 76.75 402 LYS A CA 1
ATOM 3200 C C . LYS A 1 402 ? -9.426 -8.685 32.615 1.00 76.75 402 LYS A C 1
ATOM 3202 O O . LYS A 1 402 ? -9.087 -9.835 32.861 1.00 76.75 402 LYS A O 1
ATOM 3207 N N . ALA A 1 403 ? -10.280 -8.362 31.646 1.00 73.88 403 ALA A N 1
ATOM 3208 C CA . ALA A 1 403 ? -10.811 -9.332 30.696 1.00 73.88 403 ALA A CA 1
ATOM 3209 C C . ALA A 1 403 ? -9.662 -9.992 29.927 1.00 73.88 403 ALA A C 1
ATOM 3211 O O . ALA A 1 403 ? -9.570 -11.214 29.901 1.00 73.88 403 ALA A O 1
ATOM 3212 N N . PHE A 1 404 ? -8.728 -9.183 29.421 1.00 73.25 404 PHE A N 1
ATOM 3213 C CA . PHE A 1 404 ? -7.516 -9.649 28.759 1.00 73.25 404 PHE A CA 1
ATOM 3214 C C . PHE A 1 404 ? -6.691 -10.578 29.657 1.00 73.25 404 PHE A C 1
ATOM 3216 O O . PHE A 1 404 ? -6.346 -11.677 29.244 1.00 73.25 404 PHE A O 1
ATOM 3223 N N . LEU A 1 405 ? -6.413 -10.180 30.905 1.00 73.75 405 LEU A N 1
ATOM 3224 C CA . LEU A 1 405 ? -5.645 -11.007 31.844 1.00 73.75 405 LEU A CA 1
ATOM 3225 C C . LEU A 1 405 ? -6.324 -12.354 32.122 1.00 73.75 405 LEU A C 1
ATOM 3227 O O . LEU A 1 405 ? -5.651 -13.379 32.200 1.00 73.75 405 LEU A O 1
ATOM 3231 N N . VAL A 1 406 ? -7.651 -12.353 32.276 1.00 72.56 406 VAL A N 1
ATOM 3232 C CA . VAL A 1 406 ? -8.422 -13.586 32.459 1.00 72.56 406 VAL A CA 1
ATOM 3233 C C . VAL A 1 406 ? -8.263 -14.474 31.228 1.00 72.56 406 VAL A C 1
ATOM 3235 O O . VAL A 1 406 ? -7.855 -15.616 31.386 1.00 72.56 406 VAL A O 1
ATOM 3238 N N . LEU A 1 407 ? -8.484 -13.957 30.017 1.00 70.75 407 LEU A N 1
ATOM 3239 C CA . LEU A 1 407 ? -8.327 -14.728 28.776 1.00 70.75 407 LEU A CA 1
ATOM 3240 C C . LEU A 1 407 ? -6.902 -15.265 28.586 1.00 70.75 407 LEU A C 1
ATOM 3242 O O . LEU A 1 407 ? -6.725 -16.437 28.265 1.00 70.75 407 LEU A O 1
ATOM 3246 N N . TYR A 1 408 ? -5.890 -14.442 28.857 1.00 69.56 408 TYR A N 1
ATOM 3247 C CA . TYR A 1 408 ? -4.484 -14.829 28.767 1.00 69.56 408 TYR A CA 1
ATOM 3248 C C . TYR A 1 408 ? -4.130 -15.966 29.733 1.00 69.56 408 TYR A C 1
ATOM 3250 O O . TYR A 1 408 ? -3.465 -16.930 29.357 1.00 69.56 408 TYR A O 1
ATOM 3258 N N . ASN A 1 409 ? -4.615 -15.898 30.974 1.00 69.94 409 ASN A N 1
ATOM 3259 C CA . ASN A 1 409 ? -4.429 -16.988 31.927 1.00 69.94 409 ASN A CA 1
ATOM 3260 C C . ASN A 1 409 ? -5.107 -18.270 31.419 1.00 69.94 409 ASN A C 1
ATOM 3262 O O . ASN A 1 409 ? -4.508 -19.340 31.471 1.00 69.94 409 ASN A O 1
ATOM 3266 N N . LEU A 1 410 ? -6.313 -18.172 30.854 1.00 66.75 410 LEU A N 1
ATOM 3267 C CA . LEU A 1 410 ? -7.021 -19.331 30.299 1.00 66.75 410 LEU A CA 1
ATOM 3268 C C . LEU A 1 410 ? -6.285 -19.967 29.107 1.00 66.75 410 LEU A C 1
ATOM 3270 O O . LEU A 1 410 ? -6.335 -21.185 28.959 1.00 66.75 410 LEU A O 1
ATOM 3274 N N . LEU A 1 411 ? -5.549 -19.1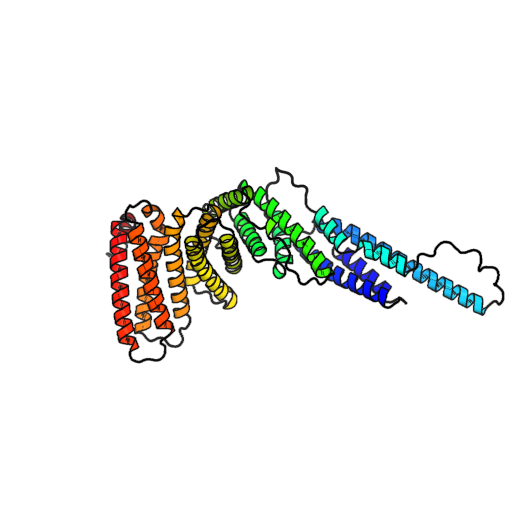81 28.312 1.00 62.31 411 LEU A N 1
ATOM 3275 C CA . LEU A 1 411 ? -4.657 -19.688 27.257 1.00 62.31 411 LEU A CA 1
ATOM 3276 C C . LEU A 1 411 ? -3.440 -20.450 27.820 1.00 62.31 411 LEU A C 1
ATOM 3278 O O . LEU A 1 411 ? -2.971 -21.406 27.204 1.00 62.31 411 LEU A O 1
ATOM 3282 N N . GLY A 1 412 ? -2.920 -20.040 28.981 1.00 59.12 412 GLY A N 1
ATOM 3283 C CA . GLY A 1 412 ? -1.720 -20.622 29.598 1.00 59.12 412 GLY A CA 1
ATOM 3284 C C . GLY A 1 412 ? -1.960 -21.889 30.429 1.00 59.12 412 GLY A C 1
ATOM 3285 O O . GLY A 1 412 ? -1.069 -22.733 30.536 1.00 59.12 412 GLY A O 1
ATOM 3286 N N . TYR A 1 413 ? -3.154 -22.061 31.002 1.00 58.53 413 TYR A N 1
ATOM 3287 C CA . TYR A 1 413 ? -3.458 -23.165 31.917 1.00 58.53 413 TYR A CA 1
ATOM 3288 C C . TYR A 1 413 ? -4.210 -24.316 31.228 1.00 58.53 413 TYR A C 1
ATOM 3290 O O . TYR A 1 413 ? -5.403 -24.521 31.427 1.00 58.53 413 TYR A O 1
ATOM 3298 N N . THR A 1 414 ? -3.506 -25.133 30.446 1.00 51.09 414 THR A N 1
ATOM 3299 C CA . THR A 1 414 ? -4.093 -26.336 29.819 1.00 51.09 414 THR A CA 1
ATOM 3300 C C . THR A 1 414 ? -3.966 -27.620 30.660 1.00 51.09 414 THR A C 1
ATOM 3302 O O . THR A 1 414 ? -4.334 -28.686 30.174 1.00 51.09 414 THR A O 1
ATOM 3305 N N . LYS A 1 415 ? -3.439 -27.580 31.903 1.00 51.97 415 LYS A N 1
ATOM 3306 C CA . LYS A 1 415 ? -3.038 -28.814 32.631 1.00 51.97 415 LYS A CA 1
ATOM 3307 C C . LYS A 1 415 ? -3.273 -28.905 34.157 1.00 51.97 415 LYS A C 1
ATOM 3309 O O . LYS A 1 415 ? -2.719 -29.820 34.757 1.00 51.97 415 LYS A O 1
ATOM 3314 N N . GLN A 1 416 ? -4.052 -28.042 34.818 1.00 51.22 416 GLN A N 1
ATOM 3315 C CA . GLN A 1 416 ? -4.191 -28.097 36.294 1.00 51.22 416 GLN A CA 1
ATOM 3316 C C . GLN A 1 416 ? -5.633 -28.258 36.793 1.00 51.22 416 GLN A C 1
ATOM 3318 O O . GLN A 1 416 ? -6.546 -27.649 36.254 1.00 51.22 416 GLN A O 1
ATOM 3323 N N . GLU A 1 417 ? -5.828 -29.067 37.840 1.00 54.81 417 GLU A N 1
ATOM 3324 C CA . GLU A 1 417 ? -7.134 -29.401 38.444 1.00 54.81 417 GLU A CA 1
ATOM 3325 C C . GLU A 1 417 ? -7.763 -28.246 39.258 1.00 54.81 417 GLU A C 1
ATOM 3327 O O . GLU A 1 417 ? -8.980 -28.217 39.428 1.00 54.81 417 GLU A O 1
ATOM 3332 N N . ASP A 1 418 ? -6.983 -27.235 39.666 1.00 58.00 418 ASP A N 1
ATOM 3333 C CA . ASP A 1 418 ? -7.473 -26.026 40.366 1.00 58.00 418 ASP A CA 1
ATOM 3334 C C . ASP A 1 418 ? -8.166 -24.994 39.443 1.00 58.00 418 ASP A C 1
ATOM 3336 O O . ASP A 1 418 ? -8.668 -23.958 39.894 1.00 58.00 418 ASP A O 1
ATOM 3340 N N . LEU A 1 419 ? -8.248 -25.285 38.139 1.00 62.25 419 LEU A N 1
ATOM 3341 C CA . LEU A 1 419 ? -8.765 -24.376 37.111 1.00 62.25 419 LEU A CA 1
ATOM 3342 C C . LEU A 1 419 ? -10.196 -23.908 37.389 1.00 62.25 419 LEU A C 1
ATOM 3344 O O . LEU A 1 419 ? -10.518 -22.736 37.216 1.00 62.25 419 LEU A O 1
ATOM 3348 N N . ALA A 1 420 ? -11.069 -24.817 37.827 1.00 62.91 420 ALA A N 1
ATOM 3349 C CA . ALA A 1 420 ? -12.501 -24.547 37.932 1.00 62.91 420 ALA A CA 1
ATOM 3350 C C . ALA A 1 420 ? -12.822 -23.472 38.983 1.00 62.91 420 ALA A C 1
ATOM 3352 O O . ALA A 1 420 ? -13.694 -22.627 38.768 1.00 62.91 420 ALA A O 1
ATOM 3353 N N . TRP A 1 421 ? -12.104 -23.464 40.110 1.00 66.06 421 TRP A N 1
ATOM 3354 C CA . TRP A 1 421 ? -12.307 -22.468 41.162 1.00 66.06 421 TRP A CA 1
ATOM 3355 C C . TRP A 1 421 ? -11.817 -21.082 40.731 1.00 66.06 421 TRP A C 1
ATOM 3357 O O . TRP A 1 421 ? -12.522 -20.082 40.908 1.00 66.06 421 TRP A O 1
ATOM 3367 N N . GLU A 1 422 ? -10.636 -21.012 40.117 1.00 66.50 422 GLU A N 1
ATOM 3368 C CA . GLU A 1 422 ? -10.050 -19.749 39.667 1.00 66.50 422 GLU A CA 1
ATOM 3369 C C . GLU A 1 422 ? -10.814 -19.155 38.471 1.00 66.50 422 GLU A C 1
ATOM 3371 O O . GLU A 1 422 ? -11.033 -17.938 38.406 1.00 66.50 422 GLU A O 1
ATOM 3376 N N . MET A 1 423 ? -11.334 -20.017 37.593 1.00 65.00 423 MET A N 1
ATOM 3377 C CA . MET A 1 423 ? -12.264 -19.658 36.524 1.00 65.00 423 MET A CA 1
ATOM 3378 C C . MET A 1 423 ? -13.574 -19.098 37.066 1.00 65.00 423 MET A C 1
ATOM 3380 O O . MET A 1 423 ? -13.964 -18.003 36.667 1.00 65.00 423 MET A O 1
ATOM 3384 N N . ASN A 1 424 ? -14.222 -19.780 38.016 1.00 67.56 424 ASN A N 1
ATOM 3385 C CA . ASN A 1 424 ? -15.471 -19.303 38.614 1.00 67.56 424 ASN A CA 1
ATOM 3386 C C . ASN A 1 424 ? -15.277 -17.949 39.308 1.00 67.56 424 ASN A C 1
ATOM 3388 O O . ASN A 1 424 ? -16.057 -17.016 39.116 1.00 67.56 424 ASN A O 1
ATOM 3392 N N . ARG A 1 425 ? -14.190 -17.784 40.070 1.00 72.25 425 ARG A N 1
ATOM 3393 C CA . ARG A 1 425 ? -13.875 -16.509 40.732 1.00 72.25 425 ARG A CA 1
ATOM 3394 C C . ARG A 1 425 ? -13.640 -15.380 39.725 1.00 72.25 425 ARG A C 1
ATOM 3396 O O . ARG A 1 425 ? -14.042 -14.239 39.975 1.00 72.25 425 ARG A O 1
ATOM 3403 N N . SER A 1 426 ? -12.976 -15.682 38.613 1.00 69.25 426 SER A N 1
ATOM 3404 C CA . SER A 1 426 ? -12.717 -14.724 37.535 1.00 69.25 426 SER A CA 1
ATOM 3405 C C . SER A 1 426 ? -13.996 -14.367 36.776 1.00 69.25 426 SER A C 1
ATOM 3407 O O . SER A 1 426 ? -14.242 -13.182 36.550 1.00 69.25 426 SER A O 1
ATOM 3409 N N . HIS A 1 427 ? -14.851 -15.357 36.505 1.00 70.06 427 HIS A N 1
ATOM 3410 C CA . HIS A 1 427 ? -16.184 -15.199 35.922 1.00 70.06 427 HIS A CA 1
ATOM 3411 C C . HIS A 1 427 ? -17.033 -14.213 36.735 1.00 70.06 427 HIS A C 1
ATOM 3413 O O . HIS A 1 427 ? -17.458 -13.185 36.213 1.00 70.06 427 HIS A O 1
ATOM 3419 N N . PHE A 1 428 ? -17.197 -14.447 38.044 1.00 71.44 428 PHE A N 1
ATOM 3420 C CA . PHE A 1 428 ? -18.003 -13.574 38.909 1.00 71.44 428 PHE A CA 1
ATOM 3421 C C . PHE A 1 428 ? -17.478 -12.134 38.968 1.00 71.44 428 PHE A C 1
ATOM 3423 O O . PHE A 1 428 ? -18.256 -11.178 38.953 1.00 71.44 428 PHE A O 1
ATOM 3430 N N . LYS A 1 429 ? -16.152 -11.948 39.018 1.00 74.31 429 LYS A N 1
ATOM 3431 C CA . LYS A 1 429 ? -15.550 -10.605 39.011 1.00 74.31 429 LYS A CA 1
ATOM 3432 C C . LYS A 1 429 ? -15.779 -9.878 37.687 1.00 74.31 429 LYS A C 1
ATOM 3434 O O . LYS A 1 429 ? -15.993 -8.666 37.705 1.00 74.31 429 LYS A O 1
ATOM 3439 N N . LEU A 1 430 ? -15.706 -10.594 36.566 1.00 74.44 430 LEU A N 1
ATOM 3440 C CA . LEU A 1 430 ? -15.957 -10.047 35.237 1.00 74.44 430 LEU A CA 1
ATOM 3441 C C . LEU A 1 430 ? -17.436 -9.647 35.092 1.00 74.44 430 LEU A C 1
ATOM 3443 O O . LEU A 1 430 ? -17.725 -8.506 34.737 1.00 74.44 430 LEU A O 1
ATOM 3447 N N . LEU A 1 431 ? -18.350 -10.543 35.483 1.00 74.81 431 LEU A N 1
ATOM 3448 C CA . LEU A 1 431 ? -19.805 -10.357 35.481 1.00 74.81 431 LEU A CA 1
ATOM 3449 C C . LEU A 1 431 ? -20.225 -9.091 36.243 1.00 74.81 431 LEU A C 1
ATOM 3451 O O . LEU A 1 431 ? -20.916 -8.227 35.704 1.00 74.81 431 LEU A O 1
ATOM 3455 N N . LEU A 1 432 ? -19.762 -8.939 37.489 1.00 77.25 432 LEU A N 1
ATOM 3456 C CA . LEU A 1 432 ? -20.084 -7.773 38.319 1.00 77.25 432 LEU A CA 1
ATOM 3457 C C . LEU A 1 432 ? -19.629 -6.459 37.677 1.00 77.25 432 LEU A C 1
ATOM 3459 O O . LEU A 1 432 ? -20.346 -5.459 37.727 1.00 77.25 432 LEU A O 1
ATOM 3463 N N . ARG A 1 433 ? -18.448 -6.453 37.052 1.00 78.50 433 ARG A N 1
ATOM 3464 C CA . ARG A 1 433 ? -17.912 -5.257 36.393 1.00 78.50 433 ARG A CA 1
ATOM 3465 C C . ARG A 1 433 ? -18.672 -4.911 35.121 1.00 78.50 433 ARG A C 1
ATOM 3467 O O . ARG A 1 433 ? -18.959 -3.735 34.913 1.00 78.50 433 ARG A O 1
ATOM 3474 N N . PHE A 1 434 ? -19.035 -5.905 34.313 1.00 79.62 434 PHE A N 1
ATOM 3475 C CA . PHE A 1 434 ? -19.891 -5.694 33.148 1.00 79.62 434 PHE A CA 1
ATOM 3476 C C . PHE A 1 434 ? -21.260 -5.147 33.546 1.00 79.62 434 PHE A C 1
ATOM 3478 O O . PHE A 1 434 ? -21.713 -4.164 32.969 1.00 79.62 434 PHE A O 1
ATOM 3485 N N . ASN A 1 435 ? -21.886 -5.696 34.590 1.00 80.06 435 ASN A N 1
ATOM 3486 C CA . ASN A 1 435 ? -23.165 -5.189 35.090 1.00 80.06 435 ASN A CA 1
ATOM 3487 C C . ASN A 1 435 ? -23.071 -3.742 35.588 1.00 80.06 435 ASN A C 1
ATOM 3489 O O . ASN A 1 435 ? -23.946 -2.931 35.284 1.00 80.06 435 ASN A O 1
ATOM 3493 N N . PHE A 1 436 ? -21.993 -3.393 36.292 1.00 80.31 436 PHE A N 1
ATOM 3494 C CA . PHE A 1 436 ? -21.751 -2.016 36.718 1.00 80.31 436 PHE A CA 1
ATOM 3495 C C . PHE A 1 436 ? -21.556 -1.068 35.524 1.00 80.31 436 PHE A C 1
ATOM 3497 O O . PHE A 1 436 ? -22.150 0.008 35.485 1.00 80.31 436 PHE A O 1
ATOM 3504 N N . ILE A 1 437 ? -20.788 -1.486 34.515 1.00 80.31 437 ILE A N 1
ATOM 3505 C CA . ILE A 1 437 ? -20.577 -0.712 33.286 1.00 80.31 437 ILE A CA 1
ATOM 3506 C C . ILE A 1 437 ? -21.883 -0.543 32.511 1.00 80.31 437 ILE A C 1
ATOM 3508 O O . ILE A 1 437 ? -22.211 0.578 32.145 1.00 80.31 437 ILE A O 1
ATOM 3512 N N . LYS A 1 438 ? -22.685 -1.598 32.334 1.00 80.88 438 LYS A N 1
ATOM 3513 C CA . LYS A 1 438 ? -24.011 -1.512 31.697 1.00 80.88 438 LYS A CA 1
ATOM 3514 C C . LYS A 1 438 ? -24.932 -0.537 32.430 1.00 80.88 438 LYS A C 1
ATOM 3516 O O . LYS A 1 438 ? -25.601 0.270 31.787 1.00 80.88 438 LYS A O 1
ATOM 3521 N N . ALA A 1 439 ? -24.951 -0.571 33.763 1.00 81.12 439 ALA A N 1
ATOM 3522 C CA . ALA A 1 439 ? -25.724 0.380 34.558 1.00 81.12 439 ALA A CA 1
ATOM 3523 C C . ALA A 1 439 ? -25.246 1.827 34.347 1.00 81.12 439 ALA A C 1
ATOM 3525 O O . ALA A 1 439 ? -26.067 2.722 34.157 1.00 81.12 439 ALA A O 1
ATOM 3526 N N . ALA A 1 440 ? -23.931 2.052 34.311 1.00 78.88 440 ALA A N 1
ATOM 3527 C CA . ALA A 1 440 ? -23.355 3.363 34.033 1.00 78.88 440 ALA A CA 1
ATOM 3528 C C . ALA A 1 440 ? -23.637 3.846 32.594 1.00 78.88 440 ALA A C 1
ATOM 3530 O O . ALA A 1 440 ? -23.993 5.008 32.414 1.00 78.88 440 ALA A O 1
ATOM 3531 N N . ILE A 1 441 ? -23.589 2.963 31.586 1.00 76.62 441 ILE A N 1
ATOM 3532 C CA . ILE A 1 441 ? -23.980 3.280 30.197 1.00 76.62 441 ILE A CA 1
ATOM 3533 C C . ILE A 1 441 ? -25.431 3.756 30.154 1.00 76.62 441 ILE A C 1
ATOM 3535 O O . ILE A 1 441 ? -25.709 4.800 29.571 1.00 76.62 441 ILE A O 1
ATOM 3539 N N . ARG A 1 442 ? -26.348 3.034 30.814 1.00 77.94 442 ARG A N 1
ATOM 3540 C CA . ARG A 1 442 ? -27.774 3.402 30.879 1.00 77.94 442 ARG A CA 1
ATOM 3541 C C . ARG A 1 442 ? -27.995 4.777 31.510 1.00 77.94 442 ARG A C 1
ATOM 3543 O O . ARG A 1 442 ? -28.896 5.497 31.093 1.00 77.94 442 ARG A O 1
ATOM 3550 N N . GLN A 1 443 ? -27.174 5.148 32.493 1.00 77.19 443 GLN A N 1
ATOM 3551 C CA . GLN A 1 443 ? -27.232 6.469 33.124 1.00 77.19 443 GLN A CA 1
ATOM 3552 C C . GLN A 1 443 ? -26.649 7.579 32.239 1.00 77.19 443 GLN A C 1
ATOM 3554 O O . GLN A 1 443 ? -27.173 8.689 32.247 1.00 77.19 443 GLN A O 1
ATOM 3559 N N . MET A 1 444 ? -25.575 7.304 31.492 1.00 73.12 444 MET A N 1
ATOM 3560 C CA . MET A 1 444 ? -24.883 8.312 30.678 1.00 73.12 444 MET A CA 1
ATOM 3561 C C . MET A 1 444 ? -25.510 8.527 29.297 1.00 73.12 444 MET A C 1
ATOM 3563 O O . MET A 1 444 ? -25.541 9.656 28.815 1.00 73.12 444 MET A O 1
ATOM 3567 N N . CYS A 1 445 ? -26.018 7.464 28.672 1.00 69.25 445 CYS A N 1
ATOM 3568 C CA . CYS A 1 445 ? -26.599 7.470 27.330 1.00 69.25 445 CYS A CA 1
ATOM 3569 C C . CYS A 1 445 ? -28.009 6.814 27.374 1.00 69.25 445 CYS A C 1
ATOM 3571 O O . CYS A 1 445 ? -28.174 5.649 26.995 1.00 69.25 445 CYS A O 1
ATOM 3573 N N . PRO A 1 446 ? -29.056 7.541 27.828 1.00 63.59 446 PRO A N 1
ATOM 3574 C CA . PRO A 1 446 ? -30.411 6.997 28.005 1.00 63.59 446 PRO A CA 1
ATOM 3575 C C . PRO A 1 446 ? -31.042 6.472 26.708 1.00 63.59 446 PRO A C 1
ATOM 3577 O O . PRO A 1 446 ? -31.833 5.534 26.742 1.00 63.59 446 PRO A O 1
ATOM 3580 N N . THR A 1 447 ? -30.655 7.030 25.558 1.00 56.88 447 THR A N 1
ATOM 3581 C CA . THR A 1 447 ? -31.135 6.666 24.215 1.00 56.88 447 THR A CA 1
ATOM 3582 C C . THR A 1 447 ? -30.824 5.219 23.817 1.00 56.88 447 THR A C 1
ATOM 3584 O O . THR A 1 447 ? -31.631 4.607 23.125 1.00 56.88 447 THR A O 1
ATOM 3587 N N . ILE A 1 448 ? -29.727 4.628 24.308 1.00 53.09 448 ILE A N 1
ATOM 3588 C CA . ILE A 1 448 ? -29.386 3.204 24.081 1.00 53.09 448 ILE A CA 1
ATOM 3589 C C . ILE A 1 448 ? -30.341 2.279 24.861 1.00 53.09 448 ILE A C 1
ATOM 3591 O O . ILE A 1 448 ? -30.569 1.125 24.501 1.00 53.09 448 ILE A O 1
ATOM 3595 N N . SER A 1 449 ? -30.940 2.786 25.942 1.00 41.97 449 SER A N 1
ATOM 3596 C CA . SER A 1 449 ? -31.824 2.006 26.815 1.00 41.97 449 SER A CA 1
ATOM 3597 C C . SER A 1 449 ? -33.214 1.782 26.210 1.00 41.97 449 SER A C 1
ATOM 3599 O O . SER A 1 449 ? -33.911 0.871 26.639 1.00 41.97 449 SER A O 1
ATOM 3601 N N . ALA A 1 450 ? -33.619 2.587 25.221 1.00 37.44 450 ALA A N 1
ATOM 3602 C CA . ALA A 1 450 ? -34.936 2.493 24.589 1.00 37.44 450 ALA A CA 1
ATOM 3603 C C . ALA A 1 450 ? -34.989 1.498 23.413 1.00 37.44 450 ALA A C 1
ATOM 3605 O O . ALA A 1 450 ? -36.066 1.018 23.075 1.00 37.44 450 ALA A O 1
ATOM 3606 N N . SER A 1 451 ? -33.849 1.163 22.797 1.00 35.38 451 SER A N 1
ATOM 3607 C CA . SER A 1 451 ? -33.790 0.226 21.662 1.00 35.38 451 SER A CA 1
ATOM 3608 C C . SER A 1 451 ? -33.624 -1.241 22.071 1.00 35.38 451 SER A C 1
ATOM 3610 O O . SER A 1 451 ? -33.794 -2.121 21.238 1.00 35.38 451 SER A O 1
ATOM 3612 N N . SER A 1 452 ? -33.327 -1.525 23.343 1.00 34.41 452 SER A N 1
ATOM 3613 C CA . SER A 1 452 ? -33.200 -2.897 23.870 1.00 34.41 452 SER A CA 1
ATOM 3614 C C . SER A 1 452 ? -34.460 -3.413 24.577 1.00 34.41 452 SER A C 1
ATOM 3616 O O . SER A 1 452 ? -34.446 -4.511 25.125 1.00 34.41 452 SER A O 1
ATOM 3618 N N . SER A 1 453 ? -35.554 -2.642 24.581 1.00 33.00 453 SER A N 1
ATOM 3619 C CA . SER A 1 453 ? -36.785 -2.963 25.318 1.00 33.00 453 SER A CA 1
ATOM 3620 C C . SER A 1 453 ? -37.988 -3.337 24.443 1.00 33.00 453 SER A C 1
ATOM 3622 O O . SER A 1 453 ? -39.092 -3.441 24.973 1.00 33.00 453 SER A O 1
ATOM 3624 N N . THR A 1 454 ? -37.819 -3.547 23.131 1.00 32.47 454 THR A N 1
ATOM 3625 C CA . THR A 1 454 ? -38.951 -3.825 22.217 1.00 32.47 454 THR A CA 1
ATOM 3626 C C . THR A 1 454 ? -38.873 -5.120 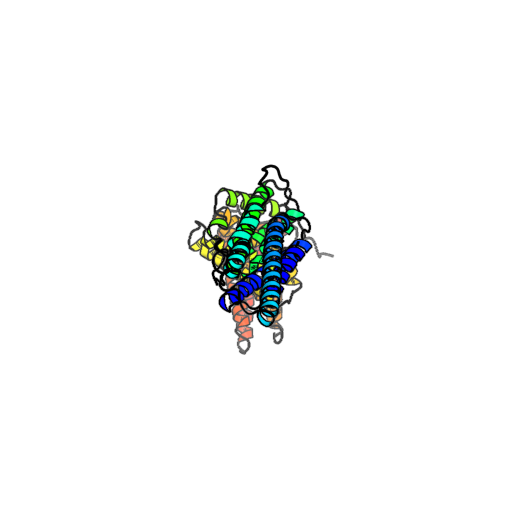21.413 1.00 32.47 454 THR A C 1
ATOM 3628 O O . THR A 1 454 ? -39.577 -5.238 20.419 1.00 32.47 454 THR A O 1
ATOM 3631 N N . GLU A 1 455 ? -38.154 -6.145 21.878 1.00 31.45 455 GLU A N 1
ATOM 3632 C CA . GLU A 1 455 ? -38.401 -7.516 21.404 1.00 31.45 455 GLU A CA 1
ATOM 3633 C C . GLU A 1 455 ? -38.470 -8.505 22.579 1.00 31.45 455 GLU A C 1
ATOM 3635 O O . GLU A 1 455 ? -37.561 -8.592 23.401 1.00 31.45 455 GLU A O 1
ATOM 3640 N N . ASN A 1 456 ? -39.587 -9.241 22.613 1.00 28.39 456 ASN A N 1
ATOM 3641 C CA . ASN A 1 456 ? -39.984 -10.332 23.513 1.00 28.39 456 ASN A CA 1
ATOM 3642 C C . ASN A 1 456 ? -40.724 -9.972 24.814 1.00 28.39 456 ASN A C 1
ATOM 3644 O O . ASN A 1 456 ? -40.305 -10.329 25.913 1.00 28.39 456 ASN A O 1
ATOM 3648 N N . ILE A 1 457 ? -41.925 -9.399 24.655 1.00 29.55 457 ILE A N 1
ATOM 3649 C CA . ILE A 1 457 ? -43.124 -9.891 25.362 1.00 29.55 457 ILE A CA 1
ATOM 3650 C C . ILE A 1 457 ? -44.260 -10.056 24.336 1.00 29.55 457 ILE A C 1
ATOM 3652 O O . ILE A 1 457 ? -45.018 -9.119 24.089 1.00 29.55 457 ILE A O 1
ATOM 3656 N N . CYS A 1 458 ? -44.329 -11.240 23.726 1.00 30.58 458 CYS A N 1
ATOM 3657 C CA . CYS A 1 458 ? -45.530 -12.043 23.448 1.00 30.58 458 CYS A CA 1
ATOM 3658 C C . CYS A 1 458 ? -45.080 -13.395 22.895 1.00 30.58 458 CYS A C 1
ATOM 3660 O O . CYS A 1 458 ? -44.439 -13.395 21.822 1.00 30.58 458 CYS A O 1
#

Sequence (458 aa):
MAQECHAAIGSIDLLKGRHLDSSTINHLDNARNQLECVSLFLAKLEEVRPENTISTQLGALFQQAHDGFSEICTYMDQRYTSRMTKMLKMIKLENIAERLTAASKPSTSTRGMISEVLKILKPENIAKRIKASKPSTSSSRITTMEMVRFVDFLLDYVKDCAPVKLRYLQAFFILSSSRCIEHESMQYLFTHVEDVAYTALQQYFIQVAYKINSKIELHKSLSPFKTDLRQINICLLTASKSSRSETTMKSGCMLDFVNGLREDLGETPLDRDEIRCLGRGLYSLSIFLKDIEYTGTPLKEFSSLQSLIEALAFEAAFVIYSCNNKDLFVLQPKFNHVSVVIELIQLLNSRATMTAPLKDLIDYAWEELIVLRTFLIDSLEQCKQQPKITDFLTLIQSLTDKAFLVLYNLLGYTKQEDLAWEMNRSHFKLLLRFNFIKAAIRQMCPTISASSSTENIC

Foldseek 3Di:
DLVLLVLLLVLLVLVLVDDDDPVLNVLSVLLSVLSVLVSVLVVVLCVLPVDALLCVLVSVLSNLLSVLSVVLSVVVVVVVVVVVVVVVVVVVDDDDPPPPPPDPDPPCPSSNSSVVSSVSSDLLNSLVSLVVRQDDLDVPDQDDVSLLSSLLSLLVSLVVLADLLSLQLNLLLVLLCVFPSVDPLNSVSSVLSSVVSSLSNSVVSNCVSVVPSDRRPCVVSSQCQPVSSLVSSLSSLVSSVVRPDPDFRDLVSLLSNLVNLLVLLVVAPADPVLSVLLNVLSVLSNVLSVCCVVVVDDDPVNVVCRVVSVVLSSLSSNCSSVVDCLCSLLSSLSSLLSSLVSLLVVLVVVPPDDDPLVVVLSVVVVVLSVVVCCCSPPPCVVLVPPPCSNVLSVLSNVLSVLSNVLSVVVVVPPDDPCVVVVSVVSSVVSVVSSVVSVVVCCVRPVVVVVVVPPPDDD

Radius of gyration: 32.83 Å; chains: 1; bounding box: 99×51×96 Å

Organism: NCBI:txid50273

pLDDT: mean 78.45, std 14.15, range [28.39, 93.81]

Secondary structure (DSSP, 8-state):
-HHHHHHHHHHHHHHHTSS--HHHHHHHHHHHHHHHHHHHHHHHHHHH-SS-HHHHHHHH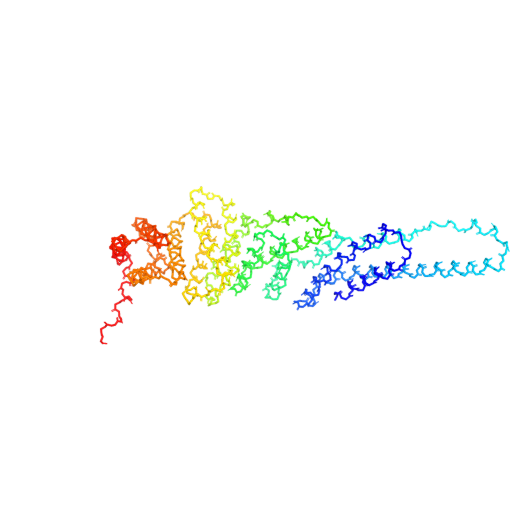HHHHHHHHHHHHHHHHHHHHHHHHHHHHHHTT----STTSSS--S----HHHHHHHHHHHT-HHHHHHHHHHTSPP--TTPPP-HHHHHHHHHHHHHHGGGS-HHHHHHHHHHHHHHHHHTTSTTHHHHHHHHHHHHHHHHHHHHHHHHHT-------HHHH-TTSHHHHHHHHHHHHHHHHS----PPPHHHHHHHHHHHHHHHTTS---HHHHHHHHHHHHHHHHHHHHHHHH----HHHHHHHHHHHHHHHHHHHHHHHT-GGGHHHHHHHHHHHHHHHHHHHHHHSGGG--HHHHHHHHHHHHHHHHHHIIIIIIHHHHTTSTTHHHHHHHHHHHHHHHHHHHHHHHH-SS-TTHHHHHHHHHHHHHHHHHHHHHHHHHH-GGGGTSSSSS---